Protein AF-P26928-F1 (afdb_monomer)

pLDDT: mean 85.95, std 15.66, range [28.14, 98.38]

Radius of gyration: 31.33 Å; Cα contacts (8 Å, |Δi|>4): 1651; chains: 1; bounding box: 84×88×83 Å

InterPro domains:
  IPR000001 Kringle [PF00051] (110-186)
  IPR000001 Kringle [PF00051] (191-268)
  IPR000001 Kringle [PF00051] (292-370)
  IPR000001 Kringle [PF00051] (379-457)
  IPR000001 Kringle [PS50070] (109-186)
  IPR000001 Kringle [PS50070] (190-268)
  IPR000001 Kringle [PS50070] (291-370)
  IPR000001 Kringle [PS50070] (378-457)
  IPR000001 Kringle [SM00130] (108-188)
  IPR000001 Kringle [SM00130] (189-270)
  IPR000001 Kringle [SM00130] (290-372)
  IPR000001 Kringle [SM00130] (377-459)
  IPR000001 Kringle [cd00108] (108-186)
  IPR000001 Kringle [cd00108] (191-268)
  IPR000001 Kringle [cd00108] (291-370)
  IPR000001 Kringle [cd00108] (377-458)
  IPR001254 Serine proteases, trypsin domain [PF00089] (494-709)
  IPR001254 Serine proteases, trypsin domain [PS50240] (489-714)
  IPR001254 Serine proteases, trypsin domain [SM00020] (488-709)
  IPR001254 Serine proteases, trypsin domain [cd00190] (489-712)

Foldseek 3Di:
DDDDDPDPDPPPDPPPAQDDQLLLQWFKDPQKDKDAPDPVFDWADKDFDAPAVSSLSVVQVVDLQFFKWKAFPPRRIIITGSDDCPDPRMDMDGHPGIMMIGGCLAPPLAAAQQSQSHQYAQQAAPVGFGAQQQCDCPPPHDDDDDDSPRNSPGRGFHDSPSPRLHTKGQGNDNVGRIHHRNGHHLQPPWAADQQAQVPDTDAQAAPVGFGAQQLCDPPPHRALRRCLLQVPRNSTGRHFTQLQLALHTKGQGSGNVGGIHHHDHHHDDPDDDCPPVPDPVVVPPPPDQDLAAAQQRLVRDHAAQAFLQQFGADQLCDPPPHHDRRHCVSRVVSCSGGRGFTDSGSPNHTKGQGNDNQGGIHHRLVRHHDDLFDAQPEAAAFQQLVPDDAFQAARNRFGADQQQDPPPHHDPGHCVNQVSSNRGGRGWTDSPSQRLHTKGQGNDNLGRIHHHSYYHDPPHDHDQLPDADDDDDDDAAQDADDDDDDDDDPFFDQDQPQQKKFKAASRRAGFEIWGAADQFKTKFFLSSHNDQPDARRSIWIWGLFQANDDDPPPPRIDIWGWGGKDDARPPQRMIMTGTPDGHDDDNNHGHAHADAASDDDDFFFKWKWKFQADDDDPPPRRGITIDIWTWDDVVVLCVQVVNPDDSQKTKTFQAQRLHFDDGSHGNTARWTCDPNGTYRQWTDDRHSRHSPHGHIHMTGGRSNRVSVVVVVVVRD

Sequence (716 aa):
MGWLPLLLLLVQCSRALGQRSPLNDFQLFRGTELRNLLHTAVPGPWQEDVADAEECARRCGPLLDCRAFHYNMSSHGCQLLPWTQHSLHTQLYHSSLCHLFQKKDYVRTCIMDNGVSYRGTVARTAGGLPCQAWSRRFPNDHKYTPTPKNGLEENFCRNPDGDPRGPWCYTTNRSVRFQSCGIKTCREAVCVLCNGEDYRGEVDVTESGRECQRWDLQHPHSHPFQPEKFLDKDLKDNYCRNPDGSERPWCYTTDPNVEREFCDLPSCGPNLPPTVKGSKSQRRNKGKALNCFRGKGEDYRGTTNTTSAGVPCQRWDAQSPHQHRFVPEKYACKDLRENFCRNPDGSEAPWCFTSRPGLRMAFCHQIPRCTEELVPEGCYHGSGEQYRGSVSKTRKGVQCQHWSSETPHKPQFTPTSAPQAGLEANFCRNPDGDSHGPWCYTLDPDILFDYCALQRCDDDQPPSILDPPDQVVFEKCGKRVDKSNKLRVVGGHPGNSPWTVSLRNRQGQHFCGGSLVKEQWVLTARQCIWSCHEPLTGYEVWLGTINQNPQPGEANLQRVPVAKAVCGPAGSQLVLLKLERPVILNHHVALICLPPEQYVVPPGTKCEIAGWGESIGTSNNTVLHVASMNVISNQECNTKYRGHIQESEICTQGLVVPVGACEGDYGGPLACYTHDCWVLQGLIIPNRVCARPRWPAIFTRVSVFVDWINKVMQLE

Organism: Mus musculus (NCBI:txid10090)

Secondary structure (DSSP, 8-state):
----------------TTPPPGGGGEEEETTEEEEE-STT-PPPPPB---SSHHHHHHHHTT-TT--EEEEETTTTEEEEES--TTSTTEEEEE-SSEEEEEEHHHH-SSBSTTSTT------B-TTSPBBPPTT--SSS--S----TTT---TT--B-TT--TT--EEEBS-TT-SEEE--PPBHHHHSPBPTTSTT------B-TT-PBBPPTT--SSS--S--GGG-GGGT--TT--B-TT--SS-EEEBS-TT--EEE---PBPPS---TTSS--GGGGGG-S---SSB-TTSTT------B-TT-PBBPPTT--SSS--S--TTTTGGG---TT--B-SS--SS-EEEBS-TT--EEE-TTSPBPP-PPPPSEEESTTSTT------BBTT-PBBPPTT--SSS--SS-TTT-GGG---TT--B-TT--TT--EEEBS-TT-SEEEBSEEE-TT-PPPPS-SPPPP---SSSS-----------TT-EE---TTEEEEE-TTS-EEEEEEEEETTEEEEETTT-S-SSS--TT-EEEES-SBSSPPTT-TT-EEEEEEEEEEPSTT--EEEEEESS----BTTB-PPBPPPTT--PPTT-EEEEEES---SS-----B-EEEEEEEE-HHHHHHHHTT---TTEEEEPPPSS--S--TT-TT-EEEEEETTEEEEEEEE---SSTT-TTSPEEEEEGGGGHHHHHHHHHH-

Nearest PDB structures (foldseek):
  2asu-assembly1_B  TM=9.777E-01  e=3.737E-38  Homo sapiens
  7mo8-assembly1_A  TM=4.712E-01  e=7.979E-62  Homo sapiens
  4o3t-assembly1_A  TM=9.444E-01  e=1.896E-24  Homo sapiens
  1si5-assembly1_H  TM=9.299E-01  e=4.027E-23  Homo sapiens
  6lz9-assembly1_B  TM=9.330E-01  e=3.516E-22  Homo sapiens

Solvent-accessible surface area (backbone atoms only — not comparable to full-atom values): 39334 Å² total; per-residue (Å²): 141,87,86,85,79,97,83,84,88,82,86,72,78,81,67,72,85,84,67,80,66,53,49,76,54,31,44,75,40,75,43,21,42,80,47,58,75,46,87,86,60,69,64,49,70,76,42,67,77,39,94,47,66,50,57,48,28,59,61,35,66,82,36,76,66,37,38,22,33,40,36,28,76,82,66,32,26,32,29,45,22,70,51,51,86,85,40,86,61,37,51,81,41,84,28,98,52,26,29,28,35,33,35,37,47,52,69,45,87,46,26,63,89,35,15,59,75,45,50,33,81,54,41,43,27,60,87,66,48,49,33,33,38,42,82,46,59,64,79,47,68,73,91,66,72,58,44,86,85,74,62,43,51,63,28,33,39,36,19,93,83,61,44,82,82,24,26,22,35,41,24,65,46,83,90,44,55,58,44,51,27,65,65,38,36,25,48,73,66,42,53,30,58,77,30,12,56,83,40,82,48,75,36,40,46,29,60,90,65,47,49,31,29,38,33,83,48,58,64,72,50,69,70,60,71,32,32,87,46,37,74,89,48,70,50,52,49,28,35,39,32,22,82,66,40,47,67,47,25,22,34,41,26,56,49,82,89,43,62,59,44,54,38,68,64,45,68,58,67,96,86,64,73,76,87,75,57,66,63,82,75,68,73,78,65,82,83,62,67,49,78,35,29,59,67,37,14,59,81,39,71,37,79,56,38,45,28,16,53,50,47,48,30,26,38,33,82,48,59,63,72,50,72,73,85,70,30,36,86,57,36,63,78,51,68,48,53,64,28,34,40,33,20,71,41,73,45,68,44,25,21,38,42,26,60,45,78,92,42,63,65,42,54,28,60,59,50,42,68,57,81,72,61,52,78,57,81,49,62,32,56,90,34,13,47,83,41,78,63,79,57,40,35,23,23,70,64,49,47,32,26,42,33,80,40,66,62,71,49,76,63,85,63,26,44,84,74,37,60,91,30,65,53,50,66,30,33,36,28,17,79,82,61,43,80,90,32,30,23,38,44,25,60,48,81,92,40,67,56,47,52,30,26,54,39,73,34,94,89,51,78,78,82,74,60,87,60,89,69,82,94,79,85,78,88,87,36,17,68,77,82,84,78,92,73,95,73,93,63,90,69,41,38,83,47,93,55,38,24,50,28,39,34,22,44,54,74,67,47,76,63,22,20,14,27,28,62,45,61,38,34,32,39,27,26,38,77,70,49,54,56,53,85,56,84,39,56,52,24,31,40,37,34,26,62,52,48,72,75,66,59,94,84,51,76,70,56,42,80,41,48,38,58,44,43,47,70,47,63,91,90,52,56,31,26,41,34,38,38,70,56,68,59,78,76,49,92,45,26,33,38,35,26,76,45,57,65,42,51,72,81,59,61,64,46,56,28,36,37,46,34,67,30,69,66,98,62,92,69,88,65,56,41,25,30,30,39,78,43,31,32,40,47,65,69,65,47,18,71,78,55,74,68,71,66,52,85,60,41,41,34,27,57,32,40,80,59,65,48,58,70,35,66,31,14,35,8,6,38,31,32,28,70,51,95,92,25,32,24,37,49,23,32,33,52,72,44,60,52,39,28,43,58,62,40,64,48,66,21,34,27,37,14,75,46,34,65,61,52,51,49,52,70,69,77,107

Mean predicted aligned error: 20.23 Å

Structure (mmCIF, N/CA/C/O backbone):
data_AF-P26928-F1
#
_entry.id   AF-P26928-F1
#
loop_
_atom_site.group_PDB
_atom_site.id
_atom_site.type_symbol
_atom_site.label_atom_id
_atom_site.label_alt_id
_atom_site.label_comp_id
_atom_site.label_asym_id
_atom_site.label_entity_id
_atom_site.label_seq_id
_atom_site.pdbx_PDB_ins_code
_atom_site.Cartn_x
_atom_site.Cartn_y
_atom_site.Cartn_z
_atom_site.occupancy
_atom_site.B_iso_or_equiv
_atom_site.auth_seq_id
_atom_site.auth_comp_id
_atom_site.auth_asym_id
_atom_site.auth_atom_id
_atom_site.pdbx_PDB_model_num
ATOM 1 N N . MET A 1 1 ? -5.603 58.287 26.295 1.00 38.94 1 MET A N 1
ATOM 2 C CA . MET A 1 1 ? -5.323 57.239 27.298 1.00 38.94 1 MET A CA 1
ATOM 3 C C . MET A 1 1 ? -6.599 56.448 27.505 1.00 38.94 1 MET A C 1
ATOM 5 O O . MET A 1 1 ? -7.545 56.986 28.053 1.00 38.94 1 MET A O 1
ATOM 9 N N . GLY A 1 2 ? -6.650 55.225 26.994 1.00 40.97 2 GLY A N 1
ATOM 10 C CA . GLY A 1 2 ? -7.767 54.307 27.193 1.00 40.97 2 GLY A CA 1
ATOM 11 C C . GLY A 1 2 ? -7.195 52.902 27.206 1.00 40.97 2 GLY A C 1
ATOM 12 O O . GLY A 1 2 ? -7.079 52.271 26.164 1.00 40.97 2 GLY A O 1
ATOM 13 N N . TRP A 1 3 ? -6.701 52.489 28.369 1.00 34.78 3 TRP A N 1
ATOM 14 C CA . TRP A 1 3 ? -6.270 51.126 28.656 1.00 34.78 3 TRP A CA 1
ATOM 15 C C . TRP A 1 3 ? -7.354 50.481 29.506 1.00 34.78 3 TRP A C 1
ATOM 17 O O . TRP A 1 3 ? -7.661 51.055 30.545 1.00 34.78 3 TRP A O 1
ATOM 27 N N . LEU A 1 4 ? -7.891 49.335 29.071 1.00 37.06 4 LEU A N 1
ATOM 28 C CA . LEU A 1 4 ? -8.390 48.192 29.868 1.00 37.06 4 LEU A CA 1
ATOM 29 C C . LEU A 1 4 ? -9.180 47.227 28.946 1.00 37.06 4 LEU A C 1
ATOM 31 O O . LEU A 1 4 ? -9.663 47.655 27.901 1.00 37.06 4 LEU A O 1
ATOM 35 N N . PRO A 1 5 ? -9.205 45.909 29.223 1.00 45.00 5 PRO A N 1
ATOM 36 C CA . PRO A 1 5 ? -8.306 44.990 28.530 1.00 45.00 5 PRO A CA 1
ATOM 37 C C . PRO A 1 5 ? -9.021 43.855 27.775 1.00 45.00 5 PRO A C 1
ATOM 39 O O . PRO A 1 5 ? -10.095 43.392 28.154 1.00 45.00 5 PRO A O 1
ATOM 42 N N . LEU A 1 6 ? -8.342 43.356 26.735 1.00 39.41 6 LEU A N 1
ATOM 43 C CA . LEU A 1 6 ? -8.609 42.081 26.068 1.00 39.41 6 LEU A CA 1
ATOM 44 C C . LEU A 1 6 ? -8.374 40.925 27.057 1.00 39.41 6 LEU A C 1
ATOM 46 O O . LEU A 1 6 ? -7.236 40.548 27.326 1.00 39.41 6 LEU A O 1
ATOM 50 N N . LEU A 1 7 ? -9.451 40.353 27.585 1.00 37.62 7 LEU A N 1
ATOM 51 C CA . LEU A 1 7 ? -9.425 39.114 28.365 1.00 37.62 7 LEU A CA 1
ATOM 52 C C . LEU A 1 7 ? -10.608 38.237 27.949 1.00 37.62 7 LEU A C 1
ATOM 54 O O . LEU A 1 7 ? -11.507 37.962 28.727 1.00 37.62 7 LEU A O 1
ATOM 58 N N . LEU A 1 8 ? -10.621 37.844 26.677 1.00 37.38 8 LEU A N 1
ATOM 59 C CA . LEU A 1 8 ? -11.525 36.850 26.096 1.00 37.38 8 LEU A CA 1
ATOM 60 C C . LEU A 1 8 ? -10.866 36.381 24.799 1.00 37.38 8 LEU A C 1
ATOM 62 O O . LEU A 1 8 ? -11.079 37.026 23.783 1.00 37.38 8 LEU A O 1
ATOM 66 N N . LEU A 1 9 ? -9.994 35.362 24.852 1.00 37.84 9 LEU A N 1
ATOM 67 C CA . LEU A 1 9 ? -9.640 34.468 23.722 1.00 37.84 9 LEU A CA 1
ATOM 68 C C . LEU A 1 9 ? -8.469 33.524 24.064 1.00 37.84 9 LEU A C 1
ATOM 70 O O . LEU A 1 9 ? -7.515 33.424 23.310 1.00 37.84 9 LEU A O 1
ATOM 74 N N . LEU A 1 10 ? -8.526 32.794 25.180 1.00 36.03 10 LEU A N 1
ATOM 75 C CA . LEU A 1 10 ? -7.707 31.583 25.363 1.00 36.03 10 LEU A CA 1
ATOM 76 C C . LEU A 1 10 ? -8.475 30.546 26.200 1.00 36.03 10 LEU A C 1
ATOM 78 O O . LEU A 1 10 ? -8.025 30.088 27.242 1.00 36.03 10 LEU A O 1
ATOM 82 N N . VAL A 1 11 ? -9.663 30.168 25.722 1.00 34.56 11 VAL A N 1
ATOM 83 C CA . VAL A 1 11 ? -10.251 28.850 26.014 1.00 34.56 11 VAL A CA 1
ATOM 84 C C . VAL A 1 11 ? -10.102 28.020 24.739 1.00 34.56 11 VAL A C 1
ATOM 86 O O . VAL A 1 11 ? -11.071 27.666 24.079 1.00 34.56 11 VAL A O 1
ATOM 89 N N . GLN A 1 12 ? -8.856 27.780 24.328 1.00 37.81 12 GLN A N 1
ATOM 90 C CA . GLN A 1 12 ? -8.555 26.668 23.435 1.00 37.81 12 GLN A CA 1
ATOM 91 C C . GLN A 1 12 ? -8.275 25.464 24.324 1.00 37.81 12 GLN A C 1
ATOM 93 O O . GLN A 1 12 ? -7.248 25.389 24.992 1.00 37.81 12 GLN A O 1
ATOM 98 N N . CYS A 1 13 ? -9.279 24.592 24.369 1.00 37.88 13 CYS A N 1
ATOM 99 C CA . CYS A 1 13 ? -9.278 23.212 24.826 1.00 37.88 13 CYS A CA 1
ATOM 100 C C . CYS A 1 13 ? -7.915 22.653 25.255 1.00 37.88 13 CYS A C 1
ATOM 102 O O . CYS A 1 13 ? -7.222 21.981 24.491 1.00 37.88 13 CYS A O 1
ATOM 104 N N . SER A 1 14 ? -7.623 22.776 26.542 1.00 31.16 14 SER A N 1
ATOM 105 C CA . SER A 1 14 ? -6.927 21.740 27.291 1.00 31.16 14 SER A CA 1
ATOM 106 C C . SER A 1 14 ? -7.804 20.476 27.305 1.00 31.16 14 SER A C 1
ATOM 108 O O . SER A 1 14 ? -8.461 20.160 28.294 1.00 31.16 14 SER A O 1
ATOM 110 N N . ARG A 1 15 ? -7.859 19.748 26.174 1.00 44.78 15 ARG A N 1
ATOM 111 C CA . ARG A 1 15 ? -8.260 18.333 26.174 1.00 44.78 15 ARG A CA 1
ATOM 112 C C . ARG A 1 15 ? -7.333 17.650 27.174 1.00 44.78 15 ARG A C 1
ATOM 114 O O . ARG A 1 15 ? -6.117 17.751 27.031 1.00 44.78 15 ARG A O 1
ATOM 121 N N . ALA A 1 16 ? -7.885 17.027 28.208 1.00 41.91 16 ALA A N 1
ATOM 122 C CA . ALA A 1 16 ? -7.101 16.227 29.133 1.00 41.91 16 ALA A CA 1
ATOM 123 C C . ALA A 1 16 ? -6.439 15.090 28.334 1.00 41.91 16 ALA A C 1
ATOM 125 O O . ALA A 1 16 ? -7.087 14.095 28.017 1.00 41.91 16 ALA A O 1
ATOM 126 N N . LEU A 1 17 ? -5.174 15.280 27.939 1.00 43.41 17 LEU A N 1
ATOM 127 C CA . LEU A 1 17 ? -4.334 14.244 27.344 1.00 43.41 17 LEU A CA 1
ATOM 128 C C . LEU A 1 17 ? -4.372 13.025 28.283 1.00 43.41 17 LEU A C 1
ATOM 130 O O . LEU A 1 17 ? -4.022 13.157 29.455 1.00 43.41 17 LEU A O 1
ATOM 134 N N . GLY A 1 18 ? -4.810 11.863 27.788 1.00 53.88 18 GLY A N 1
ATOM 135 C CA . GLY A 1 18 ? -4.832 10.608 28.553 1.00 53.88 18 GLY A CA 1
ATOM 136 C C . GLY A 1 18 ? -6.207 10.013 28.885 1.00 53.88 18 GLY A C 1
ATOM 137 O O . GLY A 1 18 ? -6.264 9.071 29.671 1.00 53.88 18 GLY A O 1
ATOM 138 N N . GLN A 1 19 ? -7.317 10.512 28.326 1.00 73.38 19 GLN A N 1
ATOM 139 C CA . GLN A 1 19 ? -8.634 9.882 28.512 1.00 73.38 19 GLN A CA 1
ATOM 140 C C . GLN A 1 19 ? -8.929 8.805 27.453 1.00 73.38 19 GLN A C 1
ATOM 142 O O . GLN A 1 19 ? -8.699 9.003 26.263 1.00 73.38 19 GLN A O 1
ATOM 147 N N . ARG A 1 20 ? -9.486 7.670 27.905 1.00 87.38 20 ARG A N 1
ATOM 148 C CA . ARG A 1 20 ? -10.075 6.610 27.068 1.00 87.38 20 ARG A CA 1
ATOM 149 C C . ARG A 1 20 ? -11.123 7.206 26.121 1.00 87.38 20 ARG A C 1
ATOM 151 O O . ARG A 1 20 ? -12.059 7.855 26.590 1.00 87.38 20 ARG A O 1
ATOM 158 N N . SER A 1 21 ? -11.020 6.926 24.821 1.00 93.81 21 SER A N 1
ATOM 159 C CA . SER A 1 21 ? -12.018 7.381 23.846 1.00 93.81 21 SER A CA 1
ATOM 160 C C . SER A 1 21 ? -13.371 6.684 24.063 1.00 93.81 21 SER A C 1
ATOM 162 O O . SER A 1 21 ? -13.421 5.450 24.095 1.00 93.81 21 SER A O 1
ATOM 164 N N . PRO A 1 22 ? -14.496 7.423 24.151 1.00 95.44 22 PRO A N 1
ATOM 165 C CA . PRO A 1 22 ? -15.829 6.822 24.218 1.00 95.44 22 PRO A CA 1
ATOM 166 C C . PRO A 1 22 ? -16.209 6.076 22.928 1.00 95.44 22 PRO A C 1
ATOM 168 O O . PRO A 1 22 ? -17.124 5.256 22.944 1.00 95.44 22 PRO A O 1
ATOM 171 N N . LEU A 1 23 ? -15.507 6.307 21.809 1.00 96.44 23 LEU A N 1
ATOM 172 C CA . LEU A 1 23 ? -15.730 5.576 20.557 1.00 96.44 23 LEU A CA 1
ATOM 173 C C . LEU A 1 23 ? -15.362 4.094 20.655 1.00 96.44 23 LEU A C 1
ATOM 175 O O . LEU A 1 23 ? -15.807 3.306 19.818 1.00 96.44 23 LEU A O 1
ATOM 179 N N . ASN A 1 24 ? -14.578 3.684 21.655 1.00 96.00 24 ASN A N 1
ATOM 180 C CA . ASN A 1 24 ? -14.263 2.275 21.884 1.00 96.00 24 ASN A CA 1
ATOM 181 C C . ASN A 1 24 ? -15.515 1.423 22.142 1.00 96.00 24 ASN A C 1
ATOM 183 O O . ASN A 1 24 ? -15.513 0.235 21.822 1.00 96.00 24 ASN A O 1
ATOM 187 N N . ASP A 1 25 ? -16.599 2.022 22.640 1.00 95.94 25 ASP A N 1
ATOM 188 C CA . ASP A 1 25 ? -17.861 1.329 22.924 1.00 95.94 25 ASP A CA 1
ATOM 189 C C . ASP A 1 25 ? -18.731 1.112 21.674 1.00 95.94 25 ASP A C 1
ATOM 191 O O . ASP A 1 25 ? -19.788 0.477 21.742 1.00 95.94 25 ASP A O 1
ATOM 195 N N . PHE A 1 26 ? -18.297 1.618 20.515 1.00 97.19 26 PHE A N 1
ATOM 196 C CA . PHE A 1 26 ? -19.082 1.638 19.286 1.00 97.19 26 PHE A CA 1
ATOM 197 C C . PHE A 1 26 ? -18.379 0.912 18.135 1.00 97.19 26 PHE A C 1
ATOM 199 O O . PHE A 1 26 ? -17.170 1.013 17.946 1.00 97.19 26 PHE A O 1
ATOM 206 N N . GLN A 1 27 ? -19.162 0.194 17.337 1.00 95.75 27 GLN A N 1
ATOM 207 C CA . GLN A 1 27 ? -18.767 -0.359 16.048 1.00 95.75 27 GLN A CA 1
ATOM 208 C C . GLN A 1 27 ? -19.053 0.667 14.947 1.00 95.75 27 GLN A C 1
ATOM 210 O O . GLN A 1 27 ? -20.181 1.162 14.847 1.00 95.75 27 GLN A O 1
ATOM 215 N N . LEU A 1 28 ? -18.048 0.971 14.124 1.00 95.31 28 LEU A N 1
ATOM 216 C CA . LEU A 1 28 ? -18.139 1.940 13.030 1.00 95.31 28 LEU A CA 1
ATOM 217 C C . LEU A 1 28 ? -18.529 1.283 11.696 1.00 95.31 28 LEU A C 1
ATOM 219 O O . LEU A 1 28 ? -17.861 0.376 11.203 1.00 95.31 28 LEU A O 1
ATOM 223 N N . PHE A 1 29 ? -19.550 1.844 11.053 1.00 94.38 29 PHE A N 1
ATOM 224 C CA . PHE A 1 29 ? -19.901 1.641 9.651 1.00 94.38 29 PHE A CA 1
ATOM 225 C C . PHE A 1 29 ? -19.679 2.951 8.889 1.00 94.38 29 PHE A C 1
ATOM 227 O O . PHE A 1 29 ? -20.465 3.897 8.987 1.00 94.38 29 PHE A O 1
ATOM 234 N N . ARG A 1 30 ? -18.571 3.020 8.143 1.00 91.12 30 ARG A N 1
ATOM 235 C CA . ARG A 1 30 ? -18.229 4.194 7.328 1.00 91.12 30 ARG A CA 1
ATOM 236 C C . ARG A 1 30 ? -19.211 4.361 6.177 1.00 91.12 30 ARG A C 1
ATOM 238 O O . ARG A 1 30 ? -19.714 3.378 5.640 1.00 91.12 30 ARG A O 1
ATOM 245 N N . GLY A 1 31 ? -19.456 5.612 5.808 1.00 93.00 31 GLY A N 1
ATOM 246 C CA . GLY A 1 31 ? -20.348 5.991 4.718 1.00 93.00 31 GLY A CA 1
ATOM 247 C C . GLY A 1 31 ? -21.696 5.260 4.725 1.00 93.00 31 GLY A C 1
ATOM 248 O O . GLY A 1 31 ? -22.090 4.680 3.712 1.00 93.00 31 GLY A O 1
ATOM 249 N N . THR A 1 32 ? -22.348 5.190 5.887 1.00 96.12 32 THR A N 1
ATOM 250 C CA . THR A 1 32 ? -23.547 4.375 6.112 1.00 96.12 32 THR A CA 1
ATOM 251 C C . THR A 1 32 ? -24.567 5.130 6.959 1.00 96.12 32 THR A C 1
ATOM 253 O O . THR A 1 32 ? -24.222 5.767 7.952 1.00 96.12 32 THR A O 1
ATOM 256 N N . GLU A 1 33 ? -25.836 5.006 6.585 1.00 95.00 33 GLU A N 1
ATOM 257 C CA . GLU A 1 33 ? -26.995 5.505 7.320 1.00 95.00 33 GLU A CA 1
ATOM 258 C C . GLU A 1 33 ? -27.928 4.336 7.677 1.00 95.00 33 GLU A C 1
ATOM 260 O O . GLU A 1 33 ? -28.178 3.446 6.863 1.00 95.00 33 GLU A O 1
ATOM 265 N N . LEU A 1 34 ? -28.455 4.332 8.898 1.00 95.69 34 LEU A N 1
ATOM 266 C CA . LEU A 1 34 ? -29.407 3.352 9.405 1.00 95.69 34 LEU A CA 1
ATOM 267 C C . LEU A 1 34 ? -30.791 3.984 9.531 1.00 95.69 34 LEU A C 1
ATOM 269 O O . LEU A 1 34 ? -31.022 4.850 10.376 1.00 95.69 34 LEU A O 1
ATOM 273 N N . ARG A 1 35 ? -31.745 3.491 8.742 1.00 93.38 35 ARG A N 1
ATOM 274 C CA . ARG A 1 35 ? -33.132 3.972 8.767 1.00 93.38 35 ARG A CA 1
ATOM 275 C C . ARG A 1 35 ? -34.057 2.917 9.349 1.00 93.38 35 ARG A C 1
ATOM 277 O O . ARG A 1 35 ? -33.888 1.730 9.074 1.00 93.38 35 ARG A O 1
ATOM 284 N N . ASN A 1 36 ? -35.043 3.356 10.129 1.00 93.00 36 ASN A N 1
ATOM 285 C CA . ASN A 1 36 ? -36.181 2.531 10.518 1.00 93.00 36 ASN A CA 1
ATOM 286 C C . ASN A 1 36 ? -37.362 2.861 9.600 1.00 93.00 36 ASN A C 1
ATOM 288 O O . ASN A 1 36 ? -37.701 4.028 9.421 1.00 93.00 36 ASN A O 1
ATOM 292 N N . LEU A 1 37 ? -37.959 1.839 8.995 1.00 90.56 37 LEU A N 1
ATOM 293 C CA . LEU A 1 37 ? -39.066 1.992 8.053 1.00 90.56 37 LEU A CA 1
ATOM 294 C C . LEU A 1 37 ? -40.423 2.180 8.754 1.00 90.56 37 LEU A C 1
ATOM 296 O O . LEU A 1 37 ? -41.414 2.479 8.093 1.00 90.56 37 LEU A O 1
ATOM 300 N N . LEU A 1 38 ? -40.495 2.012 10.080 1.00 87.44 38 LEU A N 1
ATOM 301 C CA . LEU A 1 38 ? -41.688 2.330 10.862 1.00 87.44 38 LEU A CA 1
ATOM 302 C C . LEU A 1 38 ? -41.738 3.824 11.188 1.00 87.44 38 LEU A C 1
ATOM 304 O O . LEU A 1 38 ? -40.871 4.341 11.887 1.00 87.44 38 LEU A O 1
ATOM 308 N N . HIS A 1 39 ? -42.830 4.490 10.809 1.00 75.69 39 HIS A N 1
ATOM 309 C CA . HIS A 1 39 ? -43.072 5.900 11.144 1.00 75.69 39 HIS A CA 1
ATOM 310 C C . HIS A 1 39 ? -43.080 6.198 12.653 1.00 75.69 39 HIS A C 1
ATOM 312 O O . HIS A 1 39 ? -42.829 7.329 13.057 1.00 75.69 39 HIS A O 1
ATOM 318 N N . THR A 1 40 ? -43.366 5.201 13.495 1.00 80.62 40 THR A N 1
ATOM 319 C CA . THR A 1 40 ? -43.354 5.343 14.959 1.00 80.62 40 THR A CA 1
ATOM 320 C C . THR A 1 40 ? -41.944 5.400 15.545 1.00 80.62 40 THR A C 1
ATOM 322 O O . THR A 1 40 ? -41.774 5.841 16.678 1.00 80.62 40 THR A O 1
ATOM 325 N N . ALA A 1 41 ? -40.933 4.929 14.812 1.00 81.19 41 ALA A N 1
ATOM 326 C CA . ALA A 1 41 ? -39.544 4.950 15.240 1.00 81.19 41 ALA A CA 1
ATOM 327 C C . ALA A 1 41 ? -38.899 6.265 14.786 1.00 81.19 41 ALA A C 1
ATOM 329 O O . ALA A 1 41 ? -38.407 6.386 13.666 1.00 81.19 41 ALA A O 1
ATOM 330 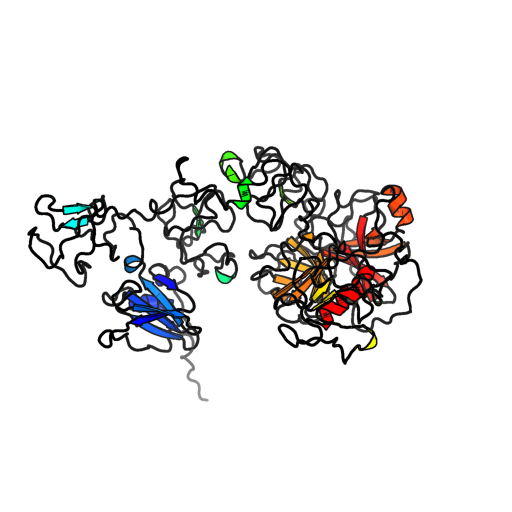N N . VAL A 1 42 ? -38.923 7.267 15.663 1.00 85.88 42 VAL A N 1
ATOM 331 C CA . VAL A 1 42 ? -38.395 8.603 15.364 1.00 85.88 42 VAL A CA 1
ATOM 332 C C . VAL A 1 42 ? -36.955 8.707 15.873 1.00 85.88 42 VAL A C 1
ATOM 334 O O . VAL A 1 42 ? -36.708 8.402 17.044 1.00 85.88 42 VAL A O 1
ATOM 337 N N . PRO A 1 43 ? -35.986 9.096 15.024 1.00 87.94 43 PRO A N 1
ATOM 338 C CA . PRO A 1 43 ? -34.623 9.310 15.483 1.00 87.94 43 PRO A CA 1
ATOM 339 C C . PRO A 1 43 ? -34.576 10.571 16.351 1.00 87.94 43 PRO A C 1
ATOM 341 O O . PRO A 1 43 ? -35.446 11.438 16.254 1.00 87.94 43 PRO A O 1
ATOM 344 N N . GLY A 1 44 ? -33.549 10.708 17.187 1.00 87.94 44 GLY A N 1
ATOM 345 C CA . GLY A 1 44 ? -33.307 11.967 17.885 1.00 87.94 44 GLY A CA 1
ATOM 346 C C . GLY A 1 44 ? -33.151 13.135 16.896 1.00 87.94 44 GLY A C 1
ATOM 347 O O . GLY A 1 44 ? -32.824 12.915 15.723 1.00 87.94 44 GLY A O 1
ATOM 348 N N . PRO A 1 45 ? -33.371 14.384 17.340 1.00 91.31 45 PRO A N 1
ATOM 349 C CA . PRO A 1 45 ? -33.101 15.543 16.501 1.00 91.31 45 PRO A CA 1
ATOM 350 C C . PRO A 1 45 ? -31.616 15.588 16.127 1.00 91.31 45 PRO A C 1
ATOM 352 O O . PRO A 1 45 ? -30.760 15.168 16.913 1.00 91.31 45 PRO A O 1
ATOM 355 N N . TRP A 1 46 ? -31.316 16.121 14.942 1.00 91.56 46 TRP A N 1
ATOM 356 C CA . TRP A 1 46 ? -29.946 16.476 14.592 1.00 91.56 46 TRP A CA 1
ATOM 357 C C . TRP A 1 46 ? -29.452 17.573 15.534 1.00 91.56 46 TRP A C 1
ATOM 359 O O . TRP A 1 46 ? -30.141 18.561 15.781 1.00 91.56 46 TRP A O 1
ATOM 369 N N . GLN A 1 47 ? -28.264 17.365 16.080 1.00 91.06 47 GLN A N 1
ATOM 370 C CA . GLN A 1 47 ? -27.545 18.319 16.910 1.00 91.06 47 GLN A CA 1
ATOM 371 C C . GLN A 1 47 ? -26.332 18.767 16.101 1.00 91.06 47 GLN A C 1
ATOM 373 O O . GLN A 1 47 ? -25.453 17.952 15.823 1.00 91.06 47 GLN A O 1
ATOM 378 N N . GLU A 1 48 ? -26.316 20.021 15.675 1.00 86.62 48 GLU A N 1
ATOM 379 C CA . GLU A 1 48 ? -25.228 20.592 14.875 1.00 86.62 48 GLU A CA 1
ATOM 380 C C . GLU A 1 48 ? -24.070 21.067 15.768 1.00 86.62 48 GLU A C 1
ATOM 382 O O . GLU A 1 48 ? -24.187 21.076 16.999 1.00 86.62 48 GLU A O 1
ATOM 387 N N . ASP A 1 49 ? -22.943 21.409 15.140 1.00 82.00 49 ASP A N 1
ATOM 388 C CA . ASP A 1 49 ? -21.737 21.941 15.788 1.00 82.00 49 ASP A CA 1
ATOM 389 C C . ASP A 1 49 ? -21.143 21.044 16.892 1.00 82.00 49 ASP A C 1
ATOM 391 O O . ASP A 1 49 ? -20.569 21.527 17.875 1.00 82.00 49 ASP A O 1
ATOM 395 N N . VAL A 1 50 ? -21.245 19.713 16.760 1.00 88.19 50 VAL A N 1
ATOM 396 C CA . VAL A 1 50 ? -20.486 18.819 17.647 1.00 88.19 50 VAL A CA 1
ATOM 397 C C . VAL A 1 50 ? -19.013 18.808 17.238 1.00 88.19 50 VAL A C 1
ATOM 399 O O . VAL A 1 50 ? -18.683 18.708 16.061 1.00 88.19 50 VAL A O 1
ATOM 402 N N . ALA A 1 51 ? -18.101 18.890 18.208 1.00 87.00 51 ALA A N 1
ATOM 403 C CA . ALA A 1 51 ? -16.668 18.989 17.917 1.00 87.00 51 ALA A CA 1
ATOM 404 C C . ALA A 1 51 ? -16.169 17.847 17.008 1.00 87.00 51 ALA A C 1
ATOM 406 O O . ALA A 1 51 ? -15.437 18.079 16.048 1.00 87.00 51 ALA A O 1
ATOM 407 N N . ASP A 1 52 ? -16.601 16.620 17.299 1.00 91.44 52 ASP A N 1
ATOM 408 C CA . ASP A 1 52 ? -16.249 15.399 16.585 1.00 91.44 52 ASP A CA 1
ATOM 409 C C . ASP A 1 52 ? -17.206 14.250 16.964 1.00 91.44 52 ASP A C 1
ATOM 411 O O . ASP A 1 52 ? -18.154 14.411 17.743 1.00 91.44 52 ASP A O 1
ATOM 415 N N . ALA A 1 53 ? -16.951 13.063 16.412 1.00 94.25 53 ALA A N 1
ATOM 416 C CA . ALA A 1 53 ? -17.696 11.852 16.735 1.00 94.25 53 ALA A CA 1
ATOM 417 C C . ALA A 1 53 ? -17.535 11.400 18.204 1.00 94.25 53 ALA A C 1
ATOM 419 O O . ALA A 1 53 ? -18.408 10.689 18.709 1.00 94.25 53 ALA A O 1
ATOM 420 N N . GLU A 1 54 ? -16.468 11.793 18.915 1.00 94.50 54 GLU A N 1
ATOM 421 C CA . GLU A 1 54 ? -16.296 11.428 20.330 1.00 94.50 54 GLU A CA 1
ATOM 422 C C . GLU A 1 54 ? -17.326 12.133 21.208 1.00 94.50 54 GLU A C 1
ATOM 424 O O . GLU A 1 54 ? -17.890 11.514 22.112 1.00 94.50 54 GLU A O 1
ATOM 429 N N . GLU A 1 55 ? -17.644 13.396 20.913 1.00 94.50 55 GLU A N 1
ATOM 430 C CA . GLU A 1 55 ? -18.707 14.109 21.624 1.00 94.50 55 GLU A CA 1
ATOM 431 C C . GLU A 1 55 ? -20.080 13.451 21.393 1.00 94.50 55 GLU A C 1
ATOM 433 O O . GLU A 1 55 ? -20.855 13.300 22.342 1.00 94.50 55 GLU A O 1
ATOM 438 N N . CYS A 1 56 ? -20.367 12.955 20.181 1.00 96.25 56 CYS A N 1
ATOM 439 C CA . CYS A 1 56 ? -21.555 12.127 19.933 1.00 96.25 56 CYS A CA 1
ATOM 440 C C . CYS A 1 56 ? -21.573 10.857 20.788 1.00 96.25 56 CYS A C 1
ATOM 442 O O . CYS A 1 56 ? -22.587 10.533 21.416 1.00 96.25 56 CYS A O 1
ATOM 444 N N . ALA A 1 57 ? -20.448 10.144 20.837 1.00 96.69 57 ALA A N 1
ATOM 445 C CA . ALA A 1 57 ? -20.315 8.931 21.630 1.00 96.69 57 ALA A CA 1
ATOM 446 C C . ALA A 1 57 ? -20.496 9.211 23.128 1.00 96.69 57 ALA A C 1
ATOM 448 O O . ALA A 1 57 ? -21.188 8.455 23.808 1.00 96.69 57 ALA A O 1
ATOM 449 N N . ARG A 1 58 ? -19.975 10.334 23.636 1.00 95.25 58 ARG A N 1
ATOM 450 C CA . ARG A 1 58 ? -20.137 10.762 25.034 1.00 95.25 58 ARG A CA 1
ATOM 451 C C . ARG A 1 58 ? -21.589 11.097 25.381 1.00 95.25 58 ARG A C 1
ATOM 453 O O . ARG A 1 58 ? -22.021 10.831 26.500 1.00 95.25 58 ARG A O 1
ATOM 460 N N . ARG A 1 59 ? -22.356 11.636 24.426 1.00 94.62 59 ARG A N 1
ATOM 461 C CA . ARG A 1 59 ? -23.804 11.862 24.574 1.00 94.62 59 ARG A CA 1
ATOM 462 C C . ARG A 1 59 ? -24.580 10.546 24.550 1.00 94.62 59 ARG A C 1
ATOM 464 O O . ARG A 1 59 ? -25.423 10.321 25.411 1.00 94.62 59 ARG A O 1
ATOM 471 N N . CYS A 1 60 ? -24.284 9.660 23.600 1.00 96.44 60 CYS A N 1
ATOM 472 C CA . CYS A 1 60 ? -25.001 8.394 23.436 1.00 96.44 60 CYS A CA 1
ATOM 473 C C . CYS A 1 60 ? -24.677 7.356 24.524 1.00 96.44 60 CYS A C 1
ATOM 475 O O . CYS A 1 60 ? -25.558 6.616 24.960 1.00 96.44 60 CYS A O 1
ATOM 477 N N . GLY A 1 61 ? -23.421 7.277 24.967 1.00 94.00 61 GLY A N 1
ATOM 478 C CA . GLY A 1 61 ? -22.903 6.276 25.907 1.00 94.00 61 GLY A CA 1
ATOM 479 C C . GLY A 1 61 ? -23.784 6.059 27.145 1.00 94.00 61 GLY A C 1
ATOM 480 O O . GLY A 1 61 ? -24.335 4.964 27.292 1.00 94.00 61 GLY A O 1
ATOM 481 N N . PRO A 1 62 ? -23.995 7.082 27.997 1.00 92.00 62 PRO A N 1
ATOM 482 C CA . PRO A 1 62 ? -24.765 6.950 29.237 1.00 92.00 62 PRO A CA 1
ATOM 483 C C . PRO A 1 62 ? -26.285 6.881 29.024 1.00 92.00 62 PRO A C 1
ATOM 485 O O . PRO A 1 62 ? -27.013 6.479 29.933 1.00 92.00 62 PRO A O 1
ATOM 488 N N . LEU A 1 63 ? -26.788 7.269 27.846 1.00 92.94 63 LEU A N 1
ATOM 489 C CA . LEU A 1 63 ? -28.215 7.212 27.537 1.00 92.94 63 LEU A CA 1
ATOM 490 C C . LEU A 1 63 ? -28.643 5.762 27.287 1.00 92.94 63 LEU A C 1
ATOM 492 O O . LEU A 1 63 ? -28.212 5.135 26.318 1.00 92.94 63 LEU A O 1
ATOM 496 N N . LEU A 1 64 ? -29.525 5.249 28.149 1.00 89.19 64 LEU A N 1
ATOM 497 C CA . LEU A 1 64 ? -30.086 3.895 28.038 1.00 89.19 64 LEU A CA 1
ATOM 498 C C . LEU A 1 64 ? -30.854 3.703 26.728 1.00 89.19 64 LEU A C 1
ATOM 500 O O . LEU A 1 64 ? -30.718 2.666 26.084 1.00 89.19 64 LEU A O 1
ATOM 504 N N . ASP A 1 65 ? -31.593 4.733 26.313 1.00 89.69 65 ASP A N 1
ATOM 505 C CA . ASP A 1 65 ? -32.388 4.700 25.088 1.00 89.69 65 ASP A CA 1
ATOM 506 C C . ASP A 1 65 ? -31.539 4.902 23.830 1.00 89.69 65 ASP A C 1
ATOM 508 O O . ASP A 1 65 ? -32.033 4.660 22.740 1.00 89.69 65 ASP A O 1
ATOM 512 N N . CYS A 1 66 ? -30.267 5.308 23.934 1.00 95.44 66 CYS A N 1
ATOM 513 C CA . CYS A 1 66 ? -29.393 5.430 22.767 1.00 95.44 66 CYS A CA 1
ATOM 514 C C . CYS A 1 66 ? -28.672 4.107 22.496 1.00 95.44 66 CYS A C 1
ATOM 516 O O . CYS A 1 66 ? -27.943 3.600 23.353 1.00 95.44 66 CYS A O 1
ATOM 518 N N . ARG A 1 67 ? -28.837 3.557 21.290 1.00 95.81 67 ARG A N 1
ATOM 519 C CA . ARG A 1 67 ? -28.180 2.314 20.844 1.00 95.81 67 ARG A CA 1
ATOM 520 C C . ARG A 1 67 ? -27.186 2.547 19.713 1.00 95.81 67 ARG A C 1
ATOM 522 O O . ARG A 1 67 ? -26.246 1.772 19.562 1.00 95.81 67 ARG A O 1
ATOM 529 N N . ALA A 1 68 ? -27.376 3.610 18.944 1.00 97.88 68 ALA A N 1
ATOM 530 C CA . ALA A 1 68 ? -26.507 4.000 17.847 1.00 97.88 68 ALA A CA 1
ATOM 531 C C . ALA A 1 68 ? -26.565 5.517 17.626 1.00 97.88 68 ALA A C 1
ATOM 533 O O . ALA A 1 68 ? -27.414 6.196 18.200 1.00 97.88 68 ALA A O 1
ATOM 534 N N . PHE A 1 69 ? -25.681 6.054 16.794 1.00 97.81 69 PHE A N 1
ATOM 535 C CA . PHE A 1 69 ? -25.762 7.431 16.323 1.00 97.81 69 PHE A CA 1
ATOM 536 C C . PHE A 1 69 ? -25.200 7.587 14.907 1.00 97.81 69 PHE A C 1
ATOM 538 O O . PHE A 1 69 ? -24.309 6.841 14.494 1.00 97.81 69 PHE A O 1
ATOM 545 N N . HIS A 1 70 ? -25.712 8.573 14.172 1.00 97.38 70 HIS A N 1
ATOM 546 C CA . HIS A 1 70 ? -25.084 9.084 12.958 1.00 97.38 70 HIS A CA 1
ATOM 547 C C . HIS A 1 70 ? -24.176 10.263 13.297 1.00 97.38 70 HIS A C 1
ATOM 549 O O . HIS A 1 70 ? -24.541 11.119 14.106 1.00 97.38 70 HIS A O 1
ATOM 555 N N . TYR A 1 71 ? -23.026 10.323 12.635 1.00 97.00 71 TYR A N 1
ATOM 556 C CA . TYR A 1 71 ? -22.157 11.491 12.614 1.00 97.00 71 TYR A CA 1
ATOM 557 C C . TYR A 1 71 ? -21.987 11.970 11.172 1.00 97.00 71 TYR A C 1
ATOM 559 O O . TYR A 1 71 ? -21.556 11.201 10.310 1.00 97.00 71 TYR A O 1
ATOM 567 N N . ASN A 1 72 ? -22.358 13.221 10.906 1.00 95.12 72 ASN A N 1
ATOM 568 C CA . ASN A 1 72 ? -22.212 13.855 9.602 1.00 95.12 72 ASN A CA 1
ATOM 569 C C . ASN A 1 72 ? -20.846 14.545 9.519 1.00 95.12 72 ASN A C 1
ATOM 571 O O . ASN A 1 72 ? -20.579 15.488 10.264 1.00 95.12 72 ASN A O 1
ATOM 575 N N . MET A 1 73 ? -20.005 14.085 8.592 1.00 87.81 73 MET A N 1
ATOM 576 C CA . MET A 1 73 ? -18.628 14.563 8.438 1.00 87.81 73 MET A CA 1
ATOM 577 C C . MET A 1 73 ? -18.542 15.991 7.881 1.00 87.81 73 MET A C 1
ATOM 579 O O . MET A 1 73 ? -17.532 16.656 8.085 1.00 87.81 73 MET A O 1
ATOM 583 N N . SER A 1 74 ? -19.563 16.457 7.154 1.00 89.19 74 SER A N 1
ATOM 584 C CA . SER A 1 74 ? -19.570 17.775 6.506 1.00 89.19 74 SER A CA 1
ATOM 585 C C . SER A 1 74 ? -20.153 18.863 7.400 1.00 89.19 74 SER A C 1
ATOM 587 O O . SER A 1 74 ? -19.624 19.968 7.436 1.00 89.19 74 SER A O 1
ATOM 589 N N . SER A 1 75 ? -21.242 18.564 8.112 1.00 91.31 75 SER A N 1
ATOM 590 C CA . SER A 1 75 ? -21.917 19.535 8.984 1.00 91.31 75 SER A CA 1
ATOM 591 C C . SER A 1 75 ? -21.521 19.423 10.452 1.00 91.31 75 SER A C 1
ATOM 593 O O . SER A 1 75 ? -22.065 20.156 11.271 1.00 91.31 75 SER A O 1
ATOM 595 N N . HIS A 1 76 ? -20.635 18.481 10.807 1.00 92.00 76 HIS A N 1
ATOM 596 C CA . HIS A 1 76 ? -20.333 18.163 12.204 1.00 92.00 76 HIS A CA 1
ATOM 597 C C . HIS A 1 76 ? -21.619 17.893 13.010 1.00 92.00 76 HIS A C 1
ATOM 599 O O . HIS A 1 76 ? -21.794 18.358 14.134 1.00 92.00 76 HIS A O 1
ATOM 605 N N . GLY A 1 77 ? -22.560 17.179 12.388 1.00 95.00 77 GLY A N 1
ATOM 606 C CA . GLY A 1 77 ? -23.886 16.906 12.936 1.00 95.00 77 GLY A CA 1
ATOM 607 C C . GLY A 1 77 ? -23.961 15.557 13.646 1.00 95.00 77 GLY A C 1
ATOM 608 O O . GLY A 1 77 ? -23.373 14.577 13.195 1.00 95.00 77 GLY A O 1
ATOM 609 N N . CYS A 1 78 ? -24.741 15.490 14.721 1.00 96.88 78 CYS A N 1
ATOM 610 C CA . CYS A 1 78 ? -24.959 14.299 15.534 1.00 96.88 78 CYS A CA 1
ATOM 611 C C . CYS A 1 78 ? -26.437 13.908 15.581 1.00 96.88 78 CYS A C 1
ATOM 613 O O . CYS A 1 78 ? -27.272 14.737 15.938 1.00 96.88 78 CYS A O 1
ATOM 615 N N . GLN A 1 79 ? -26.774 12.648 15.311 1.00 96.25 79 GLN A N 1
ATOM 616 C CA . GLN A 1 79 ? -28.143 12.142 15.445 1.00 96.25 79 GLN A CA 1
ATOM 617 C C . GLN A 1 79 ? -28.170 10.849 16.253 1.00 96.25 79 GLN A C 1
ATOM 619 O O . GLN A 1 79 ? -27.618 9.841 15.825 1.00 96.25 79 GLN A O 1
ATOM 624 N N . LEU A 1 80 ? -28.830 10.856 17.410 1.00 96.44 80 LEU A N 1
ATOM 625 C CA . LEU A 1 80 ? -28.931 9.680 18.279 1.00 96.44 80 LEU A CA 1
ATOM 626 C C . LEU A 1 80 ? -30.077 8.758 17.841 1.00 96.44 80 LEU A C 1
ATOM 628 O O . LEU A 1 80 ? -31.160 9.230 17.499 1.00 96.44 80 LEU A O 1
ATOM 632 N N . LEU A 1 81 ? -29.861 7.445 17.892 1.00 96.62 81 LEU A N 1
ATOM 633 C CA . LEU A 1 81 ? -30.800 6.426 17.424 1.00 96.62 81 LEU A CA 1
ATOM 634 C C . LEU A 1 81 ? -31.131 5.429 18.547 1.00 96.62 81 LEU A C 1
ATOM 636 O O . LEU A 1 81 ? -30.212 4.846 19.137 1.00 96.62 81 LEU A O 1
ATOM 640 N N . PRO A 1 82 ? -32.423 5.157 18.809 1.00 94.31 82 PRO A N 1
ATOM 641 C CA . PRO A 1 82 ? -32.838 4.158 19.789 1.00 94.31 82 PRO A CA 1
ATOM 642 C C . PRO A 1 82 ? -32.894 2.716 19.266 1.00 94.31 82 PRO A C 1
ATOM 644 O O . PRO A 1 82 ? -33.356 1.817 19.964 1.00 94.31 82 PRO A O 1
ATOM 647 N N . TRP A 1 83 ? -32.402 2.463 18.054 1.00 94.94 83 TRP A N 1
ATOM 648 C CA . TRP A 1 83 ? -32.383 1.147 17.412 1.00 94.94 83 TRP A CA 1
ATOM 649 C C . TRP A 1 83 ? -31.007 0.818 16.833 1.00 94.94 83 TRP A C 1
ATOM 651 O O . TRP A 1 83 ? -30.125 1.670 16.740 1.00 94.94 83 TRP A O 1
ATOM 661 N N . THR A 1 84 ? -30.840 -0.438 16.425 1.00 95.56 84 THR A N 1
ATOM 662 C CA . THR A 1 84 ? -29.657 -0.940 15.715 1.00 95.56 84 THR A CA 1
ATOM 663 C C . THR A 1 84 ? -30.062 -1.619 14.407 1.00 95.56 84 THR A C 1
ATOM 665 O O . THR A 1 84 ? -31.248 -1.763 14.092 1.00 95.56 84 THR A O 1
ATOM 668 N N . GLN A 1 85 ? -29.078 -2.083 13.639 1.00 95.38 85 GLN A N 1
ATOM 669 C CA . GLN A 1 85 ? -29.283 -2.893 12.431 1.00 95.38 85 GLN A CA 1
ATOM 670 C C . GLN A 1 85 ? -30.046 -4.211 12.667 1.00 95.38 85 GLN A C 1
ATOM 672 O O . GLN A 1 85 ? -30.498 -4.835 11.716 1.00 95.38 85 GLN A O 1
ATOM 677 N N . HIS A 1 86 ? -30.180 -4.657 13.921 1.00 94.44 86 HIS A N 1
ATOM 678 C CA . HIS A 1 86 ? -30.918 -5.874 14.277 1.00 94.44 86 HIS A CA 1
ATOM 679 C C . HIS A 1 86 ? -32.328 -5.592 14.802 1.00 94.44 86 HIS A C 1
ATOM 681 O O . HIS A 1 86 ? -33.067 -6.525 15.117 1.00 94.44 86 HIS A O 1
ATOM 687 N N . SER A 1 87 ? -32.705 -4.319 14.937 1.00 92.75 87 SER A N 1
ATOM 688 C CA . SER A 1 87 ? -34.067 -3.939 15.296 1.00 92.75 87 SER A CA 1
ATOM 689 C C . SER A 1 87 ? -35.041 -4.215 14.146 1.00 92.75 87 SER A C 1
ATOM 691 O O . SER A 1 87 ? -34.664 -4.308 12.982 1.00 92.75 87 SER A O 1
ATOM 693 N N . LEU A 1 88 ? -36.325 -4.350 14.471 1.00 91.00 88 LEU A N 1
ATOM 694 C CA . LEU A 1 88 ? -37.358 -4.591 13.467 1.00 91.00 88 LEU A CA 1
ATOM 695 C C . LEU A 1 88 ? -37.454 -3.427 12.472 1.00 91.00 88 LEU A C 1
ATOM 697 O O . LEU A 1 88 ? -37.406 -2.261 12.867 1.00 91.00 88 LEU A O 1
ATOM 701 N N . HIS A 1 89 ? -37.668 -3.768 11.199 1.00 92.94 89 HIS A N 1
ATOM 702 C CA . HIS A 1 89 ? -37.862 -2.825 10.093 1.00 92.94 89 HIS A CA 1
ATOM 703 C C . HIS A 1 89 ? -36.698 -1.848 9.873 1.00 92.94 89 HIS A C 1
ATOM 705 O O . HIS A 1 89 ? -36.912 -0.764 9.333 1.00 92.94 89 HIS A O 1
ATOM 711 N N . THR A 1 90 ? -35.474 -2.198 10.274 1.00 94.38 90 THR A N 1
ATOM 712 C CA . THR A 1 90 ? -34.297 -1.373 9.987 1.00 94.38 90 THR A CA 1
ATOM 713 C C . THR A 1 90 ? -33.561 -1.839 8.736 1.00 94.38 90 THR A C 1
ATOM 715 O O . THR A 1 90 ? -33.562 -3.020 8.389 1.00 94.38 90 THR A O 1
ATOM 718 N N . GLN A 1 91 ? -32.956 -0.888 8.023 1.00 94.50 91 GLN A N 1
ATOM 719 C CA . GLN A 1 91 ? -32.152 -1.135 6.826 1.00 94.50 91 GLN A CA 1
ATOM 720 C C . GLN A 1 91 ? -30.952 -0.185 6.777 1.00 94.50 91 GLN A C 1
ATOM 722 O O . GLN A 1 91 ? -31.047 0.976 7.186 1.00 94.50 91 GLN A O 1
ATOM 727 N N . LEU A 1 92 ? -29.831 -0.696 6.266 1.00 95.62 92 LEU A N 1
ATOM 728 C CA . LEU A 1 92 ? -28.600 0.060 6.046 1.00 95.62 92 LEU A CA 1
ATOM 729 C C . LEU A 1 92 ? -28.581 0.626 4.624 1.00 95.62 92 LEU A C 1
ATOM 731 O O . LEU A 1 92 ? -28.865 -0.087 3.663 1.00 95.62 92 LEU A O 1
ATOM 735 N N . TYR A 1 93 ? -28.198 1.891 4.503 1.00 94.62 93 TYR A N 1
ATOM 736 C CA . TYR A 1 93 ? -28.070 2.618 3.246 1.00 94.62 93 TYR A CA 1
ATOM 737 C C . TYR A 1 93 ? -26.659 3.186 3.121 1.00 94.62 93 TYR A C 1
ATOM 739 O O . TYR A 1 93 ? -26.092 3.659 4.104 1.00 94.62 93 TYR A O 1
ATOM 747 N N . HIS A 1 94 ? -26.096 3.173 1.912 1.00 94.94 94 HIS A N 1
ATOM 748 C CA . HIS A 1 94 ? -24.857 3.899 1.645 1.00 94.94 94 HIS A CA 1
ATOM 749 C C . HIS A 1 94 ? -25.102 5.410 1.760 1.00 94.94 94 HIS A C 1
ATOM 751 O O . HIS A 1 94 ? -26.110 5.919 1.271 1.00 94.94 94 HIS A O 1
ATOM 757 N N . SER A 1 95 ? -24.177 6.123 2.393 1.00 93.06 95 SER A N 1
ATOM 758 C CA . SER A 1 95 ? -24.231 7.571 2.576 1.00 93.06 95 SER A CA 1
ATOM 759 C C . SER A 1 95 ? -22.840 8.153 2.392 1.00 93.06 95 SER A C 1
ATOM 761 O O . SER A 1 95 ? -21.912 7.765 3.088 1.00 93.06 95 SER A O 1
ATOM 763 N N . SER A 1 96 ? -22.675 9.118 1.494 1.00 89.38 96 SER A N 1
ATOM 764 C CA . SER A 1 96 ? -21.407 9.847 1.354 1.00 89.38 96 SER A CA 1
ATOM 765 C C . SER A 1 96 ? -21.182 10.885 2.463 1.00 89.38 96 SER A C 1
ATOM 767 O O . SER A 1 96 ? -20.088 11.430 2.569 1.00 89.38 96 SER A O 1
ATOM 769 N N . LEU A 1 97 ? -22.202 11.164 3.284 1.00 90.12 97 LEU A N 1
ATOM 770 C CA . LEU A 1 97 ? -22.188 12.236 4.285 1.00 90.12 97 LEU A CA 1
ATOM 771 C C . LEU A 1 97 ? -22.027 11.718 5.718 1.00 90.12 97 LEU A C 1
ATOM 773 O O . LEU A 1 97 ? -21.432 12.393 6.558 1.00 90.12 97 LEU A O 1
ATOM 777 N N . CYS A 1 98 ? -22.598 10.547 6.013 1.00 92.81 98 CYS A N 1
ATOM 778 C CA . CYS A 1 98 ? -22.767 10.067 7.381 1.00 92.81 98 CYS A CA 1
ATOM 779 C C . CYS A 1 98 ? -21.984 8.786 7.659 1.00 92.81 98 CYS A C 1
ATOM 781 O O . CYS A 1 98 ? -21.931 7.867 6.842 1.00 92.81 98 CYS A O 1
ATOM 783 N N . HIS A 1 99 ? -21.430 8.708 8.863 1.00 95.44 99 HIS A N 1
ATOM 784 C CA . HIS A 1 99 ? -20.921 7.484 9.464 1.00 95.44 99 HIS A CA 1
ATOM 785 C C . HIS A 1 99 ? -21.894 7.007 10.543 1.00 95.44 99 HIS A C 1
ATOM 787 O O . HIS A 1 99 ? -22.402 7.812 11.326 1.00 95.44 99 HIS A O 1
ATOM 793 N N . LEU A 1 100 ? -22.132 5.699 10.605 1.00 97.44 100 LEU A N 1
ATOM 794 C CA . LEU A 1 100 ? -22.983 5.070 11.608 1.00 97.44 100 LEU A CA 1
ATOM 795 C C . LEU A 1 100 ? -22.116 4.427 12.693 1.00 97.44 100 LEU A C 1
ATOM 797 O O . LEU A 1 100 ? -21.253 3.602 12.402 1.00 97.44 100 LEU A O 1
ATOM 801 N N . PHE A 1 101 ? -22.406 4.748 13.948 1.00 97.75 101 PHE A N 1
ATOM 802 C CA . PHE A 1 101 ? -21.768 4.164 15.122 1.00 97.75 101 PHE A CA 1
ATOM 803 C C . PHE A 1 101 ? -22.816 3.425 15.949 1.00 97.75 101 PHE A C 1
ATOM 805 O O . PHE A 1 101 ? -23.802 4.022 16.369 1.00 97.75 101 PHE A O 1
ATOM 812 N N . GLN A 1 102 ? -22.627 2.131 16.203 1.00 97.88 102 GLN A N 1
ATOM 813 C CA . GLN A 1 102 ? -23.581 1.309 16.963 1.00 97.88 102 GLN A CA 1
ATOM 814 C C . GLN A 1 102 ? -22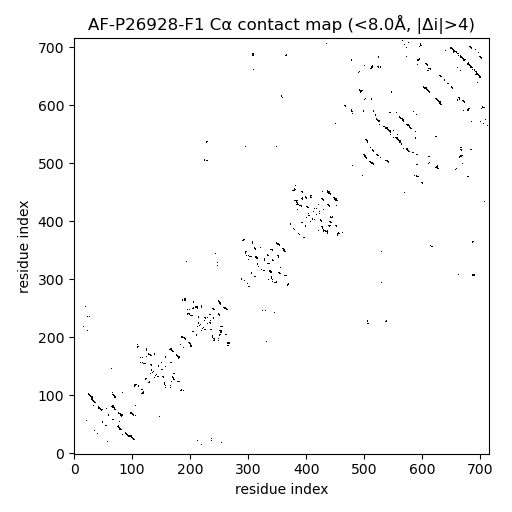.921 0.753 18.223 1.00 97.88 102 GLN A C 1
ATOM 816 O O . GLN A 1 102 ? -21.811 0.237 18.139 1.00 97.88 102 GLN A O 1
ATOM 821 N N . LYS A 1 103 ? -23.580 0.821 19.385 1.00 97.38 103 LYS A N 1
ATOM 822 C CA . LYS A 1 103 ? -23.040 0.279 20.643 1.00 97.38 103 LYS A CA 1
ATOM 823 C C . LYS A 1 103 ? -22.742 -1.211 20.489 1.00 97.38 103 LYS A C 1
ATOM 825 O O . LYS A 1 103 ? -23.647 -1.994 20.190 1.00 97.38 103 LYS A O 1
ATOM 830 N N . LYS A 1 104 ? -21.497 -1.609 20.751 1.00 96.38 104 LYS A N 1
ATOM 831 C CA . LYS A 1 104 ? -21.014 -2.989 20.592 1.00 96.38 104 LYS A CA 1
ATOM 832 C C . LYS A 1 104 ? -21.855 -4.004 21.360 1.00 96.38 104 LYS A C 1
ATOM 834 O O . LYS A 1 104 ? -22.178 -5.050 20.808 1.00 96.38 104 LYS A O 1
ATOM 839 N N . ASP A 1 105 ? -22.291 -3.669 22.573 1.00 94.56 105 ASP A N 1
ATOM 840 C CA . ASP A 1 105 ? -23.134 -4.541 23.404 1.00 94.56 105 ASP A CA 1
ATOM 841 C C . ASP A 1 105 ? -24.409 -5.022 22.691 1.00 94.56 105 ASP A C 1
ATOM 843 O O . ASP A 1 105 ? -24.889 -6.121 22.968 1.00 94.56 105 ASP A O 1
ATOM 847 N N . TYR A 1 106 ? -24.951 -4.229 21.760 1.00 95.38 106 TYR A N 1
ATOM 848 C CA . TYR A 1 106 ? -26.175 -4.551 21.021 1.00 95.38 106 TYR A CA 1
ATOM 849 C C . TYR A 1 106 ? -25.939 -5.280 19.693 1.00 95.38 106 TYR A C 1
ATOM 851 O O . TYR A 1 106 ? -26.863 -5.923 19.194 1.00 95.38 106 TYR A O 1
ATOM 859 N N . VAL A 1 107 ? -24.753 -5.148 19.093 1.00 95.56 107 VAL A N 1
ATOM 860 C CA . VAL A 1 107 ? -24.472 -5.642 17.728 1.00 95.56 107 VAL A CA 1
ATOM 861 C C . VAL A 1 107 ? -23.470 -6.792 17.675 1.00 95.56 107 VAL A C 1
ATOM 863 O O . VAL A 1 107 ? -23.428 -7.504 16.676 1.00 95.56 107 VAL A O 1
ATOM 866 N N . ARG A 1 108 ? -22.695 -7.018 18.741 1.00 93.38 108 ARG A N 1
ATOM 867 C CA . ARG A 1 108 ? -21.766 -8.149 18.825 1.00 93.38 108 ARG A CA 1
ATOM 868 C C . ARG A 1 108 ? -22.487 -9.485 18.744 1.00 93.38 108 ARG A C 1
ATOM 870 O O . ARG A 1 108 ? -23.544 -9.701 19.346 1.00 93.38 108 ARG A O 1
ATOM 877 N N . THR A 1 109 ? -21.845 -10.422 18.059 1.00 92.88 109 THR A N 1
ATOM 878 C CA . THR A 1 109 ? -22.316 -11.813 17.963 1.00 92.88 109 THR A CA 1
ATOM 879 C C . THR A 1 109 ? -21.764 -12.705 19.080 1.00 92.88 109 THR A C 1
ATOM 881 O O . THR A 1 109 ? -22.232 -13.829 19.266 1.00 92.88 109 THR A O 1
ATOM 884 N N . CYS A 1 110 ? -20.810 -12.188 19.854 1.00 95.38 110 CYS A N 1
ATOM 885 C CA . CYS A 1 110 ? -20.135 -12.847 20.966 1.00 95.38 110 CYS A CA 1
ATOM 886 C C . CYS A 1 110 ? -20.267 -12.049 22.275 1.00 95.38 110 CYS A C 1
ATOM 888 O O . CYS A 1 110 ? -20.719 -10.902 22.277 1.00 95.38 110 CYS A O 1
ATOM 890 N N . ILE A 1 111 ? -19.874 -12.660 23.397 1.00 96.00 111 ILE A N 1
ATOM 891 C CA . ILE A 1 111 ? -19.860 -12.007 24.717 1.00 96.00 111 ILE A CA 1
ATOM 892 C C . ILE A 1 111 ? -18.444 -11.669 25.189 1.00 96.00 111 ILE A C 1
ATOM 894 O O . ILE A 1 111 ? -17.494 -12.410 24.929 1.00 96.00 111 ILE A O 1
ATOM 898 N N . MET A 1 112 ? -18.332 -10.569 25.930 1.00 93.25 112 MET A N 1
ATOM 899 C CA . MET A 1 112 ? -17.173 -10.256 26.769 1.00 93.25 112 MET A CA 1
ATOM 900 C C . MET A 1 112 ? -17.426 -10.787 28.183 1.00 93.25 112 MET A C 1
ATOM 902 O O . MET A 1 112 ? -18.575 -10.782 28.635 1.00 93.25 112 MET A O 1
ATOM 906 N N . ASP A 1 113 ? -16.379 -11.252 28.864 1.00 91.19 113 ASP A N 1
ATOM 907 C CA . ASP A 1 113 ? -16.451 -11.847 30.205 1.00 91.19 113 ASP A CA 1
ATOM 908 C C . ASP A 1 113 ? -17.567 -12.906 30.322 1.00 91.19 113 ASP A C 1
ATOM 910 O O . ASP A 1 113 ? -17.634 -13.850 29.535 1.00 91.19 113 ASP A O 1
ATOM 914 N N . ASN A 1 114 ? -18.481 -12.740 31.282 1.00 94.88 114 ASN A N 1
ATOM 915 C CA . ASN A 1 114 ? -19.672 -13.571 31.455 1.00 94.88 114 ASN A CA 1
ATOM 916 C C . ASN A 1 114 ? -20.914 -13.010 30.726 1.00 94.88 114 ASN A C 1
ATOM 918 O O . ASN A 1 114 ? -22.020 -13.509 30.909 1.00 94.88 114 ASN A O 1
ATOM 922 N N . GLY A 1 115 ? -20.795 -11.959 29.915 1.00 95.81 115 GLY A N 1
ATOM 923 C CA . GLY A 1 115 ? -21.905 -11.432 29.118 1.00 95.81 115 GLY A CA 1
ATOM 924 C C . GLY A 1 115 ? -23.012 -10.720 29.905 1.00 95.81 115 GLY A C 1
ATOM 925 O O . GLY A 1 115 ? -24.136 -10.633 29.413 1.00 95.81 115 GLY A O 1
ATOM 926 N N . VAL A 1 116 ? -22.736 -10.180 31.098 1.00 96.06 116 VAL A N 1
ATOM 927 C CA . VAL A 1 116 ? -23.700 -9.332 31.841 1.00 96.06 116 VAL A CA 1
ATOM 928 C C . VAL A 1 116 ? -24.091 -8.074 31.044 1.00 96.06 116 VAL A C 1
ATOM 930 O O . VAL A 1 116 ? -25.257 -7.660 31.043 1.00 96.06 116 VAL A O 1
ATOM 933 N N . SER A 1 117 ? -23.145 -7.480 30.308 1.00 94.00 117 SER A N 1
ATOM 934 C CA . SER A 1 117 ? -23.398 -6.324 29.436 1.00 94.00 117 SER A CA 1
ATOM 935 C C . SER A 1 117 ? -24.042 -6.690 28.096 1.00 94.00 117 SER A C 1
ATOM 937 O O . SER A 1 117 ? -24.481 -5.800 27.382 1.00 94.00 117 SER A O 1
ATOM 939 N N . TYR A 1 118 ? -24.173 -7.975 27.753 1.00 95.94 118 TYR A N 1
ATOM 940 C CA . TYR A 1 118 ? -24.686 -8.396 26.449 1.00 95.94 118 TYR A CA 1
ATOM 941 C C . TYR A 1 118 ? -26.119 -7.894 26.200 1.00 95.94 118 TYR A C 1
ATOM 943 O O . TYR A 1 118 ? -27.011 -8.062 27.040 1.00 95.94 118 TYR A O 1
ATOM 951 N N . ARG A 1 119 ? -26.351 -7.284 25.032 1.00 95.00 119 ARG A N 1
ATOM 952 C CA . ARG A 1 119 ? -27.647 -6.742 24.581 1.00 95.00 119 ARG A CA 1
ATOM 953 C C . ARG A 1 119 ? -28.055 -7.213 23.179 1.00 95.00 119 ARG A C 1
ATOM 955 O O . ARG A 1 119 ? -28.989 -6.656 22.606 1.00 95.00 119 ARG A O 1
ATOM 962 N N . GLY A 1 120 ? -27.422 -8.251 22.632 1.00 95.31 120 GLY A N 1
ATOM 963 C CA . GLY A 1 120 ? -27.796 -8.808 21.327 1.00 95.31 120 GLY A CA 1
ATOM 964 C C . GLY A 1 120 ? -29.164 -9.512 21.314 1.00 95.31 120 GLY A C 1
ATOM 965 O O . GLY A 1 120 ? -29.877 -9.572 22.321 1.00 95.31 120 GLY A O 1
ATOM 966 N N . THR A 1 121 ? -29.545 -10.060 20.160 1.00 95.94 121 THR A N 1
ATOM 967 C CA . THR A 1 121 ? -30.918 -10.527 19.867 1.00 95.94 121 THR A CA 1
ATOM 968 C C . THR A 1 121 ? -31.088 -12.052 19.852 1.00 95.94 121 THR A C 1
ATOM 970 O O . THR A 1 121 ? -32.119 -12.563 19.412 1.00 95.94 121 THR A O 1
ATOM 973 N N . VAL A 1 122 ? -30.104 -12.817 20.338 1.00 96.75 122 VAL A N 1
ATOM 974 C CA . VAL A 1 122 ? -30.214 -14.284 20.434 1.00 96.75 122 VAL A CA 1
ATOM 975 C C . VAL A 1 122 ? -31.383 -14.653 21.352 1.00 96.75 122 VAL A C 1
ATOM 977 O O . VAL A 1 122 ? -31.424 -14.215 22.494 1.00 96.75 122 VAL A O 1
ATOM 980 N N . ALA A 1 123 ? -32.323 -15.466 20.861 1.00 97.56 123 ALA A N 1
ATOM 981 C CA . ALA A 1 123 ? -33.571 -15.836 21.549 1.00 97.56 123 ALA A CA 1
ATOM 982 C C . ALA A 1 123 ? -33.793 -17.362 21.630 1.00 97.56 123 ALA A C 1
ATOM 984 O O . ALA A 1 123 ? -34.926 -17.848 21.736 1.00 97.56 123 ALA A O 1
ATOM 985 N N . ARG A 1 124 ? -32.710 -18.136 21.509 1.00 98.06 124 ARG A N 1
ATOM 986 C CA . ARG A 1 124 ? -32.717 -19.601 21.570 1.00 98.06 124 ARG A CA 1
ATOM 987 C C . ARG A 1 124 ? -31.592 -20.102 22.459 1.00 98.06 124 ARG A C 1
ATOM 989 O O . ARG A 1 124 ? -30.530 -19.491 22.524 1.00 98.06 124 ARG A O 1
ATOM 996 N N . THR A 1 125 ? -31.832 -21.232 23.109 1.00 97.88 125 THR A N 1
ATOM 997 C CA . THR A 1 125 ? -30.832 -21.905 23.934 1.00 97.88 125 THR A CA 1
ATOM 998 C C . THR A 1 125 ? -29.782 -22.608 23.069 1.00 97.88 125 THR A C 1
ATOM 1000 O O . THR A 1 125 ? -30.010 -22.842 21.880 1.00 97.88 125 THR A O 1
ATOM 1003 N N . ALA A 1 126 ? -28.672 -23.049 23.669 1.00 96.56 126 ALA A N 1
ATOM 1004 C CA . ALA A 1 126 ? -27.668 -23.868 22.982 1.00 96.56 126 ALA A CA 1
ATOM 1005 C C . ALA A 1 126 ? -28.258 -25.164 22.382 1.00 96.56 126 ALA A C 1
ATOM 1007 O O . ALA A 1 126 ? -27.782 -25.656 21.364 1.00 96.56 126 ALA A O 1
ATOM 1008 N N . GLY A 1 127 ? -29.318 -25.703 22.997 1.00 95.88 127 GLY A N 1
ATOM 1009 C CA . GLY A 1 127 ? -30.065 -26.864 22.501 1.00 95.88 127 GLY A CA 1
ATOM 1010 C C . GLY A 1 127 ? -31.162 -26.535 21.479 1.00 95.88 127 GLY A C 1
ATOM 1011 O O . GLY A 1 127 ? -31.916 -27.426 21.102 1.00 95.88 127 GLY A O 1
ATOM 1012 N N . GLY A 1 128 ? -31.303 -25.273 21.058 1.00 96.81 128 GLY A N 1
ATOM 1013 C CA . GLY A 1 128 ? -32.284 -24.828 20.061 1.00 96.81 128 GLY A CA 1
ATOM 1014 C C . GLY A 1 128 ? -33.689 -24.520 20.597 1.00 96.81 128 GLY A C 1
ATOM 1015 O O . GLY A 1 128 ? -34.560 -24.118 19.813 1.00 96.81 128 GLY A O 1
ATOM 1016 N N . LEU A 1 129 ? -33.926 -24.654 21.910 1.00 97.88 129 LEU A N 1
ATOM 1017 C CA . LEU A 1 129 ? -35.221 -24.342 22.523 1.00 97.88 129 LEU A CA 1
ATOM 1018 C C . LEU A 1 129 ? -35.491 -22.831 22.454 1.00 97.88 129 LEU A C 1
ATOM 1020 O O . LEU A 1 129 ? -34.577 -22.044 22.709 1.00 97.88 129 LEU A O 1
ATOM 1024 N N . PRO A 1 130 ? -36.721 -22.394 22.133 1.00 98.12 130 PRO A N 1
ATOM 1025 C CA . PRO A 1 130 ? -37.052 -20.981 22.162 1.00 98.12 130 PRO A CA 1
ATOM 1026 C C . PRO A 1 130 ? -37.118 -20.469 23.602 1.00 98.12 130 PRO A C 1
ATOM 1028 O O . PRO A 1 130 ? -37.622 -21.139 24.511 1.00 98.12 130 PRO A O 1
ATOM 1031 N N . CYS A 1 131 ? -36.612 -19.257 23.796 1.00 98.31 131 CYS A N 1
ATOM 1032 C CA . CYS A 1 131 ? -36.658 -18.579 25.078 1.00 98.31 131 CYS A CA 1
ATOM 1033 C C . CYS A 1 131 ? -38.077 -18.077 25.392 1.00 98.31 131 CYS A C 1
ATOM 1035 O O . CYS A 1 131 ? -38.796 -17.585 24.517 1.00 98.31 131 CYS A O 1
ATOM 1037 N N . GLN A 1 132 ? -38.468 -18.172 26.659 1.00 97.56 132 GLN A N 1
ATOM 1038 C CA . GLN A 1 132 ? -39.636 -17.514 27.230 1.00 97.56 132 GLN A CA 1
ATOM 1039 C C . GLN A 1 132 ? -39.352 -16.014 27.367 1.00 97.56 132 GLN A C 1
ATOM 1041 O O . GLN A 1 132 ? -38.273 -15.617 27.800 1.00 97.56 132 GLN A O 1
ATOM 1046 N N . ALA A 1 133 ? -40.338 -15.182 27.029 1.00 97.94 133 ALA A N 1
ATOM 1047 C CA . ALA A 1 133 ? -40.239 -13.741 27.238 1.00 97.94 133 ALA A CA 1
ATOM 1048 C C . ALA A 1 133 ? -40.100 -13.397 28.727 1.00 97.94 133 ALA A C 1
ATOM 1050 O O . ALA A 1 133 ? -40.873 -13.894 29.547 1.00 97.94 133 ALA A O 1
ATOM 1051 N N . TRP A 1 134 ? -39.174 -12.499 29.069 1.00 97.25 134 TRP A N 1
ATOM 1052 C CA . TRP A 1 134 ? -38.882 -12.100 30.454 1.00 97.25 134 TRP A CA 1
ATOM 1053 C C . TRP A 1 134 ? -40.058 -11.397 31.149 1.00 97.25 134 TRP A C 1
ATOM 1055 O O . TRP A 1 134 ? -40.127 -11.327 32.377 1.00 97.25 134 TRP A O 1
ATOM 1065 N N . SER A 1 135 ? -41.009 -10.864 30.383 1.00 96.44 135 SER A N 1
ATOM 1066 C CA . SER A 1 135 ? -42.255 -10.290 30.902 1.00 96.44 135 SER A CA 1
ATOM 1067 C C . SER A 1 135 ? -43.297 -11.348 31.281 1.00 96.44 135 SER A C 1
ATOM 1069 O O . SER A 1 135 ? -44.214 -11.059 32.047 1.00 96.44 135 SER A O 1
ATOM 1071 N N . ARG A 1 136 ? -43.173 -12.582 30.777 1.00 96.50 136 ARG A N 1
ATOM 1072 C CA . ARG A 1 136 ? -44.132 -13.664 31.022 1.00 96.50 136 ARG A CA 1
ATOM 1073 C C . ARG A 1 136 ? -43.711 -14.492 32.231 1.00 96.50 136 ARG A C 1
ATOM 1075 O O . ARG A 1 136 ? -42.530 -14.730 32.450 1.00 96.50 136 ARG A O 1
ATOM 1082 N N . ARG A 1 137 ? -44.691 -14.964 33.003 1.00 94.62 137 ARG A N 1
ATOM 1083 C CA . ARG A 1 137 ? -44.504 -15.860 34.166 1.00 94.62 137 ARG A CA 1
ATOM 1084 C C . ARG A 1 137 ? -44.906 -17.313 33.870 1.00 94.62 137 ARG A C 1
ATOM 1086 O O . ARG A 1 137 ? -45.088 -18.114 34.776 1.00 94.62 137 ARG A O 1
ATOM 1093 N N . PHE A 1 138 ? -45.068 -17.652 32.590 1.00 94.06 138 PHE A N 1
ATOM 1094 C CA . PHE A 1 138 ? -45.475 -18.973 32.109 1.00 94.06 138 PHE A CA 1
ATOM 1095 C C . PHE A 1 138 ? -44.697 -19.329 30.826 1.00 94.06 138 PHE A C 1
ATOM 1097 O O . PHE A 1 138 ? -44.543 -18.445 29.974 1.00 94.06 138 PHE A O 1
ATOM 1104 N N . PRO A 1 139 ? -44.248 -20.591 30.636 1.00 94.50 139 PRO A N 1
ATOM 1105 C CA . PRO A 1 139 ? -44.458 -21.765 31.502 1.00 94.50 139 PRO A CA 1
ATOM 1106 C C . PRO A 1 139 ? -43.646 -21.787 32.801 1.00 94.50 139 PRO A C 1
ATOM 1108 O O . PRO A 1 139 ? -43.990 -22.543 33.706 1.00 94.50 139 PRO A O 1
ATOM 1111 N N . ASN A 1 140 ? -42.596 -20.975 32.906 1.00 93.19 140 ASN A N 1
ATOM 1112 C CA . ASN A 1 140 ? -41.715 -20.934 34.066 1.00 93.19 140 ASN A CA 1
ATOM 1113 C C . ASN A 1 140 ? -41.876 -19.607 34.817 1.00 93.19 140 ASN A C 1
ATOM 1115 O O . ASN A 1 140 ? -41.506 -18.553 34.302 1.00 93.19 140 ASN A O 1
ATOM 1119 N N . ASP A 1 141 ? -42.390 -19.655 36.046 1.00 93.12 141 ASP A N 1
ATOM 1120 C CA . ASP A 1 141 ? -42.459 -18.475 36.917 1.00 93.12 141 ASP A CA 1
ATOM 1121 C C . ASP A 1 141 ? -41.065 -18.082 37.438 1.00 93.12 141 ASP A C 1
ATOM 1123 O O . ASP A 1 141 ? -40.227 -18.961 37.675 1.00 93.12 141 ASP A O 1
ATOM 1127 N N . HIS A 1 142 ? -40.786 -16.784 37.596 1.00 94.31 142 HIS A N 1
ATOM 1128 C CA . HIS A 1 142 ? -39.460 -16.272 37.953 1.00 94.31 142 HIS A CA 1
ATOM 1129 C C . HIS A 1 142 ? -39.440 -14.848 38.534 1.00 94.31 142 HIS A C 1
ATOM 1131 O O . HIS A 1 142 ? -40.327 -14.034 38.296 1.00 94.31 142 HIS A O 1
ATOM 1137 N N . LYS A 1 143 ? -38.330 -14.504 39.211 1.00 94.44 143 LYS A N 1
ATOM 1138 C CA . LYS A 1 143 ? -38.136 -13.223 39.924 1.00 94.44 143 LYS A CA 1
ATOM 1139 C C . LYS A 1 143 ? -37.781 -12.006 39.057 1.00 94.44 143 LYS A C 1
ATOM 1141 O O . LYS A 1 143 ? -37.852 -10.880 39.535 1.00 94.44 143 LYS A O 1
ATOM 1146 N N . TYR A 1 144 ? -37.336 -12.206 37.817 1.00 94.88 144 TYR A N 1
ATOM 1147 C CA . TYR A 1 144 ? -36.836 -11.109 36.982 1.00 94.88 144 TYR A CA 1
ATOM 1148 C C . TYR A 1 144 ? -37.973 -10.309 36.331 1.00 94.88 144 TYR A C 1
ATOM 1150 O O . TYR A 1 144 ? -38.859 -10.882 35.699 1.00 94.88 144 TYR A O 1
ATOM 1158 N N . THR A 1 145 ? -37.931 -8.983 36.450 1.00 93.75 145 THR A N 1
ATOM 1159 C CA . THR A 1 145 ? -38.879 -8.065 35.800 1.00 93.75 145 THR A CA 1
ATOM 1160 C C . THR A 1 145 ? -38.125 -7.183 34.808 1.00 93.75 145 THR A C 1
ATOM 1162 O O . THR A 1 145 ? -37.125 -6.574 35.203 1.00 93.75 145 THR A O 1
ATOM 1165 N N . PRO A 1 146 ? -38.554 -7.103 33.536 1.00 94.31 146 PRO A N 1
ATOM 1166 C CA . PRO A 1 146 ? -37.938 -6.211 32.562 1.00 94.31 146 PRO A CA 1
ATOM 1167 C C . PRO A 1 146 ? -37.953 -4.754 33.010 1.00 94.31 146 PRO A C 1
ATOM 1169 O O . PRO A 1 146 ? -38.978 -4.238 33.447 1.00 94.31 146 PRO A O 1
ATOM 1172 N N . THR A 1 147 ? -36.804 -4.094 32.902 1.00 91.19 147 THR A N 1
ATOM 1173 C CA . THR A 1 147 ? -36.657 -2.652 33.123 1.00 91.19 147 THR A CA 1
ATOM 1174 C C . THR A 1 147 ? -35.739 -2.074 32.044 1.00 91.19 147 THR A C 1
ATOM 1176 O O . THR A 1 147 ? -34.891 -2.808 31.529 1.00 91.19 147 THR A O 1
ATOM 1179 N N . PRO A 1 148 ? -35.806 -0.764 31.745 1.00 84.00 148 PRO A N 1
ATOM 1180 C CA . PRO A 1 148 ? -34.899 -0.141 30.774 1.00 84.00 148 PRO A CA 1
ATOM 1181 C C . PRO A 1 148 ? -33.403 -0.327 31.095 1.00 84.00 148 PRO A C 1
ATOM 1183 O O . PRO A 1 148 ? -32.561 -0.270 30.208 1.00 84.00 148 PRO A O 1
ATOM 1186 N N . LYS A 1 149 ? -33.050 -0.575 32.365 1.00 87.62 149 LYS A N 1
ATOM 1187 C CA . LYS A 1 149 ? -31.657 -0.730 32.821 1.00 87.62 149 LYS A CA 1
ATOM 1188 C C . LYS A 1 149 ? -31.102 -2.146 32.658 1.00 87.62 149 LYS A C 1
ATOM 1190 O O . LYS A 1 149 ? -29.918 -2.309 32.377 1.00 87.62 149 LYS A O 1
ATOM 1195 N N . ASN A 1 150 ? -31.928 -3.172 32.868 1.00 91.00 150 ASN A N 1
ATOM 1196 C CA . ASN A 1 150 ? -31.454 -4.562 32.890 1.00 91.00 150 ASN A CA 1
ATOM 1197 C C . ASN A 1 150 ? -31.438 -5.232 31.509 1.00 91.00 150 ASN A C 1
ATOM 1199 O O . ASN A 1 150 ? -30.910 -6.335 31.381 1.00 91.00 150 ASN A O 1
ATOM 1203 N N . GLY A 1 151 ? -32.000 -4.576 30.489 1.00 90.44 151 GLY A N 1
ATOM 1204 C CA . GLY A 1 151 ? -31.972 -5.048 29.106 1.00 90.44 151 GLY A CA 1
ATOM 1205 C C . GLY A 1 151 ? -32.717 -6.363 28.875 1.00 90.44 151 GLY A C 1
ATOM 1206 O O . GLY A 1 151 ? -32.466 -7.004 27.858 1.00 90.44 151 GLY A O 1
ATOM 1207 N N . LEU A 1 152 ? -33.600 -6.790 29.789 1.00 95.38 152 LEU A N 1
ATOM 1208 C CA . LEU A 1 152 ? -34.420 -8.007 29.669 1.00 95.38 152 LEU A CA 1
ATOM 1209 C C . LEU A 1 152 ? -35.567 -7.818 28.655 1.00 95.38 152 LEU A C 1
ATOM 1211 O O . LEU A 1 152 ? -36.744 -7.999 28.967 1.00 95.38 152 LEU A O 1
ATOM 1215 N N . GLU A 1 153 ? -35.208 -7.390 27.451 1.00 91.75 153 GLU A N 1
ATOM 1216 C CA . GLU A 1 153 ? -36.104 -7.151 26.327 1.00 91.75 153 GLU A CA 1
ATOM 1217 C C . GLU A 1 153 ? -36.572 -8.476 25.723 1.00 91.75 153 GLU A C 1
ATOM 1219 O O . GLU A 1 153 ? -35.790 -9.420 25.566 1.00 91.75 153 GLU A O 1
ATOM 1224 N N . GLU A 1 154 ? -37.854 -8.522 25.362 1.00 94.38 154 GLU A N 1
ATOM 1225 C CA . GLU A 1 154 ? -38.481 -9.663 24.697 1.00 94.38 154 GLU A CA 1
ATOM 1226 C C . GLU A 1 154 ? -38.174 -10.993 25.409 1.00 94.38 154 GLU A C 1
ATOM 1228 O O . GLU A 1 154 ? -38.437 -11.163 26.603 1.00 94.38 154 GLU A O 1
ATOM 1233 N N . ASN A 1 155 ? -37.615 -11.946 24.670 1.00 97.06 155 ASN A N 1
ATOM 1234 C CA . ASN A 1 155 ? -37.110 -13.225 25.137 1.00 97.06 155 ASN A CA 1
ATOM 1235 C C . ASN A 1 155 ? -35.611 -13.387 24.843 1.00 97.06 155 ASN A C 1
ATOM 1237 O O . ASN A 1 155 ? -35.124 -14.513 24.749 1.00 97.06 155 ASN A O 1
ATOM 1241 N N . PHE A 1 156 ? -34.879 -12.288 24.657 1.00 97.25 156 PHE A N 1
ATOM 1242 C CA . PHE A 1 156 ? -33.463 -12.367 24.320 1.00 97.25 156 PHE A CA 1
ATOM 1243 C C . PHE A 1 156 ? -32.646 -12.922 25.491 1.00 97.25 156 PHE A C 1
ATOM 1245 O O . PHE A 1 156 ? -32.914 -12.627 26.651 1.00 97.25 156 PHE A O 1
ATOM 1252 N N . CYS A 1 157 ? -31.625 -13.717 25.200 1.00 98.00 157 CYS A N 1
ATOM 1253 C CA . CYS A 1 157 ? -30.728 -14.306 26.185 1.00 98.00 157 CYS A CA 1
ATOM 1254 C C . CYS A 1 157 ? -29.987 -13.230 26.975 1.00 98.00 157 CYS A C 1
ATOM 1256 O O . CYS A 1 157 ? -29.390 -12.326 26.388 1.00 98.00 157 CYS A O 1
ATOM 1258 N N . ARG A 1 158 ? -29.990 -13.328 28.305 1.00 97.75 158 ARG A N 1
ATOM 1259 C CA . ARG A 1 158 ? -29.359 -12.348 29.202 1.00 97.75 158 ARG A CA 1
ATOM 1260 C C . ARG A 1 158 ? -28.694 -13.055 30.375 1.00 97.75 158 ARG A C 1
ATOM 1262 O O . ARG A 1 158 ? -28.993 -14.214 30.644 1.00 97.75 158 ARG A O 1
ATOM 1269 N N . ASN A 1 159 ? -27.801 -12.354 31.069 1.00 97.38 159 ASN A N 1
ATOM 1270 C CA . ASN A 1 159 ? -27.134 -12.873 32.261 1.00 97.38 159 ASN A CA 1
ATOM 1271 C C . ASN A 1 159 ? -27.410 -11.994 33.500 1.00 97.38 159 ASN A C 1
ATOM 1273 O O . ASN A 1 159 ? -26.524 -11.266 33.949 1.00 97.38 159 ASN A O 1
ATOM 1277 N N . PRO A 1 160 ? -28.649 -11.977 34.027 1.00 96.56 160 PRO A N 1
ATOM 1278 C CA . PRO A 1 160 ? -29.031 -11.063 35.105 1.00 96.56 160 PRO A CA 1
ATOM 1279 C C . PRO A 1 160 ? -28.521 -11.472 36.498 1.00 96.56 160 PRO A C 1
ATOM 1281 O O . PRO A 1 160 ? -28.650 -10.693 37.439 1.00 96.56 160 PRO A O 1
ATOM 1284 N N . ASP A 1 161 ? -28.008 -12.689 36.660 1.00 95.38 161 ASP A N 1
ATOM 1285 C CA . ASP A 1 161 ? -27.402 -13.220 37.889 1.00 95.38 161 ASP A CA 1
ATOM 1286 C C . ASP A 1 161 ? -25.875 -13.346 37.822 1.00 95.38 161 ASP A C 1
ATOM 1288 O O . ASP A 1 161 ? -25.262 -13.702 38.825 1.00 95.38 161 ASP A O 1
ATOM 1292 N N . GLY A 1 162 ? -25.260 -13.027 36.681 1.00 96.06 162 GLY A N 1
ATOM 1293 C CA . GLY A 1 162 ? -23.812 -13.105 36.510 1.00 96.06 162 GLY A CA 1
ATOM 1294 C C . GLY A 1 162 ? -23.276 -14.538 36.444 1.00 96.06 162 GLY A C 1
ATOM 1295 O O . GLY A 1 162 ? -22.124 -14.758 36.814 1.00 96.06 162 GLY A O 1
ATOM 1296 N N . ASP A 1 163 ? -24.081 -15.502 35.974 1.00 96.38 163 ASP A N 1
ATOM 1297 C CA . ASP A 1 163 ? -23.679 -16.901 35.791 1.00 96.38 163 ASP A CA 1
ATOM 1298 C C . ASP A 1 163 ? -22.379 -16.973 34.961 1.00 96.38 163 ASP A C 1
ATOM 1300 O O . ASP A 1 163 ? -22.315 -16.401 33.866 1.00 96.38 163 ASP A O 1
ATOM 1304 N N . PRO A 1 164 ? -21.331 -17.666 35.442 1.00 95.50 164 PRO A N 1
ATOM 1305 C CA . PRO A 1 164 ? -20.054 -17.767 34.735 1.00 95.50 164 PRO A CA 1
ATOM 1306 C C . PRO A 1 164 ? -20.156 -18.463 33.368 1.00 95.50 164 PRO A C 1
ATOM 1308 O O . PRO A 1 164 ? -19.266 -18.306 32.539 1.00 95.50 164 PRO A O 1
ATOM 1311 N N . ARG A 1 165 ? -21.230 -19.217 33.097 1.00 94.12 165 ARG A N 1
ATOM 1312 C CA . ARG A 1 165 ? -21.491 -19.875 31.802 1.00 94.12 165 ARG A CA 1
ATOM 1313 C C . ARG A 1 165 ? -22.088 -18.935 30.753 1.00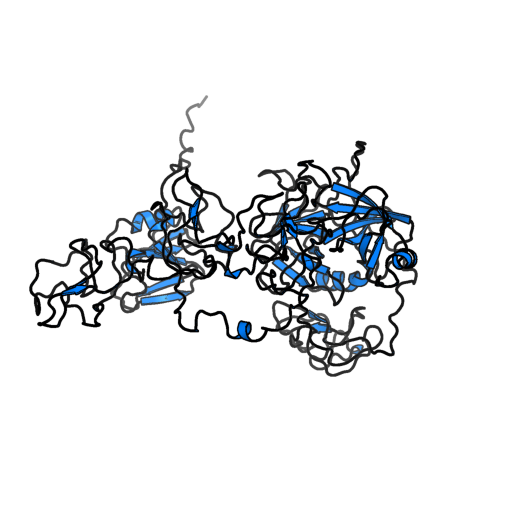 94.12 165 ARG A C 1
ATOM 1315 O O . ARG A 1 165 ? -22.360 -19.374 29.635 1.00 94.12 165 ARG A O 1
ATOM 1322 N N . GLY A 1 166 ? -22.331 -17.676 31.105 1.00 96.56 166 GLY A N 1
ATOM 1323 C CA . GLY A 1 166 ? -22.819 -16.664 30.183 1.00 96.56 166 GLY A CA 1
ATOM 1324 C C . GLY A 1 166 ? -24.345 -16.544 30.108 1.00 96.56 166 GLY A C 1
ATOM 1325 O O . GLY A 1 166 ? -25.070 -17.094 30.941 1.00 96.56 166 GLY A O 1
ATOM 1326 N N . PRO A 1 167 ? -24.858 -15.812 29.100 1.00 98.06 167 PRO A N 1
ATOM 1327 C CA . PRO A 1 167 ? -26.283 -15.573 28.931 1.00 98.06 167 PRO A CA 1
ATOM 1328 C C . PRO A 1 167 ? -27.110 -16.849 28.816 1.00 98.06 167 PRO A C 1
ATOM 1330 O O . PRO A 1 167 ? -26.762 -17.810 28.121 1.00 98.06 167 PRO A O 1
ATOM 1333 N N . TRP A 1 168 ? -28.267 -16.812 29.454 1.00 98.06 168 TRP A N 1
ATOM 1334 C CA . TRP A 1 168 ? -29.238 -17.888 29.491 1.00 98.06 168 TRP A CA 1
ATOM 1335 C C . TRP A 1 168 ? -30.647 -17.314 29.329 1.00 98.06 168 TRP A C 1
ATOM 1337 O O . TRP A 1 168 ? -30.855 -16.099 29.245 1.00 98.06 168 TRP A O 1
ATOM 1347 N N . CYS A 1 169 ? -31.632 -18.197 29.240 1.00 98.19 169 CYS A N 1
ATOM 1348 C CA . CYS A 1 169 ? -33.033 -17.806 29.283 1.00 98.19 169 CYS A CA 1
ATOM 1349 C C . CYS A 1 169 ? -33.885 -18.913 29.911 1.00 98.19 169 CYS A C 1
ATOM 1351 O O . CYS A 1 169 ? -33.511 -20.093 29.907 1.00 98.19 169 CYS A O 1
ATOM 1353 N N . TYR A 1 170 ? -35.048 -18.539 30.447 1.00 98.00 170 TYR A N 1
ATOM 1354 C CA . TYR A 1 170 ? -36.110 -19.511 30.705 1.00 98.00 170 TYR A CA 1
ATOM 1355 C C . TYR A 1 170 ? -36.591 -20.071 29.369 1.00 98.00 170 TYR A C 1
ATOM 1357 O O . TYR A 1 170 ? -36.677 -19.324 28.398 1.00 98.00 170 TYR A O 1
ATOM 1365 N N . THR A 1 171 ? -36.900 -21.363 29.288 1.00 97.81 171 THR A N 1
ATOM 1366 C CA . THR A 1 171 ? -37.349 -21.959 28.017 1.00 97.81 171 THR A CA 1
ATOM 1367 C C . THR A 1 171 ? -38.870 -22.058 27.965 1.00 97.81 171 THR A C 1
ATOM 1369 O O . THR A 1 171 ? -39.550 -22.024 28.991 1.00 97.81 171 THR A O 1
ATOM 1372 N N . THR A 1 172 ? -39.434 -22.207 26.769 1.00 96.88 172 THR A N 1
ATOM 1373 C CA . THR A 1 172 ? -40.863 -22.518 26.610 1.00 96.88 172 THR A CA 1
ATOM 1374 C C . THR A 1 172 ? -41.194 -23.995 26.866 1.00 96.88 172 THR A C 1
ATOM 1376 O O . THR A 1 172 ? -42.360 -24.381 26.796 1.00 96.88 172 THR A O 1
ATOM 1379 N N . ASN A 1 173 ? -40.198 -24.846 27.130 1.00 95.12 173 ASN A N 1
ATOM 1380 C CA . ASN A 1 173 ? -40.390 -26.259 27.436 1.00 95.12 173 ASN A CA 1
ATOM 1381 C C . ASN A 1 173 ? -40.548 -26.452 28.955 1.00 95.12 173 ASN A C 1
ATOM 1383 O O . ASN A 1 173 ? -39.670 -26.086 29.734 1.00 95.12 173 ASN A O 1
ATOM 1387 N N . ARG A 1 174 ? -41.652 -27.077 29.384 1.00 91.25 174 ARG A N 1
ATOM 1388 C CA . ARG A 1 174 ? -41.956 -27.329 30.807 1.00 91.25 174 ARG A CA 1
ATOM 1389 C C . ARG A 1 174 ? -40.954 -28.268 31.490 1.00 91.25 174 ARG A C 1
ATOM 1391 O O . ARG A 1 174 ? -40.821 -28.209 32.706 1.00 91.25 174 ARG A O 1
ATOM 1398 N N . SER A 1 175 ? -40.259 -29.115 30.731 1.00 95.25 175 SER A N 1
ATOM 1399 C CA . SER A 1 175 ? -39.251 -30.044 31.259 1.00 95.25 175 SER A CA 1
ATOM 1400 C C . SER A 1 175 ? -37.872 -29.403 31.429 1.00 95.25 175 SER A C 1
ATOM 1402 O O . SER A 1 175 ? -37.054 -29.916 32.186 1.00 95.25 175 SER A O 1
ATOM 1404 N N . VAL A 1 176 ? -37.599 -28.287 30.743 1.00 96.12 176 VAL A N 1
ATOM 1405 C CA . VAL A 1 176 ? -36.310 -27.583 30.797 1.00 96.12 176 VAL A CA 1
ATOM 1406 C C . VAL A 1 176 ? -36.565 -26.154 31.254 1.00 96.12 176 VAL A C 1
ATOM 1408 O O . VAL A 1 176 ? -36.789 -25.259 30.447 1.00 96.12 176 VAL A O 1
ATOM 1411 N N . ARG A 1 177 ? -36.555 -25.922 32.568 1.00 96.19 177 ARG A N 1
ATOM 1412 C CA . ARG A 1 177 ? -36.920 -24.618 33.147 1.00 96.19 177 ARG A CA 1
ATOM 1413 C C . ARG A 1 177 ? -36.088 -23.464 32.578 1.00 96.19 177 ARG A C 1
ATOM 1415 O O . ARG A 1 177 ? -36.642 -22.445 32.177 1.00 96.19 177 ARG A O 1
ATOM 1422 N N . PHE A 1 178 ? -34.772 -23.634 32.520 1.00 96.69 178 PHE A N 1
ATOM 1423 C CA . PHE A 1 178 ? -33.830 -22.676 31.947 1.00 96.69 178 PHE A CA 1
ATOM 1424 C C . PHE A 1 178 ? -32.644 -23.419 31.329 1.00 96.69 178 PHE A C 1
ATOM 1426 O O . PHE A 1 178 ? -32.370 -24.567 31.685 1.00 96.69 178 PHE A O 1
ATOM 1433 N N . GLN A 1 179 ? -31.944 -22.775 30.400 1.00 97.62 179 GLN A N 1
ATOM 1434 C CA . GLN A 1 179 ? -30.750 -23.331 29.768 1.00 97.62 179 GLN A CA 1
ATOM 1435 C C . GLN A 1 179 ? -29.837 -22.197 29.286 1.00 97.62 179 GLN A C 1
ATOM 1437 O O . GLN A 1 179 ? -30.321 -21.127 28.914 1.00 97.62 179 GLN A O 1
ATOM 1442 N N . SER A 1 180 ? -28.522 -22.439 29.267 1.00 97.50 180 SER A N 1
ATOM 1443 C CA . SER A 1 180 ? -27.562 -21.524 28.638 1.00 97.50 180 SER A CA 1
ATOM 1444 C C . SER A 1 180 ? -27.864 -21.359 27.147 1.00 97.50 180 SER A C 1
ATOM 1446 O O . SER A 1 180 ? -28.282 -22.305 26.466 1.00 97.50 180 SER A O 1
ATOM 1448 N N . CYS A 1 181 ? -27.627 -20.155 26.636 1.00 98.12 181 CYS A N 1
ATOM 1449 C CA . CYS A 1 181 ? -27.771 -19.850 25.221 1.00 98.12 181 CYS A CA 1
ATOM 1450 C C . CYS A 1 181 ? -26.550 -20.217 24.379 1.00 98.12 181 CYS A C 1
ATOM 1452 O O . CYS A 1 181 ? -26.631 -20.162 23.157 1.00 98.12 181 CYS A O 1
ATOM 1454 N N . GLY A 1 182 ? -25.442 -20.633 25.002 1.00 95.94 182 GLY A N 1
ATOM 1455 C CA . GLY A 1 182 ? -24.250 -21.088 24.279 1.00 95.94 182 GLY A CA 1
ATOM 1456 C C . GLY A 1 182 ? -23.609 -20.007 23.405 1.00 95.94 182 GLY A C 1
ATOM 1457 O O . GLY A 1 182 ? -22.945 -20.332 22.422 1.00 95.94 182 GLY A O 1
ATOM 1458 N N . ILE A 1 183 ? -23.829 -18.731 23.736 1.00 96.75 183 ILE A N 1
ATOM 1459 C CA . ILE A 1 183 ? -23.183 -17.608 23.056 1.00 96.75 183 ILE A CA 1
ATOM 1460 C C . ILE A 1 183 ? -21.711 -17.640 23.448 1.00 96.75 183 ILE A C 1
ATOM 1462 O O . ILE A 1 183 ? -21.377 -17.526 24.626 1.00 96.75 183 ILE A O 1
ATOM 1466 N N . LYS A 1 184 ? -20.841 -17.838 22.460 1.00 94.88 184 LYS A N 1
ATOM 1467 C CA . LYS A 1 184 ? -19.402 -17.951 22.693 1.00 94.88 184 LYS A CA 1
ATOM 1468 C C . LYS A 1 184 ? -18.823 -16.628 23.169 1.00 94.88 184 LYS A C 1
ATOM 1470 O O . LYS A 1 184 ? -19.269 -15.553 22.752 1.00 94.88 184 LYS A O 1
ATOM 1475 N N . THR A 1 185 ? -17.775 -16.718 23.979 1.00 94.94 185 THR A N 1
ATOM 1476 C CA . THR A 1 185 ? -16.932 -15.554 24.254 1.00 94.94 185 THR A CA 1
ATOM 1477 C C . THR A 1 185 ? -16.303 -15.057 22.954 1.00 94.94 185 THR A C 1
ATOM 1479 O O . THR A 1 185 ? -16.072 -15.842 22.030 1.00 94.94 185 THR A O 1
ATOM 1482 N N . CYS A 1 186 ? -16.005 -13.761 22.853 1.00 95.00 186 CYS A N 1
ATOM 1483 C CA . CYS A 1 186 ? -15.359 -13.222 21.652 1.00 95.00 186 CYS A CA 1
ATOM 1484 C C . CYS A 1 186 ? -14.007 -13.896 21.372 1.00 95.00 186 CYS A C 1
ATOM 1486 O O . CYS A 1 186 ? -13.646 -14.085 20.211 1.00 95.00 186 CYS A O 1
ATOM 1488 N N . ARG A 1 187 ? -13.325 -14.358 22.428 1.00 93.12 187 ARG A N 1
ATOM 1489 C CA . ARG A 1 187 ? -12.100 -15.159 22.355 1.00 93.12 187 ARG A CA 1
ATOM 1490 C C . ARG A 1 187 ? -12.313 -16.535 21.718 1.00 93.12 187 ARG A C 1
ATOM 1492 O O . ARG A 1 187 ? -11.457 -16.989 20.975 1.00 93.12 187 ARG A O 1
ATOM 1499 N N . GLU A 1 188 ? -13.435 -17.202 21.970 1.00 90.38 188 GLU A N 1
ATOM 1500 C CA . GLU A 1 188 ? -13.729 -18.546 21.438 1.00 90.38 188 GLU A CA 1
ATOM 1501 C C . GLU A 1 188 ? -14.532 -18.534 20.130 1.00 90.38 188 GLU A C 1
ATOM 1503 O O . GLU A 1 188 ? -14.677 -19.567 19.466 1.00 90.38 188 GLU A O 1
ATOM 1508 N N . ALA A 1 189 ? -15.104 -17.384 19.767 1.00 89.44 189 ALA A N 1
ATOM 1509 C CA . ALA A 1 189 ? -15.929 -17.235 18.576 1.00 89.44 189 ALA A CA 1
ATOM 1510 C C . ALA A 1 189 ? -15.126 -17.476 17.289 1.00 89.44 189 ALA A C 1
ATOM 1512 O O . ALA A 1 189 ? -15.623 -18.129 16.368 1.00 89.44 189 ALA A O 1
ATOM 1513 N N . VAL A 1 190 ? -13.881 -16.993 17.251 1.00 92.25 190 VAL A N 1
ATOM 1514 C CA . VAL A 1 190 ? -12.974 -17.097 16.104 1.00 92.25 190 VAL A CA 1
ATOM 1515 C C . VAL A 1 190 ? -11.595 -17.520 16.599 1.00 92.25 190 VAL A C 1
ATOM 1517 O O . VAL A 1 190 ? -11.053 -16.921 17.520 1.00 92.25 190 VAL A O 1
ATOM 1520 N N . CYS A 1 191 ? -11.018 -18.545 15.977 1.00 91.00 191 CYS A N 1
ATOM 1521 C CA . CYS A 1 191 ? -9.672 -19.015 16.289 1.00 91.00 191 CYS A CA 1
ATOM 1522 C C . CYS A 1 191 ? -8.635 -18.457 15.303 1.00 91.00 191 CYS A C 1
ATOM 1524 O O . CYS A 1 191 ? -8.966 -18.021 14.197 1.00 91.00 191 CYS A O 1
ATOM 1526 N N . VAL A 1 192 ? -7.367 -18.484 15.704 1.00 90.94 192 VAL A N 1
ATOM 1527 C CA . VAL A 1 192 ? -6.225 -18.036 14.906 1.00 90.94 192 VAL A CA 1
ATOM 1528 C C . VAL A 1 192 ? -5.654 -19.195 14.089 1.00 90.94 192 VAL A C 1
ATOM 1530 O O . VAL A 1 192 ? -5.327 -20.256 14.620 1.00 90.94 192 VAL A O 1
ATOM 1533 N N . LEU A 1 193 ? -5.507 -18.979 12.781 1.00 85.94 193 LEU A N 1
ATOM 1534 C CA . LEU A 1 193 ? -4.684 -19.807 11.902 1.00 85.94 193 LEU A CA 1
ATOM 1535 C C . LEU A 1 193 ? -3.322 -19.152 11.709 1.00 85.94 193 LEU A C 1
ATOM 1537 O O . LEU A 1 193 ? -3.239 -17.929 11.598 1.00 85.94 193 LEU A O 1
ATOM 1541 N N . CYS A 1 194 ? -2.271 -19.964 11.591 1.00 85.25 194 CYS A N 1
ATOM 1542 C CA . CYS A 1 194 ? -0.913 -19.465 11.385 1.00 85.25 194 CYS A CA 1
ATOM 1543 C C . CYS A 1 194 ? -0.542 -18.428 12.463 1.00 85.25 194 CYS A C 1
ATOM 1545 O O . CYS A 1 194 ? -0.665 -18.730 13.645 1.00 85.25 194 CYS A O 1
ATOM 1547 N N . ASN A 1 195 ? -0.127 -17.222 12.072 1.00 87.94 195 ASN A N 1
ATOM 1548 C CA . ASN A 1 195 ? 0.136 -16.090 12.966 1.00 87.94 195 ASN A CA 1
ATOM 1549 C C . ASN A 1 195 ? -1.050 -15.103 13.068 1.00 87.94 195 ASN A C 1
ATOM 1551 O O . ASN A 1 195 ? -0.913 -14.020 13.630 1.00 87.94 195 ASN A O 1
ATOM 1555 N N . GLY A 1 196 ? -2.223 -15.431 12.522 1.00 91.12 196 GLY A N 1
ATOM 1556 C CA . GLY A 1 196 ? -3.445 -14.637 12.695 1.00 91.12 196 GLY A CA 1
ATOM 1557 C C . GLY A 1 196 ? -3.562 -13.373 11.847 1.00 91.12 196 GLY A C 1
ATOM 1558 O O . GLY A 1 196 ? -4.364 -12.507 12.178 1.00 91.12 196 GLY A O 1
ATOM 1559 N N . GLU A 1 197 ? -2.828 -13.255 10.742 1.00 89.75 197 GLU A N 1
ATOM 1560 C CA . GLU A 1 197 ? -3.029 -12.174 9.753 1.00 89.75 197 GLU A CA 1
ATOM 1561 C C . GLU A 1 197 ? -4.449 -12.177 9.160 1.00 89.75 197 GLU A C 1
ATOM 1563 O O . GLU A 1 197 ? -5.051 -11.122 8.950 1.00 89.75 197 GLU A O 1
ATOM 1568 N N . ASP A 1 198 ? -5.029 -13.367 8.990 1.00 89.88 198 ASP A N 1
ATOM 1569 C CA . ASP A 1 198 ? -6.406 -13.570 8.525 1.00 89.88 198 ASP A CA 1
ATOM 1570 C C . ASP A 1 198 ? -7.437 -13.579 9.665 1.00 89.88 198 ASP A C 1
ATOM 1572 O O . ASP A 1 198 ? -8.611 -13.877 9.447 1.00 89.88 198 ASP A O 1
ATOM 1576 N N . TYR A 1 199 ? -7.036 -13.272 10.902 1.00 93.94 199 TYR A N 1
ATOM 1577 C CA . TYR A 1 199 ? -7.970 -13.217 12.023 1.00 93.94 199 TYR A CA 1
ATOM 1578 C C . TYR A 1 199 ? -8.965 -12.062 11.838 1.00 93.94 199 TYR A C 1
ATOM 1580 O O . TYR A 1 199 ? -8.578 -10.919 11.587 1.00 93.94 199 TYR A O 1
ATOM 1588 N N . ARG A 1 200 ? -10.261 -12.365 11.959 1.00 93.94 200 ARG A N 1
ATOM 1589 C CA . ARG A 1 200 ? -11.376 -11.413 11.783 1.00 93.94 200 ARG A CA 1
ATOM 1590 C C . ARG A 1 200 ? -12.360 -11.440 12.962 1.00 93.94 200 ARG A C 1
ATOM 1592 O O . ARG A 1 200 ? -13.542 -11.171 12.784 1.00 93.94 200 ARG A O 1
ATOM 1599 N N . GLY A 1 201 ? -11.896 -11.816 14.157 1.00 94.38 201 GLY A N 1
ATOM 1600 C CA . GLY A 1 201 ? -12.730 -11.845 15.365 1.00 94.38 201 GLY A CA 1
ATOM 1601 C C . GLY A 1 201 ? -12.898 -10.477 16.041 1.00 94.38 201 GLY A C 1
ATOM 1602 O O . GLY A 1 201 ? -12.260 -9.494 15.658 1.00 94.38 201 GLY A O 1
ATOM 1603 N N . GLU A 1 202 ? -13.752 -10.433 17.068 1.00 95.50 202 GLU A N 1
ATOM 1604 C CA . GLU A 1 202 ? -14.233 -9.207 17.743 1.00 95.50 202 GLU A CA 1
ATOM 1605 C C . GLU A 1 202 ? -13.596 -8.971 19.132 1.00 95.50 202 GLU A C 1
ATOM 1607 O O . GLU A 1 202 ? -14.132 -8.225 19.955 1.00 95.50 202 GLU A O 1
ATOM 1612 N N . VAL A 1 203 ? -12.460 -9.619 19.414 1.00 96.38 203 VAL A N 1
ATOM 1613 C CA . VAL A 1 203 ? -11.681 -9.399 20.649 1.00 96.38 203 VAL A CA 1
ATOM 1614 C C . VAL A 1 203 ? -10.996 -8.040 20.588 1.00 96.38 203 VAL A C 1
ATOM 1616 O O . VAL A 1 203 ? -10.282 -7.777 19.625 1.00 96.38 203 VAL A O 1
ATOM 1619 N N . ASP A 1 204 ? -11.190 -7.208 21.607 1.00 96.31 204 ASP A N 1
ATOM 1620 C CA . ASP A 1 204 ? -10.639 -5.852 21.742 1.00 96.31 204 ASP A CA 1
ATOM 1621 C C . ASP A 1 204 ? -9.916 -5.613 23.079 1.00 96.31 204 ASP A C 1
ATOM 1623 O O . ASP A 1 204 ? -9.829 -4.483 23.568 1.00 96.31 204 ASP A O 1
ATOM 1627 N N . VAL A 1 205 ? -9.380 -6.688 23.659 1.00 96.62 205 VAL A N 1
ATOM 1628 C CA . VAL A 1 205 ? -8.548 -6.660 24.864 1.00 96.62 205 VAL A CA 1
ATOM 1629 C C . VAL A 1 205 ? -7.273 -7.474 24.664 1.00 96.62 205 VAL A C 1
ATOM 1631 O O . VAL A 1 205 ? -7.260 -8.474 23.940 1.00 96.62 205 VAL A O 1
ATOM 1634 N N . THR A 1 206 ? -6.199 -7.037 25.311 1.00 97.38 206 THR A N 1
ATOM 1635 C CA . THR A 1 206 ? -4.893 -7.700 25.297 1.00 97.38 206 THR A CA 1
ATOM 1636 C C . THR A 1 206 ? -4.873 -8.919 26.222 1.00 97.38 206 THR A C 1
ATOM 1638 O O . THR A 1 206 ? -5.808 -9.162 26.986 1.00 97.38 206 THR A O 1
ATOM 1641 N N . GLU A 1 207 ? -3.790 -9.695 26.178 1.00 95.88 207 GLU A N 1
ATOM 1642 C CA . GLU A 1 207 ? -3.554 -10.837 27.073 1.00 95.88 207 GLU A CA 1
ATOM 1643 C C . GLU A 1 207 ? -3.572 -10.448 28.561 1.00 95.88 207 GLU A C 1
ATOM 1645 O O . GLU A 1 207 ? -4.136 -11.180 29.373 1.00 95.88 207 GLU A O 1
ATOM 1650 N N . SER A 1 208 ? -3.041 -9.274 28.925 1.00 96.62 208 SER A N 1
ATOM 1651 C CA . SER A 1 208 ? -3.130 -8.747 30.295 1.00 96.62 208 SER A CA 1
ATOM 1652 C C . SER A 1 208 ? -4.472 -8.084 30.644 1.00 96.62 208 SER A C 1
ATOM 1654 O O . SER A 1 208 ? -4.641 -7.599 31.764 1.00 96.62 208 SER A O 1
ATOM 1656 N N . GLY A 1 209 ? -5.438 -8.068 29.719 1.00 95.62 209 GLY A N 1
ATOM 1657 C CA . GLY A 1 209 ? -6.762 -7.473 29.916 1.00 95.62 209 GLY A CA 1
ATOM 1658 C C . GLY A 1 209 ? -6.817 -5.960 29.691 1.00 95.62 209 GLY A C 1
ATOM 1659 O O . GLY A 1 209 ? -7.791 -5.322 30.090 1.00 95.62 209 GLY A O 1
ATOM 1660 N N . ARG A 1 210 ? -5.797 -5.361 29.062 1.00 96.75 210 ARG A N 1
ATOM 1661 C CA . ARG A 1 210 ? -5.830 -3.939 28.686 1.00 96.75 210 ARG A CA 1
ATOM 1662 C C . ARG A 1 210 ? -6.730 -3.748 27.484 1.00 96.75 210 ARG A C 1
ATOM 1664 O O . ARG A 1 210 ? -6.740 -4.561 26.566 1.00 96.75 210 ARG A O 1
ATOM 1671 N N . GLU A 1 211 ? -7.462 -2.648 27.470 1.00 96.50 211 GLU A N 1
ATOM 1672 C CA . GLU A 1 211 ? -8.295 -2.307 26.330 1.00 96.50 211 GLU A CA 1
ATOM 1673 C C . GLU A 1 211 ? -7.438 -1.865 25.141 1.00 96.50 211 GLU A C 1
ATOM 1675 O O . GLU A 1 211 ? -6.465 -1.115 25.277 1.00 96.50 211 GLU A O 1
ATOM 1680 N N . CYS A 1 212 ? -7.820 -2.323 23.956 1.00 97.94 212 CYS A N 1
ATOM 1681 C CA . CYS A 1 212 ? -7.195 -1.902 22.719 1.00 97.94 212 CYS A CA 1
ATOM 1682 C C . CYS A 1 212 ? -7.606 -0.466 22.339 1.00 97.94 212 CYS A C 1
ATOM 1684 O O . CYS A 1 212 ? -8.781 -0.092 22.389 1.00 97.94 212 CYS A O 1
ATOM 1686 N N . GLN A 1 213 ? -6.644 0.334 21.888 1.00 96.81 213 GLN A N 1
ATOM 1687 C CA . GLN A 1 213 ? -6.868 1.589 21.174 1.00 96.81 213 GLN A CA 1
ATOM 1688 C C . GLN A 1 213 ? -7.457 1.286 19.787 1.00 96.81 213 GLN A C 1
ATOM 1690 O O . GLN A 1 213 ? -7.074 0.308 19.140 1.00 96.81 213 GLN A O 1
ATOM 1695 N N . ARG A 1 214 ? -8.391 2.120 19.311 1.00 97.19 214 ARG A N 1
ATOM 1696 C CA . ARG A 1 214 ? -8.920 1.972 17.949 1.00 97.19 214 ARG A CA 1
ATOM 1697 C C . ARG A 1 214 ? -7.855 2.275 16.904 1.00 97.19 214 ARG A C 1
ATOM 1699 O O . ARG A 1 214 ? -7.113 3.243 17.038 1.00 97.19 214 ARG A O 1
ATOM 1706 N N . TRP A 1 215 ? -7.846 1.494 15.828 1.00 96.62 215 TRP A N 1
ATOM 1707 C CA . TRP A 1 215 ? -6.915 1.659 14.712 1.00 96.62 215 TRP A CA 1
ATOM 1708 C C . TRP A 1 215 ? -7.102 2.994 13.973 1.00 96.62 215 TRP A C 1
ATOM 1710 O O . TRP A 1 215 ? -6.165 3.508 13.371 1.00 96.62 215 TRP A O 1
ATOM 1720 N N . ASP A 1 216 ? -8.305 3.573 14.008 1.00 94.31 216 ASP A N 1
ATOM 1721 C CA . ASP A 1 216 ? -8.598 4.892 13.434 1.00 94.31 216 ASP A CA 1
ATOM 1722 C C . ASP A 1 216 ? -8.226 6.069 14.358 1.00 94.31 216 ASP A C 1
ATOM 1724 O O . ASP A 1 216 ? -8.368 7.224 13.957 1.00 94.31 216 ASP A O 1
ATOM 1728 N N . LEU A 1 217 ? -7.700 5.807 15.561 1.00 94.88 217 LEU A N 1
ATOM 1729 C CA . LEU A 1 217 ? -7.244 6.828 16.506 1.00 94.88 217 LEU A CA 1
ATOM 1730 C C . LEU A 1 217 ? -5.715 6.865 16.599 1.00 94.88 217 LEU A C 1
ATOM 1732 O O . LEU A 1 217 ? -5.038 5.856 16.447 1.00 94.88 217 LEU A O 1
ATOM 1736 N N . GLN A 1 218 ? -5.160 8.049 16.865 1.00 93.81 218 GLN A N 1
ATOM 1737 C CA . GLN A 1 218 ? -3.708 8.290 16.966 1.00 93.81 218 GLN A CA 1
ATOM 1738 C C . GLN A 1 218 ? -3.259 8.691 18.385 1.00 93.81 218 GLN A C 1
ATOM 1740 O O . GLN A 1 218 ? -2.168 9.237 18.562 1.00 93.81 218 GLN A O 1
ATOM 1745 N N . HIS A 1 219 ? -4.113 8.453 19.387 1.00 92.56 219 HIS A N 1
ATOM 1746 C CA . HIS A 1 219 ? -3.882 8.747 20.803 1.00 92.56 219 HIS A CA 1
ATOM 1747 C C . HIS A 1 219 ? -4.432 7.596 21.681 1.00 92.56 219 HIS A C 1
ATOM 1749 O O . HIS A 1 219 ? -5.524 7.110 21.373 1.00 92.56 219 HIS A O 1
ATOM 1755 N N . PRO A 1 220 ? -3.743 7.183 22.770 1.00 94.06 220 PRO A N 1
ATOM 1756 C CA . PRO A 1 220 ? -2.470 7.720 23.271 1.00 94.06 220 PRO A CA 1
ATOM 1757 C C . PRO A 1 220 ? -1.271 7.478 22.353 1.00 94.06 220 PRO A C 1
ATOM 1759 O O . PRO A 1 220 ? -0.358 8.302 22.344 1.00 94.06 220 PRO A O 1
ATOM 1762 N N . HIS A 1 221 ? -1.310 6.427 21.533 1.00 94.94 221 HIS A N 1
ATOM 1763 C CA . HIS A 1 221 ? -0.191 6.044 20.677 1.00 94.94 221 HIS A CA 1
ATOM 1764 C C . HIS A 1 221 ? -0.446 6.440 19.227 1.00 94.94 221 HIS A C 1
ATOM 1766 O O . HIS A 1 221 ? -1.416 6.004 18.606 1.00 94.94 221 HIS A O 1
ATOM 1772 N N . SER A 1 222 ? 0.440 7.255 18.659 1.00 93.81 222 SER A N 1
ATOM 1773 C CA . SER A 1 222 ? 0.454 7.504 17.216 1.00 93.81 222 SER A CA 1
ATOM 1774 C C . SER A 1 222 ? 1.101 6.325 16.496 1.00 93.81 222 SER A C 1
ATOM 1776 O O . SER A 1 222 ? 2.121 5.805 16.944 1.00 93.81 222 SER A O 1
ATOM 1778 N N . HIS A 1 223 ? 0.528 5.901 15.372 1.00 94.06 223 HIS A N 1
ATOM 1779 C CA . HIS A 1 223 ? 0.951 4.676 14.702 1.00 94.06 223 HIS A CA 1
ATOM 1780 C C . HIS A 1 223 ? 0.708 4.673 13.186 1.00 94.06 223 HIS A C 1
ATOM 1782 O O . HIS A 1 223 ? -0.208 5.336 12.693 1.00 94.06 223 HIS A O 1
ATOM 1788 N N . PRO A 1 224 ? 1.462 3.864 12.413 1.00 91.81 224 PRO A N 1
ATOM 1789 C CA . PRO A 1 224 ? 1.315 3.821 10.958 1.00 91.81 224 PRO A CA 1
ATOM 1790 C C . PRO A 1 224 ? 0.034 3.124 10.475 1.00 91.81 224 PRO A C 1
ATOM 1792 O O . PRO A 1 224 ? -0.444 3.440 9.389 1.00 91.81 224 PRO A O 1
ATOM 1795 N N . PHE A 1 225 ? -0.530 2.194 11.257 1.00 93.81 225 PHE A N 1
ATOM 1796 C CA . PHE A 1 225 ? -1.624 1.289 10.859 1.00 93.81 225 PHE A CA 1
ATOM 1797 C C . PHE A 1 225 ? -3.017 1.940 10.824 1.00 93.81 225 PHE A C 1
ATOM 1799 O O . PHE A 1 225 ? -3.930 1.518 11.523 1.00 93.81 225 PHE A O 1
ATOM 1806 N N . GLN A 1 226 ? -3.173 2.987 10.019 1.00 91.44 226 GLN A N 1
ATOM 1807 C CA . GLN A 1 226 ? -4.457 3.652 9.795 1.00 91.44 226 GLN A CA 1
ATOM 1808 C C . GLN A 1 226 ? -5.321 2.823 8.823 1.00 91.44 226 GLN A C 1
ATOM 1810 O O . GLN A 1 226 ? -4.803 2.414 7.777 1.00 91.44 226 GLN A O 1
ATOM 1815 N N . PRO A 1 227 ? -6.609 2.561 9.109 1.00 92.69 227 PRO A N 1
ATOM 1816 C CA . PRO A 1 227 ? -7.447 1.668 8.304 1.00 92.69 227 PRO A CA 1
ATOM 1817 C C . PRO A 1 227 ? -7.540 2.052 6.824 1.00 92.69 227 PRO A C 1
ATOM 1819 O O . PRO A 1 227 ? -7.563 1.182 5.960 1.00 92.69 227 PRO A O 1
ATOM 1822 N N . GLU A 1 228 ? -7.515 3.347 6.515 1.00 87.69 228 GLU A N 1
ATOM 1823 C CA . GLU A 1 228 ? -7.550 3.893 5.153 1.00 87.69 228 GLU A CA 1
ATOM 1824 C C . GLU A 1 228 ? -6.287 3.548 4.361 1.00 87.69 228 GLU A C 1
ATOM 1826 O O . GLU A 1 228 ? -6.323 3.420 3.139 1.00 87.69 228 GLU A O 1
ATOM 1831 N N . LYS A 1 229 ? -5.160 3.377 5.059 1.00 86.94 229 LYS A N 1
ATOM 1832 C CA . LYS A 1 229 ? -3.888 2.970 4.464 1.00 86.94 229 LYS A CA 1
ATOM 1833 C C . LYS A 1 229 ? -3.748 1.462 4.370 1.00 86.94 229 LYS A C 1
ATOM 1835 O O . LYS A 1 229 ? -2.877 1.030 3.638 1.00 86.94 229 LYS A O 1
ATOM 1840 N N . PHE A 1 230 ? -4.542 0.655 5.068 1.00 88.62 230 PHE A N 1
ATOM 1841 C CA . PHE A 1 230 ? -4.379 -0.805 5.138 1.00 88.62 230 PHE A CA 1
ATOM 1842 C C . PHE A 1 230 ? -5.709 -1.522 4.881 1.00 88.62 230 PHE A C 1
ATOM 1844 O O . PHE A 1 230 ? -6.238 -2.228 5.741 1.00 88.62 230 PHE A O 1
ATOM 1851 N N . LEU A 1 231 ? -6.249 -1.325 3.676 1.00 85.62 231 LEU A N 1
ATOM 1852 C CA . LEU A 1 231 ? -7.589 -1.776 3.283 1.00 85.62 231 LEU A CA 1
ATOM 1853 C C . LEU A 1 231 ? -7.775 -3.304 3.375 1.00 85.62 231 LEU A C 1
ATOM 1855 O O . LEU A 1 231 ? -8.868 -3.775 3.679 1.00 85.62 231 LEU A O 1
ATOM 1859 N N . ASP A 1 232 ? -6.711 -4.082 3.162 1.00 83.44 232 ASP A N 1
ATOM 1860 C CA . ASP A 1 232 ? -6.711 -5.551 3.195 1.00 83.44 232 ASP A CA 1
ATOM 1861 C C . ASP A 1 232 ? -6.599 -6.142 4.614 1.00 83.44 232 ASP A C 1
ATOM 1863 O O . ASP A 1 232 ? -6.853 -7.332 4.822 1.00 83.44 232 ASP A O 1
ATOM 1867 N N . LYS A 1 233 ? -6.237 -5.323 5.611 1.00 89.19 233 LYS A N 1
ATOM 1868 C CA . LYS A 1 233 ? -5.908 -5.789 6.970 1.00 89.19 233 LYS A CA 1
ATOM 1869 C C . LYS A 1 233 ? -7.091 -5.818 7.940 1.00 89.19 233 LYS A C 1
ATOM 1871 O O . LYS A 1 233 ? -6.914 -6.238 9.081 1.00 89.19 233 LYS A O 1
ATOM 1876 N N . ASP A 1 234 ? -8.285 -5.405 7.501 1.00 90.88 234 ASP A N 1
ATOM 1877 C CA . ASP A 1 234 ? -9.508 -5.356 8.324 1.00 90.88 234 ASP A CA 1
ATOM 1878 C C . ASP A 1 234 ? -9.281 -4.654 9.676 1.00 90.88 234 ASP A C 1
ATOM 1880 O O . ASP A 1 234 ? -9.671 -5.156 10.730 1.00 90.88 234 ASP A O 1
ATOM 1884 N N . LEU A 1 235 ? -8.619 -3.494 9.653 1.00 94.25 235 LEU A N 1
ATOM 1885 C CA . LEU A 1 235 ? -8.347 -2.676 10.840 1.00 94.25 235 LEU A CA 1
ATOM 1886 C C . LEU A 1 235 ? -9.619 -1.967 11.323 1.00 94.25 235 LEU A C 1
ATOM 1888 O O . LEU A 1 235 ? -9.756 -0.749 11.247 1.00 94.25 235 LEU A O 1
ATOM 1892 N N . LYS A 1 236 ? -10.602 -2.754 11.757 1.00 90.31 236 LYS A N 1
ATOM 1893 C CA . LYS A 1 236 ? -11.892 -2.267 12.239 1.00 90.31 236 LYS A CA 1
ATOM 1894 C C . LYS A 1 236 ? -11.851 -2.022 13.736 1.00 90.31 236 LYS A C 1
ATOM 1896 O O . LYS A 1 236 ? -11.376 -2.865 14.500 1.00 90.31 236 LYS A O 1
ATOM 1901 N N . ASP A 1 237 ? -12.429 -0.891 14.129 1.00 93.50 237 ASP A N 1
ATOM 1902 C CA . ASP A 1 237 ? -12.572 -0.468 15.519 1.00 93.50 237 ASP A CA 1
ATOM 1903 C C . ASP A 1 237 ? -11.237 -0.597 16.273 1.00 93.50 237 ASP A C 1
ATOM 1905 O O . ASP A 1 237 ? -10.220 -0.086 15.813 1.00 93.50 237 ASP A O 1
ATOM 1909 N N . ASN A 1 238 ? -11.223 -1.286 17.407 1.00 96.62 238 ASN A N 1
ATOM 1910 C CA . ASN A 1 238 ? -10.042 -1.611 18.208 1.00 96.62 238 ASN A CA 1
ATOM 1911 C C . ASN A 1 238 ? -9.830 -3.128 18.324 1.00 96.62 238 ASN A C 1
ATOM 1913 O O . ASN A 1 238 ? -9.227 -3.599 19.283 1.00 96.62 238 ASN A O 1
ATOM 1917 N N . TYR A 1 239 ? -10.354 -3.921 17.387 1.00 97.00 239 TYR A N 1
ATOM 1918 C CA . TYR A 1 239 ? -10.194 -5.368 17.476 1.00 97.00 239 TYR A CA 1
ATOM 1919 C C . TYR A 1 239 ? -8.738 -5.777 17.247 1.00 97.00 239 TYR A C 1
ATOM 1921 O O . TYR A 1 239 ? -8.049 -5.204 16.406 1.00 97.00 239 TYR A O 1
ATOM 1929 N N . CYS A 1 240 ? -8.282 -6.817 17.937 1.00 97.94 240 CYS A N 1
ATOM 1930 C CA . CYS A 1 240 ? -6.959 -7.396 17.752 1.00 97.94 240 CYS A CA 1
ATOM 1931 C C . CYS A 1 240 ? -6.747 -7.807 16.294 1.00 97.94 240 CYS A C 1
ATOM 1933 O O . CYS A 1 240 ? -7.559 -8.539 15.720 1.00 97.94 240 CYS A O 1
ATOM 1935 N N . ARG A 1 241 ? -5.649 -7.362 15.689 1.00 97.44 241 ARG A N 1
ATOM 1936 C CA . ARG A 1 241 ? -5.284 -7.662 14.298 1.00 97.44 241 ARG A CA 1
ATOM 1937 C C . ARG A 1 241 ? -3.787 -7.915 14.207 1.00 97.44 241 ARG A C 1
ATOM 1939 O O . ARG A 1 241 ? -3.048 -7.680 15.155 1.00 97.44 241 ARG A O 1
ATOM 1946 N N . ASN A 1 242 ? -3.336 -8.430 13.071 1.00 94.94 242 ASN A N 1
ATOM 1947 C CA . ASN A 1 242 ? -1.913 -8.629 12.822 1.00 94.94 242 ASN A CA 1
ATOM 1948 C C . ASN A 1 242 ? -1.483 -7.970 11.500 1.00 94.94 242 ASN A C 1
ATOM 1950 O O . ASN A 1 242 ? -1.200 -8.670 10.529 1.00 94.94 242 ASN A O 1
ATOM 1954 N N . PRO A 1 243 ? -1.491 -6.625 11.412 1.00 93.12 243 PRO A N 1
ATOM 1955 C CA . PRO A 1 243 ? -1.197 -5.930 10.158 1.00 93.12 243 PRO A CA 1
ATOM 1956 C C . PRO A 1 243 ? 0.288 -5.911 9.776 1.00 93.12 243 PRO A C 1
ATOM 1958 O O . PRO A 1 243 ? 0.601 -5.602 8.629 1.00 93.12 243 PRO A O 1
ATOM 1961 N N . ASP A 1 244 ? 1.188 -6.210 10.717 1.00 89.00 244 ASP A N 1
ATOM 1962 C CA . ASP A 1 244 ? 2.649 -6.164 10.549 1.00 89.00 244 ASP A CA 1
ATOM 1963 C C . ASP A 1 244 ? 3.300 -7.555 10.473 1.00 89.00 244 ASP A C 1
ATOM 1965 O O . ASP A 1 244 ? 4.520 -7.674 10.618 1.00 89.00 244 ASP A O 1
ATOM 1969 N N . GLY A 1 245 ? 2.482 -8.604 10.336 1.00 88.25 245 GLY A N 1
ATOM 1970 C CA . GLY A 1 245 ? 2.929 -9.993 10.308 1.00 88.25 245 GLY A CA 1
ATOM 1971 C C . GLY A 1 245 ? 3.768 -10.384 11.524 1.00 88.25 245 GLY A C 1
ATOM 1972 O O . GLY A 1 245 ? 4.755 -11.102 11.401 1.00 88.25 245 GLY A O 1
ATOM 1973 N N . SER A 1 246 ? 3.403 -9.899 12.712 1.00 91.69 246 SER A N 1
ATOM 1974 C CA . SER A 1 246 ? 3.942 -10.361 13.992 1.00 91.69 246 SER A CA 1
ATOM 1975 C C . SER A 1 246 ? 3.616 -11.839 14.258 1.00 91.69 246 SER A C 1
ATOM 1977 O O . SER A 1 246 ? 2.918 -12.497 13.489 1.00 91.69 246 SER A O 1
ATOM 1979 N N . GLU A 1 247 ? 4.119 -12.384 15.368 1.00 90.44 247 GLU A N 1
ATOM 1980 C CA . GLU A 1 247 ? 3.949 -13.799 15.738 1.00 90.44 247 GLU A CA 1
ATOM 1981 C C . GLU A 1 247 ? 2.493 -14.196 16.033 1.00 90.44 247 GLU A C 1
ATOM 1983 O O . GLU A 1 247 ? 2.112 -15.343 15.814 1.00 90.44 247 GLU A O 1
ATOM 1988 N N . ARG A 1 248 ? 1.675 -13.253 16.508 1.00 92.69 248 ARG A N 1
ATOM 1989 C CA . ARG A 1 248 ? 0.237 -13.413 16.752 1.00 92.69 248 ARG A CA 1
ATOM 1990 C C . ARG A 1 248 ? -0.458 -12.043 16.731 1.00 92.69 248 ARG A C 1
ATOM 1992 O O . ARG A 1 248 ? 0.241 -11.025 16.778 1.00 92.69 248 ARG A O 1
ATOM 1999 N N . PRO A 1 249 ? -1.802 -11.985 16.661 1.00 96.69 249 PRO A N 1
ATOM 2000 C CA . PRO A 1 249 ? -2.531 -10.721 16.692 1.00 96.69 249 PRO A CA 1
ATOM 2001 C C . PRO A 1 249 ? -2.286 -9.905 17.961 1.00 96.69 249 PRO A C 1
ATOM 2003 O O . PRO A 1 249 ? -2.068 -10.445 19.047 1.00 96.69 249 PRO A O 1
ATOM 2006 N N . TRP A 1 250 ? -2.341 -8.591 17.798 1.00 97.56 250 TRP A N 1
ATOM 2007 C CA . TRP A 1 250 ? -2.033 -7.589 18.808 1.00 97.56 250 TRP A CA 1
ATOM 2008 C C . TRP A 1 250 ? -2.903 -6.345 18.598 1.00 97.56 250 TRP A C 1
ATOM 2010 O O . TRP A 1 250 ? -3.675 -6.255 17.637 1.00 97.56 250 TRP A O 1
ATOM 2020 N N . CYS A 1 251 ? -2.782 -5.379 19.500 1.00 98.38 251 CYS A N 1
ATOM 2021 C CA . CYS A 1 251 ? -3.342 -4.043 19.330 1.00 98.38 251 CYS A CA 1
ATOM 2022 C C . CYS A 1 251 ? -2.481 -3.001 20.059 1.00 98.38 251 CYS A C 1
ATOM 2024 O O . CYS A 1 251 ? -1.729 -3.341 20.979 1.00 98.38 251 CYS A O 1
ATOM 2026 N N . TYR A 1 252 ? -2.574 -1.736 19.642 1.00 97.94 252 TYR A N 1
ATOM 2027 C CA . TYR A 1 252 ? -2.134 -0.624 20.491 1.00 97.94 252 TYR A CA 1
ATOM 2028 C C . TYR A 1 252 ? -3.020 -0.579 21.732 1.00 97.94 252 TYR A C 1
ATOM 2030 O O . TYR A 1 252 ? -4.203 -0.898 21.626 1.00 97.94 252 TYR A O 1
ATOM 2038 N N . THR A 1 253 ? -2.488 -0.217 22.897 1.00 97.31 253 THR A N 1
ATOM 2039 C CA . THR A 1 253 ? -3.296 -0.190 24.129 1.00 97.31 253 THR A CA 1
ATOM 2040 C C . THR A 1 253 ? -3.778 1.220 24.451 1.00 97.31 253 THR A C 1
ATOM 2042 O O . THR A 1 253 ? -3.181 2.206 24.032 1.00 97.31 253 THR A O 1
ATOM 2045 N N . THR A 1 254 ? -4.857 1.347 25.220 1.00 96.06 254 THR A N 1
ATOM 2046 C CA . THR A 1 254 ? -5.285 2.650 25.751 1.00 96.06 254 THR A CA 1
ATOM 2047 C C . THR A 1 254 ? -4.436 3.126 26.937 1.00 96.06 254 THR A C 1
ATOM 2049 O O . THR A 1 254 ? -4.677 4.223 27.435 1.00 96.06 254 THR A O 1
ATOM 2052 N N . ASP A 1 255 ? -3.478 2.327 27.427 1.00 94.88 255 ASP A N 1
ATOM 2053 C CA . ASP A 1 255 ? -2.535 2.731 28.476 1.00 94.88 255 ASP A CA 1
ATOM 2054 C C . ASP A 1 255 ? -1.374 3.523 27.847 1.00 94.88 255 ASP A C 1
ATOM 2056 O O . ASP A 1 255 ? -0.609 2.953 27.062 1.00 94.88 255 ASP A O 1
ATOM 2060 N N . PRO A 1 256 ? -1.176 4.807 28.204 1.00 94.81 256 PRO A N 1
ATOM 2061 C CA . PRO A 1 256 ? -0.063 5.609 27.695 1.00 94.81 256 PRO A CA 1
ATOM 2062 C C . PRO A 1 256 ? 1.332 5.029 27.988 1.00 94.81 256 PRO A C 1
ATOM 2064 O O . PRO A 1 256 ? 2.291 5.407 27.322 1.00 94.81 256 PRO A O 1
ATOM 2067 N N . ASN A 1 257 ? 1.467 4.123 28.963 1.00 95.50 257 ASN A N 1
ATOM 2068 C CA . ASN A 1 257 ? 2.742 3.501 29.339 1.00 95.50 257 ASN A CA 1
ATOM 2069 C C . ASN A 1 257 ? 3.026 2.186 28.599 1.00 95.50 257 ASN A C 1
ATOM 2071 O O . ASN A 1 257 ? 4.147 1.682 28.659 1.00 95.50 257 ASN A O 1
ATOM 2075 N N . VAL A 1 258 ? 2.025 1.606 27.930 1.00 96.19 258 VAL A N 1
ATOM 2076 C CA . VAL A 1 258 ? 2.154 0.343 27.194 1.00 96.19 258 VAL A CA 1
ATOM 2077 C C . VAL A 1 258 ? 1.705 0.581 25.759 1.00 96.19 258 VAL A C 1
ATOM 2079 O O . VAL A 1 258 ? 0.516 0.593 25.469 1.00 96.19 258 VAL A O 1
ATOM 2082 N N . GLU A 1 259 ? 2.657 0.774 24.846 1.00 96.44 259 GLU A N 1
ATOM 2083 C CA . GLU A 1 259 ? 2.354 1.114 23.448 1.00 96.44 259 GLU A CA 1
ATOM 2084 C C . GLU A 1 259 ? 1.445 0.075 22.781 1.00 96.44 259 GLU A C 1
ATOM 2086 O O . GLU A 1 259 ? 0.369 0.392 22.276 1.00 96.44 259 GLU A O 1
ATOM 2091 N N . ARG A 1 260 ? 1.863 -1.191 22.810 1.00 97.31 260 ARG A N 1
ATOM 2092 C CA . ARG A 1 260 ? 1.139 -2.308 22.205 1.00 97.31 260 ARG A CA 1
ATOM 2093 C C . ARG A 1 260 ? 1.390 -3.602 22.958 1.00 97.31 260 ARG A C 1
ATOM 2095 O O . ARG A 1 260 ? 2.441 -3.774 23.574 1.00 97.31 260 ARG A O 1
ATOM 2102 N N . GLU A 1 261 ? 0.457 -4.534 22.842 1.00 97.88 261 GLU A N 1
ATOM 2103 C CA . GLU A 1 261 ? 0.546 -5.851 23.469 1.00 97.88 261 GLU A CA 1
ATOM 2104 C C . GLU A 1 261 ? -0.156 -6.907 22.605 1.00 97.88 261 GLU A C 1
ATOM 2106 O O . GLU A 1 261 ? -1.067 -6.598 21.831 1.00 97.88 261 GLU A O 1
ATOM 2111 N N . PHE A 1 262 ? 0.276 -8.164 22.723 1.00 97.81 262 PHE A N 1
ATOM 2112 C CA . PHE A 1 262 ? -0.393 -9.288 22.077 1.00 97.81 262 PHE A CA 1
ATOM 2113 C C . PHE A 1 262 ? -1.749 -9.585 22.714 1.00 97.81 262 PHE A C 1
ATOM 2115 O O . PHE A 1 262 ? -1.971 -9.359 23.904 1.00 97.81 262 PHE A O 1
ATOM 2122 N N . CYS A 1 263 ? -2.644 -10.141 21.907 1.00 97.19 263 CYS A N 1
ATOM 2123 C CA . CYS A 1 263 ? -3.934 -10.619 22.372 1.00 97.19 263 CYS A CA 1
ATOM 2124 C C . CYS A 1 263 ? -3.901 -12.127 22.623 1.00 97.19 263 CYS A C 1
ATOM 2126 O O . CYS A 1 263 ? -3.236 -12.885 21.908 1.00 97.19 263 CYS A O 1
ATOM 2128 N N . ASP A 1 264 ? -4.663 -12.566 23.620 1.00 94.56 264 ASP A N 1
ATOM 2129 C CA . ASP A 1 264 ? -4.814 -13.978 23.954 1.00 94.56 264 ASP A CA 1
ATOM 2130 C C . ASP A 1 264 ? -5.950 -14.605 23.129 1.00 94.56 264 ASP A C 1
ATOM 2132 O O . ASP A 1 264 ? -7.136 -14.446 23.429 1.00 94.56 264 ASP A O 1
ATOM 2136 N N . LEU A 1 265 ? -5.580 -15.294 22.046 1.00 93.94 265 LEU A N 1
ATOM 2137 C CA . LEU A 1 265 ? -6.499 -15.873 21.066 1.00 93.94 265 LEU A CA 1
ATOM 2138 C C . LEU A 1 265 ? -6.207 -17.369 20.867 1.00 93.94 265 LEU A C 1
ATOM 2140 O O . LEU A 1 265 ? -5.043 -17.748 20.722 1.00 93.94 265 LEU A O 1
ATOM 2144 N N . PRO A 1 266 ? -7.231 -18.240 20.813 1.00 91.00 266 PRO A N 1
ATOM 2145 C CA . PRO A 1 266 ? -7.029 -19.675 20.674 1.00 91.00 266 PRO A CA 1
ATOM 2146 C C . PRO A 1 266 ? -6.599 -20.041 19.252 1.00 91.00 266 PRO A C 1
ATOM 2148 O O . PRO A 1 266 ? -7.211 -19.613 18.272 1.00 91.00 266 PRO A O 1
ATOM 2151 N N . SER A 1 267 ? -5.591 -20.902 19.125 1.00 88.25 267 SER A N 1
ATOM 2152 C CA . SER A 1 267 ? -5.211 -21.487 17.837 1.00 88.25 267 SER A CA 1
ATOM 2153 C C . SER A 1 267 ? -6.280 -22.455 17.339 1.00 88.25 267 SER A C 1
ATOM 2155 O O . SER A 1 267 ? -6.831 -23.254 18.099 1.00 88.25 267 SER A O 1
ATOM 2157 N N . CYS A 1 268 ? -6.551 -22.432 16.039 1.00 87.44 268 CYS A N 1
ATOM 2158 C CA . CYS A 1 268 ? -7.431 -23.418 15.438 1.00 87.44 268 CYS A CA 1
ATOM 2159 C C . CYS A 1 268 ? -6.781 -24.809 15.482 1.00 87.44 268 CYS A C 1
ATOM 2161 O O . CYS A 1 268 ? -5.677 -25.004 14.972 1.00 87.44 268 CYS A O 1
ATOM 2163 N N . GLY A 1 269 ? -7.471 -25.794 16.063 1.00 78.38 269 GLY A N 1
ATOM 2164 C CA . GLY A 1 269 ? -7.005 -27.182 16.066 1.00 78.38 269 GLY A CA 1
ATOM 2165 C C . GLY A 1 269 ? -6.893 -27.783 14.650 1.00 78.38 269 GLY A C 1
ATOM 2166 O O . GLY A 1 269 ? -7.468 -27.253 13.696 1.00 78.38 269 GLY A O 1
ATOM 2167 N N . PRO A 1 270 ? -6.213 -28.934 14.486 1.00 67.69 270 PRO A N 1
ATOM 2168 C CA . PRO A 1 270 ? -5.984 -29.569 13.178 1.00 67.69 270 PRO A CA 1
ATOM 2169 C C . PRO A 1 270 ? -7.268 -30.006 12.439 1.00 67.69 270 PRO A C 1
ATOM 2171 O O . PRO A 1 270 ? -7.240 -30.222 11.225 1.00 67.69 270 PRO A O 1
ATOM 2174 N N . ASN A 1 271 ? -8.401 -30.099 13.145 1.00 53.06 271 ASN A N 1
ATOM 2175 C CA . ASN A 1 271 ? -9.678 -30.620 12.649 1.00 53.06 271 ASN A CA 1
ATOM 2176 C C . ASN A 1 271 ? -10.642 -29.520 12.155 1.00 53.06 271 ASN A C 1
ATOM 2178 O O . ASN A 1 271 ? -11.785 -29.454 12.602 1.00 53.06 271 ASN A O 1
ATOM 2182 N N . LEU A 1 272 ? -10.208 -28.654 11.232 1.00 53.91 272 LEU A N 1
ATOM 2183 C CA . LEU A 1 272 ? -11.101 -27.679 10.582 1.00 53.91 272 LEU A CA 1
ATOM 2184 C C . LEU A 1 272 ? -11.676 -28.187 9.239 1.00 53.91 272 LEU A C 1
ATOM 2186 O O . LEU A 1 272 ? -10.947 -28.813 8.458 1.00 53.91 272 LEU A O 1
ATOM 2190 N N . PRO A 1 273 ? -12.948 -27.860 8.917 1.00 40.88 273 PRO A N 1
ATOM 2191 C CA . PRO A 1 273 ? -13.543 -28.091 7.601 1.00 40.88 273 PRO A CA 1
ATOM 2192 C C . PRO A 1 273 ? -12.784 -27.383 6.458 1.00 40.88 273 PRO A C 1
ATOM 2194 O O . PRO A 1 273 ? -12.117 -26.370 6.684 1.00 40.88 273 PRO A O 1
ATOM 2197 N N . PRO A 1 274 ? -12.898 -27.860 5.201 1.00 45.72 274 PRO A N 1
ATOM 2198 C CA . PRO A 1 274 ? -12.028 -27.446 4.094 1.00 45.72 274 PRO A CA 1
ATOM 2199 C C . PRO A 1 274 ? -12.194 -26.001 3.606 1.00 45.72 274 PRO A C 1
ATOM 2201 O O . PRO A 1 274 ? -11.459 -25.610 2.707 1.00 45.72 274 PRO A O 1
ATOM 2204 N N . THR A 1 275 ? -13.136 -25.216 4.130 1.00 43.56 275 THR A N 1
ATOM 2205 C CA . THR A 1 275 ? -13.429 -23.864 3.626 1.00 43.56 275 THR A CA 1
ATOM 2206 C C . THR A 1 275 ? -12.449 -22.789 4.099 1.00 43.56 275 THR A C 1
ATOM 2208 O O . THR A 1 275 ? -12.416 -21.726 3.493 1.00 43.56 275 THR A O 1
ATOM 2211 N N . VAL A 1 276 ? -11.604 -23.066 5.101 1.00 46.78 276 VAL A N 1
ATOM 2212 C CA . VAL A 1 276 ? -10.552 -22.130 5.567 1.00 46.78 276 VAL A CA 1
ATOM 2213 C C . VAL A 1 276 ? -9.137 -22.593 5.190 1.00 46.78 276 VAL A C 1
ATOM 2215 O O . VAL A 1 276 ? -8.168 -21.850 5.314 1.00 46.78 276 VAL A O 1
ATOM 2218 N N . LYS A 1 277 ? -8.985 -23.806 4.638 1.00 40.41 277 LYS A N 1
ATOM 2219 C CA . LYS A 1 277 ? -7.770 -24.116 3.875 1.00 40.41 277 LYS A CA 1
ATOM 2220 C C . LYS A 1 277 ? -7.879 -23.289 2.604 1.00 40.41 277 LYS A C 1
ATOM 2222 O O . LYS A 1 277 ? -8.766 -23.573 1.804 1.00 40.41 277 LYS A O 1
ATOM 2227 N N . GLY A 1 278 ? -7.043 -22.252 2.511 1.00 37.47 278 GLY A N 1
ATOM 2228 C CA . GLY A 1 278 ? -7.065 -21.206 1.492 1.00 37.47 278 GLY A CA 1
ATOM 2229 C C . GLY A 1 278 ? -7.480 -21.698 0.111 1.00 37.47 278 GLY A C 1
ATOM 2230 O O . GLY A 1 278 ? -7.205 -22.845 -0.244 1.00 37.47 278 GLY A O 1
ATOM 2231 N N . SER A 1 279 ? -8.176 -20.812 -0.612 1.00 38.44 279 SER A N 1
ATOM 2232 C CA . SER A 1 279 ? -8.657 -20.948 -1.990 1.00 38.44 279 SER A CA 1
ATOM 2233 C C . SER A 1 279 ? -8.101 -22.171 -2.721 1.00 38.44 279 SER A C 1
ATOM 2235 O O . SER A 1 279 ? -6.888 -22.371 -2.807 1.00 38.44 279 SER A O 1
ATOM 2237 N N . LYS A 1 280 ? -8.990 -22.971 -3.321 1.00 35.25 280 LYS A N 1
ATOM 2238 C CA . LYS A 1 280 ? -8.650 -24.147 -4.143 1.00 35.25 280 LYS A CA 1
ATOM 2239 C C . LYS A 1 280 ? -7.550 -23.885 -5.200 1.00 35.25 280 LYS A C 1
ATOM 2241 O O . LYS A 1 280 ? -7.012 -24.854 -5.731 1.00 35.25 280 LYS A O 1
ATOM 2246 N N . SER A 1 281 ? -7.160 -22.633 -5.462 1.00 41.41 281 SER A N 1
ATOM 2247 C CA . SER A 1 281 ? -5.958 -22.264 -6.216 1.00 41.41 281 SER A CA 1
ATOM 2248 C C . SER A 1 281 ? -4.619 -22.704 -5.585 1.00 41.41 281 SER A C 1
ATOM 2250 O O . SER A 1 281 ? -3.682 -22.969 -6.334 1.00 41.41 281 SER A O 1
ATOM 2252 N N . GLN A 1 282 ? -4.494 -22.896 -4.263 1.00 41.03 282 GLN A N 1
ATOM 2253 C CA . GLN A 1 282 ? -3.208 -23.281 -3.645 1.00 41.03 282 GLN A CA 1
ATOM 2254 C C . GLN A 1 282 ? -2.864 -24.777 -3.739 1.00 41.03 282 GLN A C 1
ATOM 2256 O O . GLN A 1 282 ? -1.698 -25.155 -3.625 1.00 41.03 282 GLN A O 1
ATOM 2261 N N . ARG A 1 283 ? -3.833 -25.668 -3.998 1.00 37.50 283 ARG A N 1
ATOM 2262 C CA . ARG A 1 283 ? -3.537 -27.111 -4.138 1.00 37.50 283 ARG A CA 1
ATOM 2263 C C . ARG A 1 283 ? -2.928 -27.493 -5.486 1.00 37.50 283 ARG A C 1
ATOM 2265 O O . ARG A 1 283 ? -2.428 -28.608 -5.607 1.00 37.50 283 ARG A O 1
ATOM 2272 N N . ARG A 1 284 ? -2.952 -26.606 -6.486 1.00 39.28 284 ARG A N 1
ATOM 2273 C CA . ARG A 1 284 ? -2.580 -26.971 -7.860 1.00 39.28 284 ARG A CA 1
ATOM 2274 C C . ARG A 1 284 ? -1.103 -26.767 -8.220 1.00 39.28 284 ARG A C 1
ATOM 2276 O O . ARG A 1 284 ? -0.720 -27.178 -9.302 1.00 39.28 284 ARG A O 1
ATOM 2283 N N . ASN A 1 285 ? -0.263 -26.257 -7.314 1.00 40.72 285 ASN A N 1
ATOM 2284 C CA . ASN A 1 285 ? 1.191 -26.153 -7.528 1.00 40.72 285 ASN A CA 1
ATOM 2285 C C . ASN A 1 285 ? 2.016 -26.785 -6.389 1.00 40.72 285 ASN A C 1
ATOM 2287 O O . ASN A 1 285 ? 2.983 -26.215 -5.893 1.00 40.72 285 ASN A O 1
ATOM 2291 N N . LYS A 1 286 ? 1.675 -28.014 -5.985 1.00 38.41 286 LYS A N 1
ATOM 2292 C CA . LYS A 1 286 ? 2.657 -28.909 -5.352 1.00 38.41 286 LYS A CA 1
ATOM 2293 C C . LYS A 1 286 ? 3.526 -29.517 -6.460 1.00 38.41 286 LYS A C 1
ATOM 2295 O O . LYS A 1 286 ? 3.134 -30.535 -7.017 1.00 38.41 286 LYS A O 1
ATOM 2300 N N . GLY A 1 287 ? 4.667 -28.916 -6.815 1.00 45.72 287 GLY A N 1
ATOM 2301 C CA . GLY A 1 287 ? 5.615 -29.633 -7.689 1.00 45.72 287 GLY A CA 1
ATOM 2302 C C . GLY A 1 287 ? 6.728 -28.869 -8.404 1.00 45.72 287 GLY A C 1
ATOM 2303 O O . GLY A 1 287 ? 7.667 -29.509 -8.860 1.00 45.72 287 GLY A O 1
ATOM 2304 N N . LYS A 1 288 ? 6.708 -27.539 -8.489 1.00 45.41 288 LYS A N 1
ATOM 2305 C CA . LYS A 1 288 ? 7.871 -26.772 -8.964 1.00 45.41 288 LYS A CA 1
ATOM 2306 C C . LYS A 1 288 ? 8.079 -25.596 -8.030 1.00 45.41 288 LYS A C 1
ATOM 2308 O O . LYS A 1 288 ? 7.160 -24.804 -7.846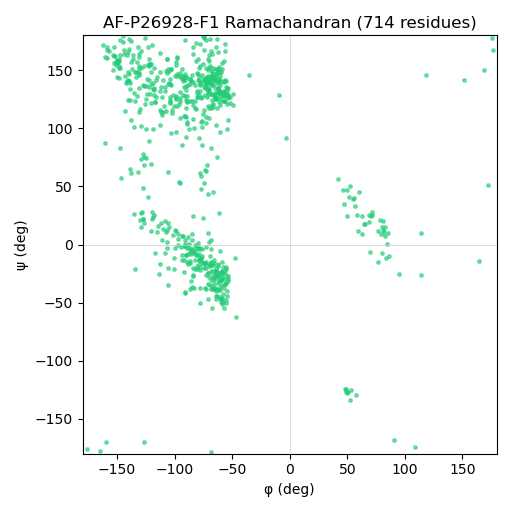 1.00 45.41 288 LYS A O 1
ATOM 2313 N N . ALA A 1 289 ? 9.273 -25.489 -7.449 1.00 53.59 289 ALA A N 1
ATOM 2314 C CA . ALA A 1 289 ? 9.747 -24.206 -6.960 1.00 53.59 289 ALA A CA 1
ATOM 2315 C C . ALA A 1 289 ? 9.641 -23.241 -8.147 1.00 53.59 289 ALA A C 1
ATOM 2317 O O . ALA A 1 289 ? 10.355 -23.401 -9.137 1.00 53.59 289 ALA A O 1
ATOM 2318 N N . LEU A 1 290 ? 8.674 -22.321 -8.117 1.00 64.38 290 LEU A N 1
ATOM 2319 C CA . LEU A 1 290 ? 8.709 -21.226 -9.070 1.00 64.38 290 LEU A CA 1
ATOM 2320 C C . LEU A 1 290 ? 9.973 -20.436 -8.736 1.00 64.38 290 LEU A C 1
ATOM 2322 O O . LEU A 1 290 ? 10.155 -20.002 -7.601 1.00 64.38 290 LEU A O 1
ATOM 2326 N N . ASN A 1 291 ? 10.837 -20.242 -9.729 1.00 80.81 291 ASN A N 1
ATOM 2327 C CA . ASN A 1 291 ? 12.006 -19.367 -9.616 1.00 80.81 291 ASN A CA 1
ATOM 2328 C C . ASN A 1 291 ? 11.607 -17.879 -9.569 1.00 80.81 291 ASN A C 1
ATOM 2330 O O . ASN A 1 291 ? 12.467 -17.019 -9.698 1.00 80.81 291 ASN A O 1
ATOM 2334 N N . CYS A 1 292 ? 10.316 -17.580 -9.426 1.00 85.75 292 CYS A N 1
ATOM 2335 C CA . CYS A 1 292 ? 9.736 -16.251 -9.399 1.00 85.75 292 CYS A CA 1
ATOM 2336 C C . CYS A 1 292 ? 8.700 -16.136 -8.272 1.00 85.75 292 CYS A C 1
ATOM 2338 O O . CYS A 1 292 ? 8.215 -17.155 -7.772 1.00 85.75 292 CYS A O 1
ATOM 2340 N N . PHE A 1 293 ? 8.334 -14.911 -7.891 1.00 87.38 293 PHE A N 1
ATOM 2341 C CA . PHE A 1 293 ? 7.283 -14.649 -6.899 1.00 87.38 293 PHE A CA 1
ATOM 2342 C C . PHE A 1 293 ? 6.158 -13.757 -7.449 1.00 87.38 293 PHE A C 1
ATOM 2344 O O . PHE A 1 293 ? 6.368 -12.983 -8.385 1.00 87.38 293 PHE A O 1
ATOM 2351 N N . ARG A 1 294 ? 4.952 -13.865 -6.874 1.00 83.31 294 ARG A N 1
ATOM 2352 C CA . ARG A 1 294 ? 3.795 -13.003 -7.183 1.00 83.31 294 ARG A CA 1
ATOM 2353 C C . ARG A 1 294 ? 3.538 -12.016 -6.051 1.00 83.31 294 ARG A C 1
ATOM 2355 O O . ARG A 1 294 ? 3.964 -12.250 -4.924 1.00 83.31 294 ARG A O 1
ATOM 2362 N N . GLY A 1 295 ? 2.830 -10.922 -6.340 1.00 82.31 295 GLY A N 1
ATOM 2363 C CA . GLY A 1 295 ? 2.483 -9.915 -5.334 1.00 82.31 295 GLY A CA 1
ATOM 2364 C C . GLY A 1 295 ? 3.710 -9.455 -4.538 1.00 82.31 295 GLY A C 1
ATOM 2365 O O . GLY A 1 295 ? 4.737 -9.114 -5.119 1.00 82.31 295 GLY A O 1
ATOM 2366 N N . LYS A 1 296 ? 3.645 -9.506 -3.209 1.00 86.12 296 LYS A N 1
ATOM 2367 C CA . LYS A 1 296 ? 4.788 -9.220 -2.322 1.00 86.12 296 LYS A CA 1
ATOM 2368 C C . LYS A 1 296 ? 5.707 -10.427 -2.060 1.00 86.12 296 LYS A C 1
ATOM 2370 O O . LYS A 1 296 ? 6.741 -10.295 -1.416 1.00 86.12 296 LYS A O 1
ATOM 2375 N N . GLY A 1 297 ? 5.375 -11.612 -2.569 1.00 89.38 297 GLY A N 1
ATOM 2376 C CA . GLY A 1 297 ? 6.183 -12.827 -2.423 1.00 89.38 297 GLY A CA 1
ATOM 2377 C C . GLY A 1 297 ? 6.021 -13.560 -1.090 1.00 89.38 297 GLY A C 1
ATOM 2378 O O . GLY A 1 297 ? 6.873 -14.365 -0.725 1.00 89.38 297 GLY A O 1
ATOM 2379 N N . GLU A 1 298 ? 4.922 -13.327 -0.373 1.00 89.12 298 GLU A N 1
ATOM 2380 C CA . GLU A 1 298 ? 4.545 -14.071 0.844 1.00 89.12 298 GLU A CA 1
ATOM 2381 C C . GLU A 1 298 ? 4.292 -15.566 0.559 1.00 89.12 298 GLU A C 1
ATOM 2383 O O . GLU A 1 298 ? 4.512 -16.437 1.408 1.00 89.12 298 GLU A O 1
ATOM 2388 N N . ASP A 1 299 ? 3.896 -15.887 -0.675 1.00 86.56 299 ASP A N 1
ATOM 2389 C CA . ASP A 1 299 ? 3.699 -17.242 -1.194 1.00 86.56 299 ASP A CA 1
ATOM 2390 C C . ASP A 1 299 ? 4.958 -17.836 -1.847 1.00 86.56 299 ASP A C 1
ATOM 2392 O O . ASP A 1 299 ? 4.932 -18.982 -2.299 1.00 86.56 299 ASP A O 1
ATOM 2396 N N . TYR A 1 300 ? 6.077 -17.104 -1.882 1.00 90.94 300 TYR A N 1
ATOM 2397 C CA . TYR A 1 300 ? 7.310 -17.598 -2.480 1.00 90.94 300 TYR A CA 1
ATOM 2398 C C . TYR A 1 300 ? 7.844 -18.807 -1.703 1.00 90.94 300 TYR A C 1
ATOM 2400 O O . TYR A 1 300 ? 8.040 -18.756 -0.486 1.00 90.94 300 TYR A O 1
ATOM 2408 N N . ARG A 1 301 ? 8.080 -19.915 -2.411 1.00 90.75 301 ARG A N 1
ATOM 2409 C CA . ARG A 1 301 ? 8.591 -21.182 -1.849 1.00 90.75 301 ARG A CA 1
ATOM 2410 C C . ARG A 1 301 ? 9.828 -21.698 -2.591 1.00 90.75 301 ARG A C 1
ATOM 2412 O O . ARG A 1 301 ? 10.118 -22.891 -2.563 1.00 90.75 301 ARG A O 1
ATOM 2419 N N . GLY A 1 302 ? 10.551 -20.814 -3.281 1.00 91.50 302 GLY A N 1
ATOM 2420 C CA . GLY A 1 302 ? 11.817 -21.164 -3.927 1.00 91.50 302 GLY A CA 1
ATOM 2421 C C . GLY A 1 302 ? 12.978 -21.312 -2.937 1.00 91.50 302 GLY A C 1
ATOM 2422 O O . GLY A 1 302 ? 12.821 -21.134 -1.724 1.00 91.50 302 GLY A O 1
ATOM 2423 N N . THR A 1 303 ? 14.154 -21.650 -3.466 1.00 93.75 303 THR A N 1
ATOM 2424 C CA . THR A 1 303 ? 15.354 -22.024 -2.691 1.00 93.75 303 THR A CA 1
ATOM 2425 C C . THR A 1 303 ? 16.477 -20.984 -2.748 1.00 93.75 303 THR A C 1
ATOM 2427 O O . THR A 1 303 ? 17.613 -21.279 -2.386 1.00 93.75 303 THR A O 1
ATOM 2430 N N . THR A 1 304 ? 16.196 -19.771 -3.227 1.00 92.25 304 THR A N 1
ATOM 2431 C CA . THR A 1 304 ? 17.169 -18.665 -3.225 1.00 92.25 304 THR A CA 1
ATOM 2432 C C . THR A 1 304 ? 17.594 -18.340 -1.795 1.00 92.25 304 THR A C 1
ATOM 2434 O O . THR A 1 304 ? 16.728 -18.112 -0.958 1.00 92.25 304 THR A O 1
ATOM 2437 N N . ASN A 1 305 ? 18.898 -18.306 -1.520 1.00 94.56 305 ASN A N 1
ATOM 2438 C CA . ASN A 1 305 ? 19.483 -18.118 -0.184 1.00 94.56 305 ASN A CA 1
ATOM 2439 C C . ASN A 1 305 ? 20.568 -17.029 -0.129 1.00 94.56 305 ASN A C 1
ATOM 2441 O O . ASN A 1 305 ? 21.420 -17.025 0.762 1.00 94.56 305 ASN A O 1
ATOM 2445 N N . THR A 1 306 ? 20.561 -16.127 -1.103 1.00 90.94 306 THR A N 1
ATOM 2446 C CA . THR A 1 306 ? 21.432 -14.954 -1.142 1.00 90.94 306 THR A CA 1
ATOM 2447 C C . THR A 1 306 ? 20.586 -13.711 -1.339 1.00 90.94 306 THR A C 1
ATOM 2449 O O . THR A 1 306 ? 19.515 -13.781 -1.941 1.00 90.94 306 THR A O 1
ATOM 2452 N N . THR A 1 307 ? 21.075 -12.573 -0.872 1.00 86.00 307 THR A N 1
ATOM 2453 C CA . THR A 1 307 ? 20.453 -11.268 -1.107 1.00 86.00 307 THR A CA 1
ATOM 2454 C C . THR A 1 307 ? 20.688 -10.801 -2.543 1.00 86.00 307 THR A C 1
ATOM 2456 O O . THR A 1 307 ? 21.410 -11.461 -3.305 1.00 86.00 307 THR A O 1
ATOM 2459 N N . SER A 1 308 ? 20.127 -9.645 -2.908 1.00 79.69 308 SER A N 1
ATOM 2460 C CA . SER A 1 308 ? 20.433 -9.015 -4.197 1.00 79.69 308 SER A CA 1
ATOM 2461 C C . SER A 1 308 ? 21.930 -8.756 -4.299 1.00 79.69 308 SER A C 1
ATOM 2463 O O . SER A 1 308 ? 22.543 -9.145 -5.277 1.00 79.69 308 SER A O 1
ATOM 2465 N N . ALA A 1 309 ? 22.558 -8.271 -3.225 1.00 70.12 309 ALA A N 1
ATOM 2466 C CA . ALA A 1 309 ? 24.000 -8.046 -3.153 1.00 70.12 309 ALA A CA 1
ATOM 2467 C C . ALA A 1 309 ? 24.876 -9.319 -3.109 1.00 70.12 309 ALA A C 1
ATOM 2469 O O . ALA A 1 309 ? 26.099 -9.209 -2.988 1.00 70.12 309 ALA A O 1
ATOM 2470 N N . GLY A 1 310 ? 24.291 -10.519 -3.187 1.00 80.25 310 GLY A N 1
ATOM 2471 C CA . GLY A 1 310 ? 25.026 -11.787 -3.167 1.00 80.25 310 GLY A CA 1
ATOM 2472 C C . GLY A 1 310 ? 25.515 -12.189 -1.778 1.00 80.25 310 GLY A C 1
ATOM 2473 O O . GLY A 1 310 ? 26.315 -13.116 -1.645 1.00 80.25 310 GLY A O 1
ATOM 2474 N N . VAL A 1 311 ? 25.042 -11.504 -0.734 1.00 84.25 311 VAL A N 1
ATOM 2475 C CA . VAL A 1 311 ? 25.352 -11.848 0.651 1.00 84.25 311 VAL A CA 1
ATOM 2476 C C . VAL A 1 311 ? 24.564 -13.106 1.020 1.00 84.25 311 VAL A C 1
ATOM 2478 O O . VAL A 1 311 ? 23.354 -13.137 0.792 1.00 84.25 311 VAL A O 1
ATOM 2481 N N . PRO A 1 312 ? 25.198 -14.154 1.575 1.00 93.44 312 PRO A N 1
ATOM 2482 C CA . PRO A 1 312 ? 24.470 -15.324 2.046 1.00 93.44 312 PRO A CA 1
ATOM 2483 C C . PRO A 1 312 ? 23.473 -14.955 3.144 1.00 93.44 312 PRO A C 1
ATOM 2485 O O . PRO A 1 312 ? 23.769 -14.163 4.040 1.00 93.44 312 PRO A O 1
ATOM 2488 N N . CYS A 1 313 ? 22.293 -15.554 3.095 1.00 96.31 313 CYS A N 1
ATOM 2489 C CA . CYS A 1 313 ? 21.296 -15.397 4.139 1.00 96.31 313 CYS A CA 1
ATOM 2490 C C . CYS A 1 313 ? 21.702 -16.172 5.406 1.00 96.31 313 CYS A C 1
ATOM 2492 O O . CYS A 1 313 ? 22.244 -17.281 5.334 1.00 96.31 313 CYS A O 1
ATOM 2494 N N . GLN A 1 314 ? 21.403 -15.609 6.572 1.00 96.88 314 GLN A N 1
ATOM 2495 C CA . GLN A 1 314 ? 21.371 -16.300 7.857 1.00 96.88 314 GLN A CA 1
ATOM 2496 C C . GLN A 1 314 ? 20.186 -17.277 7.868 1.00 96.88 314 GLN A C 1
ATOM 2498 O O . GLN A 1 314 ? 19.128 -16.992 7.304 1.00 96.88 314 GLN A O 1
ATOM 2503 N N . ARG A 1 315 ? 20.362 -18.448 8.491 1.00 97.75 315 ARG A N 1
ATOM 2504 C CA . ARG A 1 315 ? 19.256 -19.396 8.674 1.00 97.75 315 ARG A CA 1
ATOM 2505 C C . ARG A 1 315 ? 18.198 -18.821 9.612 1.00 97.75 315 ARG A C 1
ATOM 2507 O O . ARG A 1 315 ? 18.549 -18.201 10.609 1.00 97.75 315 ARG A O 1
ATOM 2514 N N . TRP A 1 316 ? 16.926 -19.083 9.334 1.00 96.62 316 TRP A N 1
ATOM 2515 C CA . TRP A 1 316 ? 15.813 -18.569 10.144 1.00 96.62 316 TRP A CA 1
ATOM 2516 C C . TRP A 1 316 ? 15.759 -19.158 11.563 1.00 96.62 316 TRP A C 1
ATOM 2518 O O . TRP A 1 316 ? 15.194 -18.553 12.467 1.00 96.62 316 TRP A O 1
ATOM 2528 N N . ASP A 1 317 ? 16.346 -20.333 11.781 1.00 95.94 317 ASP A N 1
ATOM 2529 C CA . ASP A 1 317 ? 16.498 -20.949 13.105 1.00 95.94 317 ASP A CA 1
ATOM 2530 C C . ASP A 1 317 ? 17.763 -20.476 13.851 1.00 95.94 317 ASP A C 1
ATOM 2532 O O . ASP A 1 317 ? 17.925 -20.750 15.041 1.00 95.94 317 ASP A O 1
ATOM 2536 N N . ALA A 1 318 ? 18.654 -19.729 13.192 1.00 97.19 318 ALA A N 1
ATOM 2537 C CA . ALA A 1 318 ? 19.856 -19.179 13.803 1.00 97.19 318 ALA A CA 1
ATOM 2538 C C . ALA A 1 318 ? 19.588 -17.787 14.396 1.00 97.19 318 ALA A C 1
ATOM 2540 O O . ALA A 1 318 ? 18.871 -16.980 13.819 1.00 97.19 318 ALA A O 1
ATOM 2541 N N . GLN A 1 319 ? 20.223 -17.476 15.528 1.00 96.25 319 GLN A N 1
ATOM 2542 C CA . GLN A 1 319 ? 20.128 -16.175 16.217 1.00 96.25 319 GLN A CA 1
ATOM 2543 C C . GLN A 1 319 ? 21.451 -15.384 16.177 1.00 96.25 319 GLN A C 1
ATOM 2545 O O . GLN A 1 319 ? 21.679 -14.483 16.983 1.00 96.25 319 GLN A O 1
ATOM 2550 N N . SER A 1 320 ? 22.347 -15.747 15.256 1.00 95.75 320 SER A N 1
ATOM 2551 C CA . SER A 1 320 ? 23.653 -15.119 15.041 1.00 95.75 320 SER A CA 1
ATOM 2552 C C . SER A 1 320 ? 23.969 -15.069 13.535 1.00 95.75 320 SER A C 1
ATOM 2554 O O . SER A 1 320 ? 23.702 -16.060 12.848 1.00 95.75 320 SER A O 1
ATOM 2556 N N . PRO A 1 321 ? 24.537 -13.963 13.007 1.00 94.69 321 PRO A N 1
ATOM 2557 C CA . PRO A 1 321 ? 24.949 -12.761 13.745 1.00 94.69 321 PRO A CA 1
ATOM 2558 C C . PRO A 1 321 ? 23.787 -11.882 14.230 1.00 94.69 321 PRO A C 1
ATOM 2560 O O . PRO A 1 321 ? 23.989 -11.048 15.109 1.00 94.69 321 PRO A O 1
ATOM 2563 N N . HIS A 1 322 ? 22.575 -12.078 13.703 1.00 93.81 322 HIS A N 1
ATOM 2564 C CA . HIS A 1 322 ? 21.412 -11.250 14.015 1.00 93.81 322 HIS A CA 1
ATOM 2565 C C . HIS A 1 322 ? 20.392 -12.004 14.858 1.00 93.81 322 HIS A C 1
ATOM 2567 O O . HIS A 1 322 ? 19.797 -12.973 14.397 1.00 93.81 322 HIS A O 1
ATOM 2573 N N . GLN A 1 323 ? 20.105 -11.514 16.061 1.00 94.50 323 GLN A N 1
ATOM 2574 C CA . GLN A 1 323 ? 18.950 -11.989 16.829 1.00 94.50 323 GLN A CA 1
ATOM 2575 C C . GLN A 1 323 ? 17.656 -11.465 16.207 1.00 94.50 323 GLN A C 1
ATOM 2577 O O . GLN A 1 323 ? 17.608 -10.298 15.811 1.00 94.50 323 GLN A O 1
ATOM 2582 N N . HIS A 1 324 ? 16.604 -12.277 16.117 1.00 92.81 324 HIS A N 1
ATOM 2583 C CA . HIS A 1 324 ? 15.338 -11.884 15.496 1.00 92.81 324 HIS A CA 1
ATOM 2584 C C . HIS A 1 324 ? 14.134 -12.727 15.937 1.00 92.81 324 HIS A C 1
ATOM 2586 O O . HIS A 1 324 ? 14.264 -13.869 16.367 1.00 92.81 324 HIS A O 1
ATOM 2592 N N . ARG A 1 325 ? 12.925 -12.180 15.732 1.00 90.75 325 ARG A N 1
ATOM 2593 C CA . ARG A 1 325 ? 11.650 -12.816 16.113 1.00 90.75 325 ARG A CA 1
ATOM 2594 C C . ARG A 1 325 ? 11.157 -13.920 15.172 1.00 90.75 325 ARG A C 1
ATOM 2596 O O . ARG A 1 325 ? 10.351 -14.738 15.592 1.00 90.75 325 ARG A O 1
ATOM 2603 N N . PHE A 1 326 ? 11.610 -13.935 13.917 1.00 92.50 326 PHE A N 1
ATOM 2604 C CA . PHE A 1 326 ? 11.116 -14.830 12.858 1.00 92.50 326 PHE A CA 1
ATOM 2605 C C . PHE A 1 326 ? 11.670 -16.258 12.958 1.00 92.50 326 PHE A C 1
ATOM 2607 O O . PHE A 1 326 ? 12.388 -16.711 12.073 1.00 92.50 326 PHE A O 1
ATOM 2614 N N . VAL A 1 327 ? 11.373 -16.944 14.058 1.00 90.75 327 VAL A N 1
ATOM 2615 C CA . VAL A 1 327 ? 11.756 -18.349 14.258 1.00 90.75 327 VAL A CA 1
ATOM 2616 C C . VAL A 1 327 ? 10.714 -19.289 13.634 1.00 90.75 327 VAL A C 1
ATOM 2618 O O . VAL A 1 327 ? 9.514 -19.001 13.734 1.00 90.75 327 VAL A O 1
ATOM 2621 N N . PRO A 1 328 ? 11.113 -20.400 12.988 1.00 91.38 328 PRO A N 1
ATOM 2622 C CA . PRO A 1 328 ? 10.190 -21.265 12.249 1.00 91.38 328 PRO A CA 1
ATOM 2623 C C . PRO A 1 328 ? 9.005 -21.777 13.074 1.00 91.38 328 PRO A C 1
ATOM 2625 O O . PRO A 1 328 ? 7.899 -21.892 12.550 1.00 91.38 328 PRO A O 1
ATOM 2628 N N . GLU A 1 329 ? 9.198 -22.017 14.370 1.00 86.31 329 GLU A N 1
ATOM 2629 C CA . GLU A 1 329 ? 8.174 -22.536 15.281 1.00 86.31 329 GLU A CA 1
ATOM 2630 C C . GLU A 1 329 ? 7.019 -21.545 15.472 1.00 86.31 329 GLU A C 1
ATOM 2632 O O . GLU A 1 329 ? 5.856 -21.944 15.509 1.00 86.31 329 GLU A O 1
ATOM 2637 N N . LYS A 1 330 ? 7.324 -20.242 15.542 1.00 84.44 330 LYS A N 1
ATOM 2638 C CA . LYS A 1 330 ? 6.325 -19.168 15.693 1.00 84.44 330 LYS A CA 1
ATOM 2639 C C . LYS A 1 330 ? 5.654 -18.788 14.371 1.00 84.44 330 LYS A C 1
ATOM 2641 O O . LYS A 1 330 ? 4.562 -18.232 14.370 1.00 84.44 330 LYS A O 1
ATOM 2646 N N . TYR A 1 331 ? 6.292 -19.102 13.245 1.00 87.31 331 TYR A N 1
ATOM 2647 C CA . TYR A 1 331 ? 5.847 -18.736 11.898 1.00 87.31 331 TYR A CA 1
ATOM 2648 C C . TYR A 1 331 ? 5.683 -19.979 11.012 1.00 87.31 331 TYR A C 1
ATOM 2650 O O . TYR A 1 331 ? 6.026 -19.959 9.830 1.00 87.31 331 TYR A O 1
ATOM 2658 N N . ALA A 1 332 ? 5.138 -21.070 11.562 1.00 81.69 332 ALA A N 1
ATOM 2659 C CA . ALA A 1 332 ? 5.118 -22.391 10.922 1.00 81.69 332 ALA A CA 1
ATOM 2660 C C . ALA A 1 332 ? 4.518 -22.405 9.497 1.00 81.69 332 ALA A C 1
ATOM 2662 O O . ALA A 1 332 ? 4.951 -23.172 8.638 1.00 81.69 332 ALA A O 1
ATOM 2663 N N . CYS A 1 333 ? 3.554 -21.527 9.202 1.00 82.12 333 CYS A N 1
ATOM 2664 C CA . CYS A 1 333 ? 2.943 -21.419 7.870 1.00 82.12 333 CYS A CA 1
ATOM 2665 C C . CYS A 1 333 ? 3.777 -20.651 6.831 1.00 82.12 333 CYS A C 1
ATOM 2667 O O . CYS A 1 333 ? 3.463 -20.686 5.637 1.00 82.12 333 CYS A O 1
ATOM 2669 N N . LYS A 1 334 ? 4.817 -19.933 7.261 1.00 87.25 334 LYS A N 1
ATOM 2670 C CA . LYS A 1 334 ? 5.631 -19.069 6.396 1.00 87.25 334 LYS A CA 1
ATOM 2671 C C . LYS A 1 334 ? 6.796 -19.817 5.728 1.00 87.25 334 LYS A C 1
ATOM 2673 O O . LYS A 1 334 ? 7.522 -19.210 4.950 1.00 87.25 334 LYS A O 1
ATOM 2678 N N . ASP A 1 335 ? 6.947 -21.127 5.976 1.00 88.62 335 ASP A N 1
ATOM 2679 C CA . ASP A 1 335 ? 8.002 -21.980 5.393 1.00 88.62 335 ASP A CA 1
ATOM 2680 C C . ASP A 1 335 ? 9.410 -21.389 5.593 1.00 88.62 335 ASP A C 1
ATOM 2682 O O . ASP A 1 335 ? 10.190 -21.251 4.651 1.00 88.62 335 ASP A O 1
ATOM 2686 N N . LEU A 1 336 ? 9.735 -21.013 6.833 1.00 93.38 336 LEU A N 1
ATOM 2687 C CA . LEU A 1 336 ? 11.036 -20.446 7.213 1.00 93.38 336 LEU A CA 1
ATOM 2688 C C . LEU A 1 336 ? 12.131 -21.522 7.318 1.00 93.38 336 LEU A C 1
ATOM 2690 O O . LEU A 1 336 ? 12.848 -21.621 8.305 1.00 93.38 336 LEU A O 1
ATOM 2694 N N . ARG A 1 337 ? 12.236 -22.388 6.312 1.00 92.12 337 ARG A N 1
ATOM 2695 C CA . ARG A 1 337 ? 13.235 -23.460 6.264 1.00 92.12 337 ARG A CA 1
ATOM 2696 C C . ARG A 1 337 ? 14.591 -22.939 5.794 1.00 92.12 337 ARG A C 1
ATOM 2698 O O . ARG A 1 337 ? 14.670 -22.079 4.913 1.00 92.12 337 ARG A O 1
ATOM 2705 N N . GLU A 1 338 ? 15.653 -23.545 6.318 1.00 94.88 338 GLU A N 1
ATOM 2706 C CA . GLU A 1 338 ? 17.039 -23.212 5.976 1.00 94.88 338 GLU A CA 1
ATOM 2707 C C . GLU A 1 338 ? 17.305 -21.699 6.119 1.00 94.88 338 GLU A C 1
ATOM 2709 O O . GLU A 1 338 ? 16.923 -21.072 7.105 1.00 94.88 338 GLU A O 1
ATOM 2714 N N . ASN A 1 339 ? 17.953 -21.102 5.124 1.00 96.56 339 ASN A N 1
ATOM 2715 C CA . ASN A 1 339 ? 18.181 -19.672 4.969 1.00 96.56 339 ASN A CA 1
ATOM 2716 C C . ASN A 1 339 ? 17.547 -19.136 3.674 1.00 96.56 339 ASN A C 1
ATOM 2718 O O . ASN A 1 339 ? 18.058 -18.195 3.071 1.00 96.56 339 ASN A O 1
ATOM 2722 N N . PHE A 1 340 ? 16.474 -19.764 3.184 1.00 96.56 340 PHE A N 1
ATOM 2723 C CA . PHE A 1 340 ? 15.843 -19.319 1.942 1.00 96.56 340 PHE A CA 1
ATOM 2724 C C . PHE A 1 340 ? 15.132 -17.978 2.136 1.00 96.56 340 PHE A C 1
ATOM 2726 O O . PHE A 1 340 ? 14.481 -17.770 3.155 1.00 96.56 340 PHE A O 1
ATOM 2733 N N . CYS A 1 341 ? 15.202 -17.088 1.147 1.00 95.69 341 CYS A N 1
ATOM 2734 C CA . CYS A 1 341 ? 14.492 -15.812 1.168 1.00 95.69 341 CYS A CA 1
ATOM 2735 C C . CYS A 1 341 ? 12.987 -16.040 1.330 1.00 95.69 341 CYS A C 1
ATOM 2737 O O . CYS A 1 341 ? 12.393 -16.850 0.608 1.00 95.69 341 CYS A O 1
ATOM 2739 N N . ARG A 1 342 ? 12.360 -15.323 2.258 1.00 95.38 342 ARG A N 1
ATOM 2740 C CA . ARG A 1 342 ? 10.925 -15.408 2.560 1.00 95.38 342 ARG A CA 1
ATOM 2741 C C . ARG A 1 342 ? 10.383 -14.013 2.821 1.00 95.38 342 ARG A C 1
ATOM 2743 O O . ARG A 1 342 ? 11.143 -13.074 3.007 1.00 95.38 342 ARG A O 1
ATOM 2750 N N . ASN A 1 343 ? 9.065 -13.883 2.826 1.00 93.19 343 ASN A N 1
ATOM 2751 C CA . ASN A 1 343 ? 8.410 -12.647 3.224 1.00 93.19 343 ASN A CA 1
ATOM 2752 C C . ASN A 1 343 ? 7.412 -12.930 4.359 1.00 93.19 343 ASN A C 1
ATOM 2754 O O . ASN A 1 343 ? 6.212 -13.043 4.107 1.00 93.19 343 ASN A O 1
ATOM 2758 N N . PRO A 1 344 ? 7.897 -13.176 5.592 1.00 92.19 344 PRO A N 1
ATOM 2759 C CA . PRO A 1 344 ? 7.027 -13.539 6.705 1.00 92.19 344 PRO A CA 1
ATOM 2760 C C . PRO A 1 344 ? 6.178 -12.384 7.239 1.00 92.19 344 PRO A C 1
ATOM 2762 O O . PRO A 1 344 ? 5.180 -12.666 7.892 1.00 92.19 344 PRO A O 1
ATOM 2765 N N . ASP A 1 345 ? 6.559 -11.133 6.978 1.00 88.69 345 ASP A N 1
ATOM 2766 C CA . ASP A 1 345 ? 5.948 -9.925 7.547 1.00 88.69 345 ASP A CA 1
ATOM 2767 C C . ASP A 1 345 ? 5.173 -9.061 6.538 1.00 88.69 345 ASP A C 1
ATOM 2769 O O . ASP A 1 345 ? 4.690 -7.985 6.888 1.00 88.69 345 ASP A O 1
ATOM 2773 N N . GLY A 1 346 ? 5.044 -9.506 5.284 1.00 85.94 346 GLY A N 1
ATOM 2774 C CA . GLY A 1 346 ? 4.341 -8.750 4.245 1.00 85.94 346 GLY A CA 1
ATOM 2775 C C . GLY A 1 346 ? 5.098 -7.505 3.762 1.00 85.94 346 GLY A C 1
ATOM 2776 O O . GLY A 1 346 ? 4.480 -6.563 3.252 1.00 85.94 346 GLY A O 1
ATOM 2777 N N . SER A 1 347 ? 6.429 -7.499 3.899 1.00 87.62 347 SER A N 1
ATOM 2778 C CA . SER A 1 347 ? 7.341 -6.515 3.301 1.00 87.62 347 SER A CA 1
ATOM 2779 C C . SER A 1 347 ? 7.200 -6.437 1.771 1.00 87.62 347 SER A C 1
ATOM 2781 O O . SER A 1 347 ? 6.511 -7.237 1.148 1.00 87.62 347 SER A O 1
ATOM 2783 N N . GLU A 1 348 ? 7.850 -5.481 1.108 1.00 85.12 348 GLU A N 1
ATOM 2784 C CA . GLU A 1 348 ? 7.620 -5.213 -0.329 1.00 85.12 348 GLU A CA 1
ATOM 2785 C C . GLU A 1 348 ? 8.120 -6.316 -1.293 1.00 85.12 348 GLU A C 1
ATOM 2787 O O . GLU A 1 348 ? 7.696 -6.381 -2.454 1.00 85.12 348 GLU A O 1
ATOM 2792 N N . ALA A 1 349 ? 8.996 -7.207 -0.821 1.00 88.75 349 ALA A N 1
ATOM 2793 C CA . ALA A 1 349 ? 9.528 -8.351 -1.559 1.00 88.75 349 ALA A CA 1
ATOM 2794 C C . ALA A 1 349 ? 10.075 -9.424 -0.591 1.00 88.75 349 ALA A C 1
ATOM 2796 O O . ALA A 1 349 ? 10.273 -9.125 0.590 1.00 88.75 349 ALA A O 1
ATOM 2797 N N . PRO A 1 350 ? 10.375 -10.654 -1.060 1.00 93.12 350 PRO A N 1
ATOM 2798 C CA . PRO A 1 350 ? 11.127 -11.631 -0.275 1.00 93.12 350 PRO A CA 1
ATOM 2799 C C . PRO A 1 350 ? 12.464 -11.072 0.204 1.00 93.12 350 PRO A C 1
ATOM 2801 O O . PRO A 1 350 ? 13.163 -10.395 -0.546 1.00 93.12 350 PRO A O 1
ATOM 2804 N N . TRP A 1 351 ? 12.839 -11.403 1.431 1.00 93.31 351 TRP A N 1
ATOM 2805 C CA . TRP A 1 351 ? 14.040 -10.919 2.099 1.00 93.31 351 TRP A CA 1
ATOM 2806 C C . TRP A 1 351 ? 14.638 -12.007 2.999 1.00 93.31 351 TRP A C 1
ATOM 2808 O O . TRP A 1 351 ? 14.080 -13.101 3.147 1.00 93.31 351 TRP A O 1
ATOM 2818 N N . CYS A 1 352 ? 15.805 -11.736 3.577 1.00 95.75 352 CYS A N 1
ATOM 2819 C CA . CYS A 1 352 ? 16.386 -12.570 4.625 1.00 95.75 352 CYS A CA 1
ATOM 2820 C C . CYS A 1 352 ? 17.249 -11.750 5.594 1.00 95.75 352 CYS A C 1
ATOM 2822 O O . CYS A 1 352 ? 17.737 -10.668 5.257 1.00 95.75 352 CYS A O 1
ATOM 2824 N N . PHE A 1 353 ? 17.469 -12.273 6.803 1.00 95.12 353 PHE A N 1
ATOM 2825 C CA . PHE A 1 353 ? 18.601 -11.827 7.618 1.00 95.12 353 PHE A CA 1
ATOM 2826 C C . PHE A 1 353 ? 19.891 -12.240 6.927 1.00 95.12 353 PHE A C 1
ATOM 2828 O O . PHE A 1 353 ? 19.940 -13.313 6.329 1.00 95.12 353 PHE A O 1
ATOM 2835 N N . THR A 1 354 ? 20.936 -11.420 6.987 1.00 91.44 354 THR A N 1
ATOM 2836 C CA . THR A 1 354 ? 22.182 -11.735 6.272 1.00 91.44 354 THR A CA 1
ATOM 2837 C C . THR A 1 354 ? 23.217 -12.359 7.195 1.00 91.44 354 THR A C 1
ATOM 2839 O O . THR A 1 354 ? 23.237 -12.113 8.396 1.00 91.44 354 THR A O 1
ATOM 2842 N N . SER A 1 355 ? 24.133 -13.151 6.645 1.00 92.44 355 SER A N 1
ATOM 2843 C CA . SER A 1 355 ? 25.250 -13.712 7.406 1.00 92.44 355 SER A CA 1
ATOM 2844 C C . SER A 1 355 ? 26.326 -12.671 7.756 1.00 92.44 355 SER A C 1
ATOM 2846 O O . SER A 1 355 ? 27.327 -13.019 8.383 1.00 92.44 355 SER A O 1
ATOM 2848 N N . ARG A 1 356 ? 26.181 -11.407 7.326 1.00 87.31 356 ARG A N 1
ATOM 2849 C CA . ARG A 1 356 ? 27.135 -10.322 7.597 1.00 87.31 356 ARG A CA 1
ATOM 2850 C C . ARG A 1 356 ? 26.689 -9.515 8.825 1.00 87.31 356 ARG A C 1
ATOM 2852 O O . ARG A 1 356 ? 25.614 -8.926 8.791 1.00 87.31 356 ARG A O 1
ATOM 2859 N N . PRO A 1 357 ? 27.522 -9.372 9.873 1.00 84.31 357 PRO A N 1
ATOM 2860 C CA . PRO A 1 357 ? 27.164 -8.593 11.065 1.00 84.31 357 PRO A CA 1
ATOM 2861 C C . PRO A 1 357 ? 26.850 -7.110 10.802 1.00 84.31 357 PRO A C 1
ATOM 2863 O O . PRO A 1 357 ? 26.040 -6.525 11.508 1.00 84.31 357 PRO A O 1
ATOM 2866 N N . GLY A 1 358 ? 27.473 -6.498 9.786 1.00 78.88 358 GLY A N 1
ATOM 2867 C CA . GLY A 1 358 ? 27.234 -5.093 9.419 1.00 78.88 358 GLY A CA 1
ATOM 2868 C C . GLY A 1 358 ? 25.973 -4.847 8.583 1.00 78.88 358 GLY A C 1
ATOM 2869 O O . GLY A 1 358 ? 25.612 -3.695 8.386 1.00 78.88 358 GLY A O 1
ATOM 2870 N N . LEU A 1 359 ? 25.311 -5.907 8.109 1.00 78.88 359 LEU A N 1
ATOM 2871 C CA . LEU A 1 359 ? 24.111 -5.839 7.279 1.00 78.88 359 LEU A CA 1
ATOM 2872 C C . LEU A 1 359 ? 23.038 -6.736 7.882 1.00 78.88 359 LEU A C 1
ATOM 2874 O O . LEU A 1 359 ? 23.084 -7.958 7.756 1.00 78.88 359 LEU A O 1
ATOM 2878 N N . ARG A 1 360 ? 22.068 -6.149 8.576 1.00 85.56 360 ARG A N 1
ATOM 2879 C CA . ARG A 1 360 ? 21.090 -6.938 9.329 1.00 85.56 360 ARG A CA 1
ATOM 2880 C C . ARG A 1 360 ? 20.153 -7.746 8.445 1.00 85.56 360 ARG A C 1
ATOM 2882 O O . ARG A 1 360 ? 20.007 -8.953 8.623 1.00 85.56 360 ARG A O 1
ATOM 2889 N N . MET A 1 361 ? 19.501 -7.060 7.526 1.00 87.69 361 MET A N 1
ATOM 2890 C CA . MET A 1 361 ? 18.442 -7.593 6.689 1.00 87.69 361 MET A CA 1
ATOM 2891 C C . MET A 1 361 ? 18.629 -7.045 5.288 1.00 87.69 361 MET A C 1
ATOM 2893 O O . MET A 1 361 ? 19.117 -5.926 5.138 1.00 87.69 361 MET A O 1
ATOM 2897 N N . ALA A 1 362 ? 18.264 -7.854 4.303 1.00 84.81 362 ALA A N 1
ATOM 2898 C CA . ALA A 1 362 ? 18.365 -7.479 2.914 1.00 84.81 362 ALA A CA 1
ATOM 2899 C C . ALA A 1 362 ? 17.294 -8.155 2.038 1.00 84.81 362 ALA A C 1
ATOM 2901 O O . ALA A 1 362 ? 16.922 -9.313 2.266 1.00 84.81 362 ALA A O 1
ATOM 2902 N N . PHE A 1 363 ? 16.807 -7.435 1.028 1.00 88.44 363 PHE A N 1
ATOM 2903 C CA . PHE A 1 363 ? 15.822 -7.907 0.059 1.00 88.44 363 PHE A CA 1
ATOM 2904 C C . PHE A 1 363 ? 16.449 -8.787 -1.027 1.00 88.44 363 PHE A C 1
ATOM 2906 O O . PHE A 1 363 ? 17.501 -8.509 -1.603 1.00 88.44 363 PHE A O 1
ATOM 2913 N N . CYS A 1 364 ? 15.727 -9.835 -1.406 1.00 89.69 364 CYS A N 1
ATOM 2914 C CA . CYS A 1 364 ? 16.093 -10.746 -2.480 1.00 89.69 364 CYS A CA 1
ATOM 2915 C C . CYS A 1 364 ? 15.431 -10.344 -3.815 1.00 89.69 364 CYS A C 1
ATOM 2917 O O . CYS A 1 364 ? 14.755 -11.150 -4.459 1.00 89.69 364 CYS A O 1
ATOM 2919 N N . HIS A 1 365 ? 15.604 -9.086 -4.238 1.00 84.44 365 HIS A N 1
ATOM 2920 C CA . HIS A 1 365 ? 15.034 -8.528 -5.474 1.00 84.44 365 HIS A CA 1
ATOM 2921 C C . HIS A 1 365 ? 15.577 -9.152 -6.766 1.00 84.44 365 HIS A C 1
ATOM 2923 O O . HIS A 1 365 ? 14.983 -8.970 -7.827 1.00 84.44 365 HIS A O 1
ATOM 2929 N N . GLN A 1 366 ? 16.673 -9.908 -6.699 1.00 81.31 366 GLN A N 1
ATOM 2930 C CA . GLN A 1 366 ? 17.155 -10.706 -7.825 1.00 81.31 366 GLN A CA 1
ATOM 2931 C C . GLN A 1 366 ? 16.229 -11.884 -8.161 1.00 81.31 366 GLN A C 1
ATOM 2933 O O . GLN A 1 366 ? 16.382 -12.494 -9.220 1.00 81.31 366 GLN A O 1
ATOM 2938 N N . ILE A 1 367 ? 15.302 -12.248 -7.266 1.00 86.00 367 ILE A N 1
ATOM 2939 C CA . ILE A 1 367 ? 14.241 -13.200 -7.592 1.00 86.00 367 ILE A CA 1
ATOM 2940 C C . ILE A 1 367 ? 13.278 -12.484 -8.553 1.00 86.00 367 ILE A C 1
ATOM 2942 O O . ILE A 1 367 ? 12.708 -11.458 -8.181 1.00 86.00 367 ILE A O 1
ATOM 2946 N N . PRO A 1 368 ? 13.073 -12.977 -9.785 1.00 81.75 368 PRO A N 1
ATOM 2947 C CA . PRO A 1 368 ? 12.163 -12.333 -10.721 1.00 81.75 368 PRO A CA 1
ATOM 2948 C C . PRO A 1 368 ? 10.717 -12.357 -10.207 1.00 81.75 368 PRO A C 1
ATOM 2950 O O . PRO A 1 368 ? 10.286 -13.285 -9.520 1.00 81.75 368 PRO A O 1
ATOM 2953 N N . ARG A 1 369 ? 9.927 -11.354 -10.593 1.00 79.38 369 ARG A N 1
ATOM 2954 C CA . ARG A 1 369 ? 8.465 -11.435 -10.473 1.00 79.38 369 ARG A CA 1
ATOM 2955 C C . ARG A 1 369 ? 7.941 -12.395 -11.537 1.00 79.38 369 ARG A C 1
ATOM 2957 O O . ARG A 1 369 ? 8.480 -12.435 -12.641 1.00 79.38 369 ARG A O 1
ATOM 2964 N N . CYS A 1 370 ? 6.923 -13.187 -11.217 1.00 81.06 370 CYS A N 1
ATOM 2965 C CA . CYS A 1 370 ? 6.323 -14.064 -12.218 1.00 81.06 370 CYS A CA 1
ATOM 2966 C C . CYS A 1 370 ? 5.661 -13.218 -13.308 1.00 81.06 370 CYS A C 1
ATOM 2968 O O . CYS A 1 370 ? 4.905 -12.299 -12.993 1.00 81.06 370 CYS A O 1
ATOM 2970 N N . THR A 1 371 ? 5.955 -13.515 -14.573 1.00 71.31 371 THR A N 1
ATOM 2971 C CA . THR A 1 371 ? 5.279 -12.872 -15.697 1.00 71.31 371 THR A CA 1
ATOM 2972 C C . THR A 1 371 ? 3.840 -13.375 -15.764 1.00 71.31 371 THR A C 1
ATOM 2974 O O . THR A 1 371 ? 3.580 -14.578 -15.727 1.00 71.31 371 THR A O 1
ATOM 2977 N N . GLU A 1 372 ? 2.901 -12.438 -15.835 1.00 69.81 372 GLU A N 1
ATOM 2978 C CA . GLU A 1 372 ? 1.499 -12.703 -16.186 1.00 69.81 372 GLU A CA 1
ATOM 2979 C C . GLU A 1 372 ? 1.241 -12.393 -17.667 1.00 69.81 372 GLU A C 1
ATOM 2981 O O . GLU A 1 372 ? 0.097 -12.321 -18.103 1.00 69.81 372 GLU A O 1
ATOM 2986 N N . GLU A 1 373 ? 2.311 -12.180 -18.439 1.00 71.75 373 GLU A N 1
ATOM 2987 C CA . GLU A 1 373 ? 2.207 -11.873 -19.857 1.00 71.75 373 GLU A CA 1
ATOM 2988 C C . GLU A 1 373 ? 1.744 -13.115 -20.631 1.00 71.75 373 GLU A C 1
ATOM 2990 O O . GLU A 1 373 ? 2.224 -14.232 -20.409 1.00 71.75 373 GLU A O 1
ATOM 2995 N N . LEU A 1 374 ? 0.771 -12.911 -21.517 1.00 78.19 374 LEU A N 1
ATOM 2996 C CA . LEU A 1 374 ? 0.279 -13.928 -22.429 1.00 78.19 374 LEU A CA 1
ATOM 2997 C C . LEU A 1 374 ? 1.369 -14.301 -23.436 1.00 78.19 374 LEU A C 1
ATOM 2999 O O . LEU A 1 374 ? 2.220 -13.487 -23.795 1.00 78.19 374 LEU A O 1
ATOM 3003 N N . VAL A 1 375 ? 1.308 -15.540 -23.923 1.00 80.69 375 VAL A N 1
ATOM 3004 C CA . VAL A 1 375 ? 2.123 -15.960 -25.067 1.00 80.69 375 VAL A CA 1
ATOM 3005 C C . VAL A 1 375 ? 1.730 -15.096 -26.272 1.00 80.69 375 VAL A C 1
ATOM 3007 O O . VAL A 1 375 ? 0.529 -14.941 -26.508 1.00 80.69 375 VAL A O 1
ATOM 3010 N N . PRO A 1 376 ? 2.694 -14.543 -27.027 1.00 83.81 376 PRO A N 1
ATOM 3011 C CA . PRO A 1 376 ? 2.395 -13.769 -28.225 1.00 83.81 376 PRO A CA 1
ATOM 3012 C C . PRO A 1 376 ? 1.514 -14.547 -29.216 1.00 83.81 376 PRO A C 1
ATOM 3014 O O . PRO A 1 376 ? 1.815 -15.690 -29.554 1.00 83.81 376 PRO A O 1
ATOM 3017 N N . GLU A 1 377 ? 0.426 -13.929 -29.685 1.00 83.44 377 GLU A N 1
ATOM 3018 C CA . GLU A 1 377 ? -0.538 -14.530 -30.630 1.00 83.44 377 GLU A CA 1
ATOM 3019 C C . GLU A 1 377 ? -0.151 -14.289 -32.105 1.00 83.44 377 GLU A C 1
ATOM 3021 O O . GLU A 1 377 ? -0.812 -14.774 -33.022 1.00 83.44 377 GLU A O 1
ATOM 3026 N N . GLY A 1 378 ? 0.926 -13.542 -32.346 1.00 89.62 378 GLY A N 1
ATOM 3027 C CA . GLY A 1 378 ? 1.437 -13.217 -33.672 1.00 89.62 378 GLY A CA 1
ATOM 3028 C C . GLY A 1 378 ? 2.740 -12.430 -33.590 1.00 89.62 378 GLY A C 1
ATOM 3029 O O . GLY A 1 378 ? 3.266 -12.188 -32.497 1.00 89.62 378 GLY A O 1
ATOM 3030 N N . CYS A 1 379 ? 3.247 -12.014 -34.750 1.00 93.44 379 CYS A N 1
ATOM 3031 C CA . CYS A 1 379 ? 4.460 -11.216 -34.830 1.00 93.44 379 CYS A CA 1
ATOM 3032 C C . CYS A 1 379 ? 4.320 -9.973 -35.723 1.00 93.44 379 CYS A C 1
ATOM 3034 O O . CYS A 1 379 ? 3.360 -9.852 -36.488 1.00 93.44 379 CYS A O 1
ATOM 3036 N N . TYR A 1 380 ? 5.254 -9.031 -35.589 1.00 93.44 380 TYR A N 1
ATOM 3037 C CA . TYR A 1 380 ? 5.362 -7.818 -36.405 1.00 93.44 380 TYR A CA 1
ATOM 3038 C C . TYR A 1 380 ? 6.818 -7.550 -36.823 1.00 93.44 380 TYR A C 1
ATOM 3040 O O . TYR A 1 380 ? 7.745 -8.037 -36.178 1.00 93.44 380 TYR A O 1
ATOM 3048 N N . HIS A 1 381 ? 6.999 -6.753 -37.880 1.00 92.19 381 HIS A N 1
ATOM 3049 C CA . HIS A 1 381 ? 8.306 -6.284 -38.362 1.00 92.19 381 HIS A CA 1
ATOM 3050 C C . HIS A 1 381 ? 8.536 -4.809 -38.004 1.00 92.19 381 HIS A C 1
ATOM 3052 O O . HIS A 1 381 ? 7.582 -4.022 -37.964 1.00 92.19 381 HIS A O 1
ATOM 3058 N N . GLY A 1 382 ? 9.793 -4.424 -37.789 1.00 89.06 382 GLY A N 1
ATOM 3059 C CA . GLY A 1 382 ? 10.221 -3.080 -37.416 1.00 89.06 382 GLY A CA 1
ATOM 3060 C C . GLY A 1 382 ? 9.559 -2.593 -36.123 1.00 89.06 382 GLY A C 1
ATOM 3061 O O . GLY A 1 382 ? 9.531 -3.286 -35.102 1.00 89.06 382 GLY A O 1
ATOM 3062 N N . SER A 1 383 ? 8.987 -1.390 -36.180 1.00 89.62 383 SER A N 1
ATOM 3063 C CA . SER A 1 383 ? 8.111 -0.813 -35.149 1.00 89.62 383 SER A CA 1
ATOM 3064 C C . SER A 1 383 ? 6.691 -1.404 -35.183 1.00 89.62 383 SER A C 1
ATOM 3066 O O . SER A 1 383 ? 5.910 -1.220 -34.258 1.00 89.62 383 SER A O 1
ATOM 3068 N N . GLY A 1 384 ? 6.298 -2.125 -36.236 1.00 93.06 384 GLY A N 1
ATOM 3069 C CA . GLY A 1 384 ? 4.935 -2.636 -36.395 1.00 93.06 384 GLY A CA 1
ATOM 3070 C C . GLY A 1 384 ? 3.922 -1.605 -36.908 1.00 93.06 384 GLY A C 1
ATOM 3071 O O . GLY A 1 384 ? 2.724 -1.871 -36.872 1.00 93.06 384 GLY A O 1
ATOM 3072 N N . GLU A 1 385 ? 4.358 -0.465 -37.451 1.00 94.31 385 GLU A N 1
ATOM 3073 C CA . GLU A 1 385 ? 3.477 0.515 -38.125 1.00 94.31 385 GLU A CA 1
ATOM 3074 C C . GLU A 1 385 ? 2.660 -0.104 -39.274 1.00 94.31 385 GLU A C 1
ATOM 3076 O O . GLU A 1 385 ? 1.496 0.240 -39.507 1.00 94.31 385 GLU A O 1
ATOM 3081 N N . GLN A 1 386 ? 3.245 -1.083 -39.969 1.00 93.75 386 GLN A N 1
ATOM 3082 C CA . GLN A 1 386 ? 2.599 -1.828 -41.055 1.00 93.75 386 GLN A CA 1
ATOM 3083 C C . GLN A 1 386 ? 1.877 -3.094 -40.580 1.00 93.75 386 GLN A C 1
ATOM 3085 O O . GLN A 1 386 ? 1.348 -3.846 -41.395 1.00 93.75 386 GLN A O 1
ATOM 3090 N N . TYR A 1 387 ? 1.824 -3.356 -39.271 1.00 95.12 387 TYR A N 1
ATOM 3091 C CA . TYR A 1 387 ? 1.110 -4.516 -38.752 1.00 95.12 387 TYR A CA 1
ATOM 3092 C C . TYR A 1 387 ? -0.394 -4.397 -39.048 1.00 95.12 387 TYR A C 1
ATOM 3094 O O . TYR A 1 387 ? -1.036 -3.390 -38.731 1.00 95.12 387 TYR A O 1
ATOM 3102 N N . ARG A 1 388 ? -0.965 -5.432 -39.676 1.00 94.94 388 ARG A N 1
ATOM 3103 C CA . ARG A 1 388 ? -2.387 -5.505 -40.072 1.00 94.94 388 ARG A CA 1
ATOM 3104 C C . ARG A 1 388 ? -3.091 -6.770 -39.565 1.00 94.94 388 ARG A C 1
ATOM 3106 O O . ARG A 1 388 ? -4.147 -7.130 -40.070 1.00 94.94 388 ARG A O 1
ATOM 3113 N N . GLY A 1 389 ? -2.528 -7.446 -38.563 1.00 94.56 389 GLY A N 1
ATOM 3114 C CA . GLY A 1 389 ? -3.151 -8.630 -37.966 1.00 94.56 389 GLY A CA 1
ATOM 3115 C C . GLY A 1 389 ? -4.372 -8.306 -37.093 1.00 94.56 389 GLY A C 1
ATOM 3116 O O . GLY A 1 389 ? -4.708 -7.142 -36.856 1.00 94.56 389 GLY A O 1
ATOM 3117 N N . SER A 1 390 ? -5.027 -9.356 -36.593 1.00 95.56 390 SER A N 1
ATOM 3118 C CA . SER A 1 390 ? -6.304 -9.291 -35.861 1.00 95.56 390 SER A CA 1
ATOM 3119 C C . SER A 1 390 ? -6.178 -9.408 -34.337 1.00 95.56 390 SER A C 1
ATOM 3121 O O . SER A 1 390 ? -7.187 -9.557 -33.650 1.00 95.56 390 SER A O 1
ATOM 3123 N N . VAL A 1 391 ? -4.959 -9.384 -33.785 1.00 96.12 391 VAL A N 1
ATOM 3124 C CA . VAL A 1 391 ? -4.754 -9.399 -32.324 1.00 96.12 391 VAL A CA 1
ATOM 3125 C C . VAL A 1 391 ? -5.422 -8.172 -31.704 1.00 96.12 391 VAL A C 1
ATOM 3127 O O . VAL A 1 391 ? -5.223 -7.056 -32.177 1.00 96.12 391 VAL A O 1
ATOM 3130 N N . SER A 1 392 ? -6.222 -8.386 -30.659 1.00 95.75 392 SER A N 1
ATOM 3131 C CA . SER A 1 392 ? -7.061 -7.364 -30.010 1.00 95.75 392 SER A CA 1
ATOM 3132 C C . SER A 1 392 ? -6.979 -7.420 -28.477 1.00 95.75 392 SER A C 1
ATOM 3134 O O . SER A 1 392 ? -7.943 -7.097 -27.769 1.00 95.75 392 SER A O 1
ATOM 3136 N N . LYS A 1 393 ? -5.858 -7.926 -27.958 1.00 94.31 393 LYS A N 1
ATOM 3137 C CA . LYS A 1 393 ? -5.572 -8.029 -26.527 1.00 94.31 393 LYS A CA 1
ATOM 3138 C C . LYS A 1 393 ? -4.168 -7.529 -26.237 1.00 94.31 393 LYS A C 1
ATOM 3140 O O . LYS A 1 393 ? -3.231 -7.763 -27.006 1.00 94.31 393 LYS A O 1
ATOM 3145 N N . THR A 1 394 ? -4.029 -6.887 -25.087 1.00 93.44 394 THR A N 1
ATOM 3146 C CA . THR A 1 394 ? -2.731 -6.472 -24.570 1.00 93.44 394 THR A CA 1
ATOM 3147 C C . THR A 1 394 ? -1.898 -7.694 -24.186 1.00 93.44 394 THR A C 1
ATOM 3149 O O . THR A 1 394 ? -2.426 -8.789 -23.973 1.00 93.44 394 THR A O 1
ATOM 3152 N N . ARG A 1 395 ? -0.590 -7.515 -24.013 1.00 90.44 395 ARG A N 1
ATOM 3153 C CA . ARG A 1 395 ? 0.326 -8.536 -23.483 1.00 90.44 395 ARG A CA 1
ATOM 3154 C C . ARG A 1 395 ? -0.094 -9.080 -22.118 1.00 90.44 395 ARG A C 1
ATOM 3156 O O . ARG A 1 395 ? 0.330 -10.164 -21.755 1.00 90.44 395 ARG A O 1
ATOM 3163 N N . LYS A 1 396 ? -0.945 -8.369 -21.372 1.00 84.38 396 LYS A N 1
ATOM 3164 C CA . LYS A 1 396 ? -1.520 -8.810 -20.087 1.00 84.38 396 LYS A CA 1
ATOM 3165 C C . LYS A 1 396 ? -2.922 -9.418 -20.220 1.00 84.38 396 LYS A C 1
ATOM 3167 O O . LYS A 1 396 ? -3.559 -9.716 -19.218 1.00 84.38 396 LYS A O 1
ATOM 3172 N N . GLY A 1 397 ? -3.429 -9.572 -21.442 1.00 87.75 397 GLY A N 1
ATOM 3173 C CA . GLY A 1 397 ? -4.755 -10.123 -21.720 1.00 87.75 397 GLY A CA 1
ATOM 3174 C C . GLY A 1 397 ? -5.921 -9.156 -21.539 1.00 87.75 397 GLY A C 1
ATOM 3175 O O . GLY A 1 397 ? -7.068 -9.594 -21.623 1.00 87.75 397 GLY A O 1
ATOM 3176 N N . VAL A 1 398 ? -5.656 -7.863 -21.334 1.00 90.38 398 VAL A N 1
ATOM 3177 C CA . VAL A 1 398 ? -6.707 -6.839 -21.266 1.00 90.38 398 VAL A CA 1
ATOM 3178 C C . VAL A 1 398 ? -7.260 -6.623 -22.671 1.00 90.38 398 VAL A C 1
ATOM 3180 O O . VAL A 1 398 ? -6.507 -6.536 -23.642 1.00 90.38 398 VAL A O 1
ATOM 3183 N N . GLN A 1 399 ? -8.582 -6.579 -22.799 1.00 95.19 399 GLN A N 1
ATOM 3184 C CA . GLN A 1 399 ? -9.231 -6.402 -24.091 1.00 95.19 399 GLN A CA 1
ATOM 3185 C C . GLN A 1 399 ? -9.045 -4.968 -24.598 1.00 95.19 399 GLN A C 1
ATOM 3187 O O . GLN A 1 399 ? -9.236 -4.007 -23.852 1.00 95.19 399 GLN A O 1
ATOM 3192 N N . CYS A 1 400 ? -8.695 -4.831 -25.876 1.00 97.81 400 CYS A N 1
ATOM 3193 C CA . CYS A 1 400 ? -8.546 -3.530 -26.512 1.00 97.81 400 CYS A CA 1
ATOM 3194 C C . CYS A 1 400 ? -9.904 -2.831 -26.692 1.00 97.81 400 CYS A C 1
ATOM 3196 O O . CYS A 1 400 ? -10.895 -3.459 -27.086 1.00 97.81 400 CYS A O 1
ATOM 3198 N N . GLN A 1 401 ? -9.923 -1.523 -26.455 1.00 97.38 401 GLN A N 1
ATOM 3199 C CA . GLN A 1 401 ? -10.991 -0.603 -26.824 1.00 97.38 401 GLN A CA 1
ATOM 3200 C C . GLN A 1 401 ? -11.005 -0.406 -28.346 1.00 97.38 401 GLN A C 1
ATOM 3202 O O . GLN A 1 401 ? -9.966 -0.395 -29.005 1.00 97.38 401 GLN A O 1
ATOM 3207 N N . HIS A 1 402 ? -12.198 -0.246 -28.915 1.00 97.88 402 HIS A N 1
ATOM 3208 C CA . HIS A 1 402 ? -12.361 0.079 -30.331 1.00 97.88 402 HIS A CA 1
ATOM 3209 C C . HIS A 1 402 ? -11.779 1.467 -30.641 1.00 97.88 402 HIS A C 1
ATOM 3211 O O . HIS A 1 402 ? -12.070 2.416 -29.916 1.00 97.88 402 HIS A O 1
ATOM 3217 N N . TRP A 1 403 ? -11.016 1.621 -31.728 1.00 97.06 403 TRP A N 1
ATOM 3218 C CA . TRP A 1 403 ? -10.298 2.871 -32.043 1.00 97.06 403 TRP A CA 1
ATOM 3219 C C . TRP A 1 403 ? -11.204 4.089 -32.257 1.00 97.06 403 TRP A C 1
ATOM 3221 O O . TRP A 1 403 ? -10.775 5.224 -32.081 1.00 97.06 403 TRP A O 1
ATOM 3231 N N . SER A 1 404 ? -12.461 3.863 -32.645 1.00 95.94 404 SER A N 1
ATOM 3232 C CA . SER A 1 404 ? -13.483 4.915 -32.762 1.00 95.94 404 SER A CA 1
ATOM 3233 C C . SER A 1 404 ? -14.366 5.084 -31.518 1.00 95.94 404 SER A C 1
ATOM 3235 O O . SER A 1 404 ? -15.275 5.907 -31.542 1.00 95.94 404 SER A O 1
ATOM 3237 N N . SER A 1 405 ? -14.183 4.270 -30.472 1.00 96.19 405 SER A N 1
ATOM 3238 C CA . SER A 1 405 ? -14.944 4.396 -29.221 1.00 96.19 405 SER A CA 1
ATOM 3239 C C . SER A 1 405 ? -14.360 5.515 -28.364 1.00 96.19 405 SER A C 1
ATOM 3241 O O . SER A 1 405 ? -13.142 5.623 -28.256 1.00 96.19 405 SER A O 1
ATOM 3243 N N . GLU A 1 406 ? -15.220 6.287 -27.698 1.00 94.38 406 GLU A N 1
ATOM 3244 C CA . GLU A 1 406 ? -14.836 7.308 -26.708 1.00 94.38 406 GLU A CA 1
ATOM 3245 C C . GLU A 1 406 ? -14.972 6.819 -25.251 1.00 94.38 406 GLU A C 1
ATOM 3247 O O . GLU A 1 406 ? -14.981 7.614 -24.311 1.00 94.38 406 GLU A O 1
ATOM 3252 N N . THR A 1 407 ? -15.159 5.514 -25.036 1.00 93.81 407 THR A N 1
ATOM 3253 C CA . THR A 1 407 ? -15.327 4.909 -23.704 1.00 93.81 407 THR A CA 1
ATOM 3254 C C . THR A 1 407 ? -14.603 3.555 -23.622 1.00 93.81 407 THR A C 1
ATOM 3256 O O . THR A 1 407 ? -14.689 2.783 -24.589 1.00 93.81 407 THR A O 1
ATOM 3259 N N . PRO A 1 408 ? -13.945 3.237 -22.483 1.00 94.00 408 PRO A N 1
ATOM 3260 C CA . PRO A 1 408 ? -13.791 4.086 -21.285 1.00 94.00 408 PRO A CA 1
ATOM 3261 C C . PRO A 1 408 ? -12.897 5.316 -21.482 1.00 94.00 408 PRO A C 1
ATOM 3263 O O . PRO A 1 408 ? -13.073 6.302 -20.769 1.00 94.00 408 PRO A O 1
ATOM 3266 N N . HIS A 1 409 ? -12.007 5.296 -22.473 1.00 93.44 409 HIS A N 1
ATOM 3267 C CA . HIS A 1 409 ? -11.042 6.370 -22.708 1.00 93.44 409 HIS A CA 1
ATOM 3268 C C . HIS A 1 409 ? -11.410 7.222 -23.917 1.00 93.44 409 HIS A C 1
ATOM 3270 O O . HIS A 1 409 ? -11.980 6.717 -24.882 1.00 93.44 409 HIS A O 1
ATOM 3276 N N . LYS A 1 410 ? -11.012 8.499 -23.909 1.00 92.25 410 LYS A N 1
ATOM 3277 C CA . LYS A 1 410 ? -11.069 9.369 -25.092 1.00 92.25 410 LYS A CA 1
ATOM 3278 C C . LYS A 1 410 ? -9.760 9.247 -25.882 1.00 92.25 410 LYS A C 1
ATOM 3280 O O . LYS A 1 410 ? -8.745 9.771 -25.421 1.00 92.25 410 LYS A O 1
ATOM 3285 N N . PRO A 1 411 ? -9.743 8.558 -27.032 1.00 90.88 411 PRO A N 1
ATOM 3286 C CA . PRO A 1 411 ? -8.508 8.294 -27.760 1.00 90.88 411 PRO A CA 1
ATOM 3287 C C . PRO A 1 411 ? -7.968 9.548 -28.469 1.00 90.88 411 PRO A C 1
ATOM 3289 O O . PRO A 1 411 ? -8.723 10.322 -29.053 1.00 90.88 411 PRO A O 1
ATOM 3292 N N . GLN A 1 412 ? -6.643 9.717 -28.478 1.00 90.62 412 GLN A N 1
ATOM 3293 C CA . GLN A 1 412 ? -5.950 10.715 -29.310 1.00 90.62 412 GLN A CA 1
ATOM 3294 C C . GLN A 1 412 ? -5.839 10.235 -30.770 1.00 90.62 412 GLN A C 1
ATOM 3296 O O . GLN A 1 412 ? -5.983 11.017 -31.715 1.00 90.62 412 GLN A O 1
ATOM 3301 N N . PHE A 1 413 ? -5.615 8.932 -30.959 1.00 93.69 413 PHE A N 1
ATOM 3302 C CA . PHE A 1 413 ? -5.555 8.285 -32.268 1.00 93.69 413 PHE A CA 1
ATOM 3303 C C . PHE A 1 413 ? -6.889 7.618 -32.595 1.00 93.69 413 PHE A C 1
ATOM 3305 O O . PHE A 1 413 ? -7.336 6.712 -31.899 1.00 93.69 413 PHE A O 1
ATOM 3312 N N . THR A 1 414 ? -7.511 8.068 -33.677 1.00 94.94 414 THR A N 1
ATOM 3313 C CA . THR A 1 414 ? -8.801 7.601 -34.190 1.00 94.94 414 THR A CA 1
ATOM 3314 C C . THR A 1 414 ? -8.666 7.322 -35.685 1.00 94.94 414 THR A C 1
ATOM 3316 O O . THR A 1 414 ? -7.748 7.860 -36.316 1.00 94.94 414 THR A O 1
ATOM 3319 N N . PRO A 1 415 ? -9.577 6.545 -36.301 1.00 95.56 415 PRO A N 1
ATOM 3320 C CA . PRO A 1 415 ? -9.547 6.307 -37.747 1.00 95.56 415 PRO A CA 1
ATOM 3321 C C . PRO A 1 415 ? -9.518 7.599 -38.580 1.00 95.56 415 PRO A C 1
ATOM 3323 O O . PRO A 1 415 ? -8.981 7.616 -39.682 1.00 95.56 415 PRO A O 1
ATOM 3326 N N . THR A 1 416 ? -10.061 8.692 -38.040 1.00 93.75 416 THR A N 1
ATOM 3327 C CA . THR A 1 416 ? -10.047 10.028 -38.642 1.00 93.75 416 THR A CA 1
ATOM 3328 C C . THR A 1 416 ? -8.755 10.803 -38.384 1.00 93.75 416 THR A C 1
ATOM 3330 O O . THR A 1 416 ? -8.313 11.519 -39.278 1.00 93.75 416 THR A O 1
ATOM 3333 N N . SER A 1 417 ? -8.143 10.698 -37.195 1.00 94.69 417 SER A N 1
ATOM 3334 C CA . SER A 1 417 ? -6.898 11.424 -36.879 1.00 94.69 417 SER A CA 1
ATOM 3335 C C . SER A 1 417 ? -5.630 10.740 -37.403 1.00 94.69 417 SER A C 1
ATOM 3337 O O . SER A 1 417 ? -4.626 11.418 -37.604 1.00 94.69 417 SER A O 1
ATOM 3339 N N . ALA A 1 418 ? -5.671 9.431 -37.677 1.00 94.00 418 ALA A N 1
ATOM 3340 C CA . ALA A 1 418 ? -4.566 8.668 -38.265 1.00 94.00 418 ALA A CA 1
ATOM 3341 C C . ALA A 1 418 ? -5.059 7.664 -39.336 1.00 94.00 418 ALA A C 1
ATOM 3343 O O . ALA A 1 418 ? -4.933 6.448 -39.154 1.00 94.00 418 ALA A O 1
ATOM 3344 N N . PRO A 1 419 ? -5.622 8.135 -40.467 1.00 93.31 419 PRO A N 1
ATOM 3345 C CA . PRO A 1 419 ? -6.236 7.271 -41.484 1.00 93.31 419 PRO A CA 1
ATOM 3346 C C . PRO A 1 419 ? -5.255 6.274 -42.118 1.00 93.31 419 PRO A C 1
ATOM 3348 O O . PRO A 1 419 ? -5.630 5.153 -42.456 1.00 93.31 419 PRO A O 1
ATOM 3351 N N . GLN A 1 420 ? -3.978 6.642 -42.227 1.00 93.25 420 GLN A N 1
ATOM 3352 C CA . GLN A 1 420 ? -2.914 5.790 -42.763 1.00 93.25 420 GLN A CA 1
ATOM 3353 C C . GLN A 1 420 ? -2.550 4.597 -41.861 1.00 93.25 420 GLN A C 1
ATOM 3355 O O . GLN A 1 420 ? -1.957 3.628 -42.335 1.00 93.25 420 GLN A O 1
ATOM 3360 N N . ALA A 1 421 ? -2.907 4.637 -40.572 1.00 94.12 421 ALA A N 1
ATOM 3361 C CA . ALA A 1 421 ? -2.528 3.609 -39.602 1.00 94.12 421 ALA A CA 1
ATOM 3362 C C . ALA A 1 421 ? -3.440 2.365 -39.629 1.00 94.12 421 ALA A C 1
ATOM 3364 O O . ALA A 1 421 ? -3.159 1.385 -38.939 1.00 94.12 421 ALA A O 1
ATOM 3365 N N . GLY A 1 422 ? -4.523 2.377 -40.421 1.00 93.56 422 GLY A N 1
ATOM 3366 C CA . GLY A 1 422 ? -5.436 1.234 -40.550 1.00 93.56 422 GLY A CA 1
ATOM 3367 C C . GLY A 1 422 ? -6.091 0.846 -39.220 1.00 93.56 422 GLY A C 1
ATOM 3368 O O . GLY A 1 422 ? -6.099 -0.334 -38.860 1.00 93.56 422 GLY A O 1
ATOM 3369 N N . LEU A 1 423 ? -6.571 1.845 -38.467 1.00 96.12 423 LEU A N 1
ATOM 3370 C CA . LEU A 1 423 ? -7.173 1.707 -37.134 1.00 96.12 423 LEU A CA 1
ATOM 3371 C C . LEU A 1 423 ? -8.562 1.046 -37.194 1.00 96.12 423 LEU A C 1
ATOM 3373 O O . LEU A 1 423 ? -9.595 1.670 -36.968 1.00 96.12 423 LEU A O 1
ATOM 3377 N N . GLU A 1 424 ? -8.582 -0.234 -37.541 1.00 93.50 424 GLU A N 1
ATOM 3378 C CA . GLU A 1 424 ? -9.791 -1.038 -37.696 1.00 93.50 424 GLU A CA 1
ATOM 3379 C C . GLU A 1 424 ? -10.180 -1.736 -36.391 1.00 93.50 424 GLU A C 1
ATOM 3381 O O . GLU A 1 424 ? -9.331 -2.261 -35.663 1.00 93.50 424 GLU A O 1
ATOM 3386 N N . ALA A 1 425 ? -11.487 -1.793 -36.130 1.00 96.00 425 ALA A N 1
ATOM 3387 C CA . ALA A 1 425 ? -12.053 -2.444 -34.957 1.00 96.00 425 ALA A CA 1
ATOM 3388 C C . ALA A 1 425 ? -11.360 -1.988 -33.652 1.00 96.00 425 ALA A C 1
ATOM 3390 O O . ALA A 1 425 ? -11.223 -0.797 -33.369 1.00 96.00 425 ALA A O 1
ATOM 3391 N N . ASN A 1 426 ? -10.904 -2.954 -32.861 1.00 97.06 426 ASN A N 1
ATOM 3392 C CA . ASN A 1 426 ? -10.037 -2.792 -31.700 1.00 97.06 426 ASN A CA 1
ATOM 3393 C C . ASN A 1 426 ? -8.699 -3.529 -31.896 1.00 97.06 426 ASN A C 1
ATOM 3395 O O . ASN A 1 426 ? -8.088 -3.982 -30.927 1.00 97.06 426 ASN A O 1
ATOM 3399 N N . PHE A 1 427 ? -8.271 -3.730 -33.146 1.00 97.75 427 PHE A N 1
ATOM 3400 C CA . PHE A 1 427 ? -7.048 -4.472 -33.432 1.00 97.75 427 PHE A CA 1
ATOM 3401 C C . PHE A 1 427 ? -5.814 -3.650 -33.088 1.00 97.75 427 PHE A C 1
ATOM 3403 O O . PHE A 1 427 ? -5.767 -2.452 -33.332 1.00 97.75 427 PHE A O 1
ATOM 3410 N N . CYS A 1 428 ? -4.786 -4.300 -32.568 1.00 97.44 428 CYS A N 1
ATOM 3411 C CA . CYS A 1 428 ? -3.519 -3.673 -32.225 1.00 97.44 428 CYS A CA 1
ATOM 3412 C C . CYS A 1 428 ? -2.887 -2.984 -33.432 1.00 97.44 428 CYS A C 1
ATOM 3414 O O . CYS A 1 428 ? -2.778 -3.586 -34.503 1.00 97.44 428 CYS A O 1
ATOM 3416 N N . ARG A 1 429 ? -2.455 -1.737 -33.262 1.00 97.44 429 ARG A N 1
ATOM 3417 C CA . ARG A 1 429 ? -1.818 -0.920 -34.304 1.00 97.44 429 ARG A CA 1
ATOM 3418 C C . ARG A 1 429 ? -0.732 -0.058 -33.677 1.00 97.44 429 ARG A C 1
ATOM 3420 O O . ARG A 1 429 ? -0.655 0.054 -32.459 1.00 97.44 429 ARG A O 1
ATOM 3427 N N . ASN A 1 430 ? 0.106 0.533 -34.515 1.00 96.06 430 ASN A N 1
ATOM 3428 C CA . ASN A 1 430 ? 1.139 1.457 -34.069 1.00 96.06 430 ASN A CA 1
ATOM 3429 C C . ASN A 1 430 ? 1.038 2.789 -34.839 1.00 96.06 430 ASN A C 1
ATOM 3431 O O . ASN A 1 430 ? 1.777 2.989 -35.799 1.00 96.06 430 ASN A O 1
ATOM 3435 N N . PRO A 1 431 ? 0.052 3.652 -34.518 1.00 95.44 431 PRO A N 1
ATOM 3436 C CA . PRO A 1 431 ? -0.189 4.901 -35.249 1.00 95.44 431 PRO A CA 1
ATOM 3437 C C . PRO A 1 431 ? 0.835 6.014 -34.976 1.00 95.44 431 PRO A C 1
ATOM 3439 O O . PRO A 1 431 ? 0.871 6.987 -35.724 1.00 95.44 431 PRO A O 1
ATOM 3442 N N . ASP A 1 432 ? 1.617 5.895 -33.905 1.00 91.62 432 ASP A N 1
ATOM 3443 C CA . ASP A 1 432 ? 2.604 6.869 -33.429 1.00 91.62 432 ASP A CA 1
ATOM 3444 C C . ASP A 1 432 ? 4.058 6.448 -33.685 1.00 91.62 432 ASP A C 1
ATOM 3446 O O . ASP A 1 432 ? 4.966 7.183 -33.311 1.00 91.62 432 ASP A O 1
ATOM 3450 N N . GLY A 1 433 ? 4.289 5.301 -34.336 1.00 90.88 433 GLY A N 1
ATOM 3451 C CA . GLY A 1 433 ? 5.640 4.817 -34.635 1.00 90.88 433 GLY A CA 1
ATOM 3452 C C . GLY A 1 433 ? 6.429 4.383 -33.397 1.00 90.88 433 GLY A C 1
ATOM 3453 O O . GLY A 1 433 ? 7.655 4.385 -33.421 1.00 90.88 433 GLY A O 1
ATOM 3454 N N . ASP A 1 434 ? 5.735 3.995 -32.323 1.00 90.25 434 ASP A N 1
ATOM 3455 C CA . ASP A 1 434 ? 6.318 3.565 -31.052 1.00 90.25 434 ASP A CA 1
ATOM 3456 C C . ASP A 1 434 ? 7.341 2.433 -31.257 1.00 90.25 434 ASP A C 1
ATOM 3458 O O . ASP A 1 434 ? 7.053 1.418 -31.906 1.00 90.25 434 ASP A O 1
ATOM 3462 N N . SER A 1 435 ? 8.545 2.580 -30.703 1.00 88.25 435 SER A N 1
ATOM 3463 C CA . SER A 1 435 ? 9.633 1.623 -30.929 1.00 88.25 435 SER A CA 1
ATOM 3464 C C . SER A 1 435 ? 9.393 0.267 -30.244 1.00 88.25 435 SER A C 1
ATOM 3466 O O . SER A 1 435 ? 9.984 -0.750 -30.634 1.00 88.25 435 SER A O 1
ATOM 3468 N N . HIS A 1 436 ? 8.475 0.221 -29.273 1.00 89.88 436 HIS A N 1
ATOM 3469 C CA . HIS A 1 436 ? 8.113 -0.968 -28.503 1.00 89.88 436 HIS A CA 1
ATOM 3470 C C . HIS A 1 436 ? 7.060 -1.848 -29.176 1.00 89.88 436 HIS A C 1
ATOM 3472 O O . HIS A 1 436 ? 6.815 -2.961 -28.706 1.00 89.88 436 HIS A O 1
ATOM 3478 N N . GLY A 1 437 ? 6.481 -1.403 -30.292 1.00 92.56 437 GLY A N 1
ATOM 3479 C CA . GLY A 1 437 ? 5.588 -2.212 -31.111 1.00 92.56 437 GLY A CA 1
ATOM 3480 C C . GLY A 1 437 ? 4.112 -1.812 -31.051 1.00 92.56 437 GLY A C 1
ATOM 3481 O O . GLY A 1 437 ? 3.735 -0.822 -30.421 1.00 92.56 437 GLY A O 1
ATOM 3482 N N . PRO A 1 438 ? 3.238 -2.604 -31.700 1.00 96.25 438 PRO A N 1
ATOM 3483 C CA . PRO A 1 438 ? 1.806 -2.342 -31.721 1.00 96.25 438 PRO A CA 1
ATOM 3484 C C . PRO A 1 438 ? 1.168 -2.364 -30.330 1.00 96.25 438 PRO A C 1
ATOM 3486 O O . PRO A 1 438 ? 1.450 -3.218 -29.485 1.00 96.25 438 PRO A O 1
ATOM 3489 N N . TRP A 1 439 ? 0.229 -1.450 -30.130 1.00 95.94 439 TRP A N 1
ATOM 3490 C CA . TRP A 1 439 ? -0.481 -1.230 -28.878 1.00 95.94 439 TRP A CA 1
ATOM 3491 C C . TRP A 1 439 ? -1.964 -0.955 -29.152 1.00 95.94 439 TRP A C 1
ATOM 3493 O O . TRP A 1 439 ? -2.419 -0.920 -30.301 1.00 95.94 439 TRP A O 1
ATOM 3503 N N . CYS A 1 440 ? -2.744 -0.809 -28.086 1.00 96.75 440 CYS A N 1
ATOM 3504 C CA . CYS A 1 440 ? -4.135 -0.381 -28.170 1.00 96.75 440 CYS A CA 1
ATOM 3505 C C . CYS A 1 440 ? -4.559 0.360 -26.896 1.00 96.75 440 CYS A C 1
ATOM 3507 O O . CYS A 1 440 ? -4.008 0.119 -25.817 1.00 96.75 440 CYS A O 1
ATOM 3509 N N . TYR A 1 441 ? -5.567 1.230 -27.007 1.00 96.38 441 TYR A N 1
ATOM 3510 C CA . TYR A 1 441 ? -6.330 1.670 -25.836 1.00 96.38 441 TYR A CA 1
ATOM 3511 C C . TYR A 1 441 ? -7.049 0.465 -25.222 1.00 96.38 441 TYR A C 1
ATOM 3513 O O . TYR A 1 441 ? -7.436 -0.443 -25.959 1.00 96.38 441 TYR A O 1
ATOM 3521 N N . THR A 1 442 ? -7.239 0.422 -23.904 1.00 94.88 442 THR A N 1
ATOM 3522 C CA . THR A 1 442 ? -7.847 -0.751 -23.245 1.00 94.88 442 THR A CA 1
ATOM 3523 C C . THR A 1 442 ? -9.284 -0.496 -22.785 1.00 94.88 442 THR A C 1
ATOM 3525 O O . THR A 1 442 ? -9.707 0.645 -22.642 1.00 94.88 442 THR A O 1
ATOM 3528 N N . LEU A 1 443 ? -10.060 -1.561 -22.567 1.00 95.06 443 LEU A N 1
ATOM 3529 C CA . LEU A 1 443 ? -11.385 -1.469 -21.937 1.00 95.06 443 LEU A CA 1
ATOM 3530 C C . LEU A 1 443 ? -11.329 -1.331 -20.408 1.00 95.06 443 LEU A C 1
ATOM 3532 O O . LEU A 1 443 ? -12.378 -1.194 -19.781 1.00 95.06 443 LEU A O 1
ATOM 3536 N N . ASP A 1 444 ? -10.144 -1.392 -19.806 1.00 90.19 444 ASP A N 1
ATOM 3537 C CA . ASP A 1 444 ? -9.961 -1.190 -18.375 1.00 90.19 444 ASP A CA 1
ATOM 3538 C C . ASP A 1 444 ? -9.861 0.322 -18.080 1.00 90.19 444 ASP A C 1
ATOM 3540 O O . ASP A 1 444 ? -8.963 0.980 -18.616 1.00 90.19 444 ASP A O 1
ATOM 3544 N N . PRO A 1 445 ? -10.759 0.903 -17.259 1.00 90.25 445 PRO A N 1
ATOM 3545 C CA . PRO A 1 445 ? -10.707 2.319 -16.895 1.00 90.25 445 PRO A CA 1
ATOM 3546 C C . PRO A 1 445 ? -9.407 2.747 -16.198 1.00 90.25 445 PRO A C 1
ATOM 3548 O O . PRO A 1 445 ? -9.052 3.923 -16.266 1.00 90.25 445 PRO A O 1
ATOM 3551 N N . ASP A 1 446 ? -8.689 1.822 -15.557 1.00 85.44 446 ASP A N 1
ATOM 3552 C CA . ASP A 1 446 ? -7.439 2.110 -14.848 1.00 85.44 446 ASP A CA 1
ATOM 3553 C C . ASP A 1 446 ? -6.203 1.988 -15.757 1.00 85.44 446 ASP A C 1
ATOM 3555 O O . ASP A 1 446 ? -5.129 2.501 -15.426 1.00 85.44 446 ASP A O 1
ATOM 3559 N N . ILE A 1 447 ? -6.351 1.364 -16.933 1.00 88.19 447 ILE A N 1
ATOM 3560 C CA . ILE A 1 447 ? -5.276 1.154 -17.909 1.00 88.19 447 ILE A CA 1
ATOM 3561 C C . ILE A 1 447 ? -5.642 1.861 -19.212 1.00 88.19 447 ILE A C 1
ATOM 3563 O O . ILE A 1 447 ? -6.374 1.334 -20.049 1.00 88.19 447 ILE A O 1
ATOM 3567 N N . LEU A 1 448 ? -5.083 3.048 -19.431 1.00 90.69 448 LEU A N 1
ATOM 3568 C CA . LEU A 1 448 ? -5.358 3.822 -20.641 1.00 90.69 448 LEU A CA 1
ATOM 3569 C C . LEU A 1 448 ? -4.976 3.059 -21.918 1.00 90.69 448 LEU A C 1
ATOM 3571 O O . LEU A 1 448 ? -5.782 2.913 -22.838 1.00 90.69 448 LEU A O 1
ATOM 3575 N N . PHE A 1 449 ? -3.746 2.550 -21.958 1.00 93.75 449 PHE A N 1
ATOM 3576 C CA . PHE A 1 449 ? -3.210 1.757 -23.058 1.00 93.75 449 PHE A CA 1
ATOM 3577 C C . PHE A 1 449 ? -2.204 0.725 -22.533 1.00 93.75 449 PHE A C 1
ATOM 3579 O O . PHE A 1 449 ? -1.649 0.878 -21.445 1.00 93.75 449 PHE A O 1
ATOM 3586 N N . ASP A 1 450 ? -1.941 -0.318 -23.315 1.00 92.44 450 ASP A N 1
ATOM 3587 C CA . ASP A 1 450 ? -0.800 -1.217 -23.100 1.00 92.44 450 ASP A CA 1
ATOM 3588 C C . ASP A 1 450 ? -0.369 -1.813 -24.450 1.00 92.44 450 ASP A C 1
ATOM 3590 O O . ASP A 1 450 ? -1.116 -1.793 -25.435 1.00 92.44 450 ASP A O 1
ATOM 3594 N N . TYR A 1 451 ? 0.846 -2.352 -24.493 1.00 93.88 451 TYR A N 1
ATOM 3595 C CA . TYR A 1 451 ? 1.368 -3.038 -25.672 1.00 93.88 451 TYR A CA 1
ATOM 3596 C C . TYR A 1 451 ? 0.665 -4.371 -25.879 1.00 93.88 451 TYR A C 1
ATOM 3598 O O . TYR A 1 451 ? 0.225 -5.022 -24.926 1.00 93.88 451 TYR A O 1
ATOM 3606 N N . CYS A 1 452 ? 0.565 -4.788 -27.133 1.00 94.44 452 CYS A N 1
ATOM 3607 C CA . CYS A 1 452 ? -0.156 -5.994 -27.499 1.00 94.44 452 CYS A CA 1
ATOM 3608 C C . CYS A 1 452 ? 0.632 -7.280 -27.263 1.00 94.44 452 CYS A C 1
ATOM 3610 O O . CYS A 1 452 ? 1.855 -7.262 -27.151 1.00 94.44 452 CYS A O 1
ATOM 3612 N N . ALA A 1 453 ? -0.084 -8.406 -27.174 1.00 90.38 453 ALA A N 1
ATOM 3613 C CA . ALA A 1 453 ? 0.502 -9.746 -27.078 1.00 90.38 453 ALA A CA 1
ATOM 3614 C C . ALA A 1 453 ? 1.106 -10.173 -28.430 1.00 90.38 453 ALA A C 1
ATOM 3616 O O . ALA A 1 453 ? 0.638 -11.108 -29.078 1.00 90.38 453 ALA A O 1
ATOM 3617 N N . LEU A 1 454 ? 2.115 -9.434 -28.883 1.00 91.69 454 LEU A N 1
ATOM 3618 C CA . LEU A 1 454 ? 2.823 -9.618 -30.141 1.00 91.69 454 LEU A CA 1
ATOM 3619 C C . LEU A 1 454 ? 4.326 -9.606 -29.871 1.00 91.69 454 LEU A C 1
ATOM 3621 O O . LEU A 1 454 ? 4.801 -8.877 -29.003 1.00 91.69 454 LEU A O 1
ATOM 3625 N N . GLN A 1 455 ? 5.069 -10.400 -30.631 1.00 89.88 455 GLN A N 1
ATOM 3626 C CA . GLN A 1 455 ? 6.534 -10.401 -30.617 1.00 89.88 455 GLN A CA 1
ATOM 3627 C C . GLN A 1 455 ? 7.082 -9.881 -31.947 1.00 89.88 455 GLN A C 1
ATOM 3629 O O . GLN A 1 455 ? 6.356 -9.829 -32.936 1.00 89.88 455 GLN A O 1
ATOM 3634 N N . ARG A 1 456 ? 8.363 -9.516 -32.015 1.00 89.19 456 ARG A N 1
ATOM 3635 C CA . ARG A 1 456 ? 9.001 -9.320 -33.326 1.00 89.19 456 ARG A CA 1
ATOM 3636 C C . ARG A 1 456 ? 9.087 -10.659 -34.064 1.00 89.19 456 ARG A C 1
ATOM 3638 O O . ARG A 1 456 ? 9.185 -11.704 -33.419 1.00 89.19 456 ARG A O 1
ATOM 3645 N N . CYS A 1 457 ? 8.969 -10.639 -35.387 1.00 91.50 457 CYS A N 1
ATOM 3646 C CA . CYS A 1 457 ? 9.138 -11.846 -36.196 1.00 91.50 457 CYS A CA 1
ATOM 3647 C C . CYS A 1 457 ? 10.611 -12.300 -36.168 1.00 91.50 457 CYS A C 1
ATOM 3649 O O . CYS A 1 457 ? 11.509 -11.466 -36.093 1.00 91.50 457 CYS A O 1
ATOM 3651 N N . ASP A 1 458 ? 10.866 -13.613 -36.196 1.00 84.31 458 ASP A N 1
ATOM 3652 C CA . ASP A 1 458 ? 12.218 -14.181 -36.018 1.00 84.31 458 ASP A CA 1
ATOM 3653 C C . ASP A 1 458 ? 13.210 -13.780 -37.131 1.00 84.31 458 ASP A C 1
ATOM 3655 O O . ASP A 1 458 ? 14.425 -13.836 -36.939 1.00 84.31 458 ASP A O 1
ATOM 3659 N N . ASP A 1 459 ? 12.699 -13.401 -38.302 1.00 86.00 459 ASP A N 1
ATOM 3660 C CA . ASP A 1 459 ? 13.451 -12.945 -39.473 1.00 86.00 459 ASP A CA 1
ATOM 3661 C C . ASP A 1 459 ? 13.767 -11.439 -39.459 1.00 86.00 459 ASP A C 1
ATOM 3663 O O . ASP A 1 459 ? 14.524 -10.961 -40.305 1.00 86.00 459 ASP A O 1
ATOM 3667 N N . ASP A 1 460 ? 13.234 -10.699 -38.488 1.00 76.50 460 ASP A N 1
ATOM 3668 C CA . ASP A 1 460 ? 13.466 -9.271 -38.310 1.00 76.50 460 ASP A CA 1
ATOM 3669 C C . ASP A 1 460 ? 14.598 -9.042 -37.296 1.00 76.50 460 ASP A C 1
ATOM 3671 O O . ASP A 1 460 ? 14.453 -9.288 -36.095 1.00 76.50 460 ASP A O 1
ATOM 3675 N N . GLN A 1 461 ? 15.766 -8.584 -37.760 1.00 63.16 461 GLN A N 1
ATOM 3676 C CA . GLN A 1 461 ? 16.833 -8.181 -36.842 1.00 63.16 461 GLN A CA 1
ATOM 3677 C C . GLN A 1 461 ? 16.432 -6.877 -36.134 1.00 63.16 461 GLN A C 1
ATOM 3679 O O . GLN A 1 461 ? 16.015 -5.935 -36.810 1.00 63.16 461 GLN A O 1
ATOM 3684 N N . PRO A 1 462 ? 16.591 -6.769 -34.798 1.00 63.22 462 PRO A N 1
ATOM 3685 C CA . PRO A 1 462 ? 16.432 -5.491 -34.118 1.00 63.22 462 PRO A CA 1
ATOM 3686 C C . PRO A 1 462 ? 17.334 -4.444 -34.789 1.00 63.22 462 PRO A C 1
ATOM 3688 O O . PRO A 1 462 ? 18.506 -4.748 -35.039 1.00 63.22 462 PRO A O 1
ATOM 3691 N N . PRO A 1 463 ? 16.843 -3.224 -35.067 1.00 60.91 463 PRO A N 1
ATOM 3692 C CA . PRO A 1 463 ? 17.731 -2.129 -35.418 1.00 60.91 463 PRO A CA 1
ATOM 3693 C C . PRO A 1 463 ? 18.749 -1.969 -34.284 1.00 60.91 463 PRO A C 1
ATOM 3695 O O . PRO A 1 463 ? 18.364 -1.814 -33.125 1.00 60.91 463 PRO A O 1
ATOM 3698 N N . SER A 1 464 ? 20.040 -2.044 -34.603 1.00 58.22 464 SER A N 1
ATOM 3699 C CA . SER A 1 464 ? 21.090 -1.744 -33.632 1.00 58.22 464 SER A CA 1
ATOM 3700 C C . SER A 1 464 ? 20.986 -0.266 -33.254 1.00 58.22 464 SER A C 1
ATOM 3702 O O . SER A 1 464 ? 21.085 0.594 -34.121 1.00 58.22 464 SER A O 1
ATOM 3704 N N . ILE A 1 465 ? 20.872 0.026 -31.957 1.00 62.19 465 ILE A N 1
ATOM 3705 C CA . ILE A 1 465 ? 20.816 1.386 -31.380 1.00 62.19 465 ILE A CA 1
ATOM 3706 C C . ILE A 1 465 ? 22.085 2.233 -31.662 1.00 62.19 465 ILE A C 1
ATOM 3708 O O . ILE A 1 465 ? 22.152 3.409 -31.320 1.00 62.19 465 ILE A O 1
ATOM 3712 N N . LEU A 1 466 ? 23.127 1.659 -32.271 1.00 49.38 466 LEU A N 1
ATOM 3713 C CA . LEU A 1 466 ? 24.453 2.272 -32.431 1.00 49.38 466 LEU A CA 1
ATOM 3714 C C . LEU A 1 466 ? 24.570 3.372 -33.514 1.00 49.38 466 LEU A C 1
ATOM 3716 O O . LEU A 1 466 ? 25.690 3.649 -33.947 1.00 49.38 466 LEU A O 1
ATOM 3720 N N . ASP A 1 467 ? 23.476 4.025 -33.911 1.00 49.12 467 ASP A N 1
ATOM 3721 C CA . ASP A 1 467 ? 23.520 5.194 -34.801 1.00 49.12 467 ASP A CA 1
ATOM 3722 C C . ASP A 1 467 ? 23.608 6.519 -34.007 1.00 49.12 467 ASP A C 1
ATOM 3724 O O . ASP A 1 467 ? 23.075 6.619 -32.898 1.00 49.12 467 ASP A O 1
ATOM 3728 N N . PRO A 1 468 ? 24.299 7.563 -34.514 1.00 45.88 468 PRO A N 1
ATOM 3729 C CA . PRO A 1 468 ? 24.457 8.819 -33.785 1.00 45.88 468 PRO A CA 1
ATOM 3730 C C . PRO A 1 468 ? 23.160 9.651 -33.840 1.00 45.88 468 PRO A C 1
ATOM 3732 O O . PRO A 1 468 ? 22.680 9.932 -34.937 1.00 45.88 468 PRO A O 1
ATOM 3735 N N . PRO A 1 469 ? 22.614 10.100 -32.697 1.00 49.31 469 PRO A N 1
ATOM 3736 C CA . PRO A 1 469 ? 21.387 10.897 -32.657 1.00 49.31 469 PRO A CA 1
ATOM 3737 C C . PRO A 1 469 ? 21.618 12.402 -32.883 1.00 49.31 469 PRO A C 1
ATOM 3739 O O . PRO A 1 469 ? 22.729 12.917 -32.724 1.00 49.31 469 PRO A O 1
ATOM 3742 N N . ASP A 1 470 ? 20.524 13.107 -33.191 1.00 45.09 470 ASP A N 1
ATOM 3743 C CA . ASP A 1 470 ? 20.451 14.562 -33.376 1.00 45.09 470 ASP A CA 1
ATOM 3744 C C . ASP A 1 470 ? 20.828 15.375 -32.117 1.00 45.09 470 ASP A C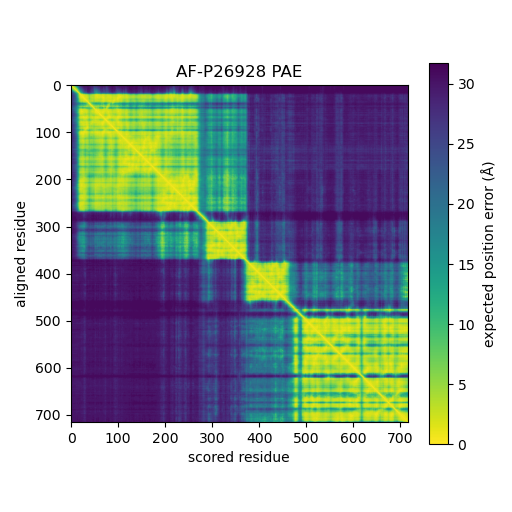 1
ATOM 3746 O O . ASP A 1 470 ? 20.664 14.940 -30.973 1.00 45.09 470 ASP A O 1
ATOM 3750 N N . GLN A 1 471 ? 21.323 16.603 -32.326 1.00 43.28 471 GLN A N 1
ATOM 3751 C CA . GLN A 1 471 ? 21.655 17.553 -31.255 1.00 43.28 471 GLN A CA 1
ATOM 3752 C C . GLN A 1 471 ? 20.390 18.024 -30.514 1.00 43.28 471 GLN A C 1
ATOM 3754 O O . GLN A 1 471 ? 19.536 18.690 -31.094 1.00 43.28 471 GLN A O 1
ATOM 3759 N N . VAL A 1 472 ? 20.298 17.741 -29.209 1.00 50.81 472 VAL A N 1
ATOM 3760 C CA . VAL A 1 472 ? 19.176 18.158 -28.347 1.00 50.81 472 VAL A CA 1
ATOM 3761 C C . VAL A 1 472 ? 19.604 19.254 -27.369 1.00 50.81 472 VAL A C 1
ATOM 3763 O O . VAL A 1 472 ? 20.647 19.157 -26.721 1.00 50.81 472 VAL A O 1
ATOM 3766 N N . VAL A 1 473 ? 18.762 20.284 -27.232 1.00 49.88 473 VAL A N 1
ATOM 3767 C CA . VAL A 1 473 ? 18.919 21.391 -26.277 1.00 49.88 473 VAL A CA 1
ATOM 3768 C C . VAL A 1 473 ? 18.020 21.151 -25.060 1.00 49.88 473 VAL A C 1
ATOM 3770 O O . VAL A 1 473 ? 16.798 21.104 -25.174 1.00 49.88 473 VAL A O 1
ATOM 3773 N N . PHE A 1 474 ? 18.618 21.032 -23.875 1.00 55.38 474 PHE A N 1
ATOM 3774 C CA . PHE A 1 474 ? 17.901 20.907 -22.603 1.00 55.38 474 PHE A CA 1
ATOM 3775 C C . PHE A 1 474 ? 17.826 22.271 -21.895 1.00 55.38 474 PHE A C 1
ATOM 3777 O O . PHE A 1 474 ? 18.769 22.666 -21.213 1.00 55.38 474 PHE A O 1
ATOM 3784 N N . GLU A 1 475 ? 16.726 23.022 -22.027 1.00 56.53 475 GLU A N 1
ATOM 3785 C CA . GLU A 1 475 ? 16.642 24.348 -21.377 1.00 56.53 475 GLU A CA 1
ATOM 3786 C C . GLU A 1 475 ? 16.154 24.309 -19.913 1.00 56.53 475 GLU A C 1
ATOM 3788 O O . GLU A 1 475 ? 16.578 25.143 -19.115 1.00 56.53 475 GLU A O 1
ATOM 3793 N N . LYS A 1 476 ? 15.280 23.361 -19.521 1.00 74.88 476 LYS A N 1
ATOM 3794 C CA . LYS A 1 476 ? 14.525 23.444 -18.242 1.00 74.88 476 LYS A CA 1
ATOM 3795 C C . LYS A 1 476 ? 14.785 22.342 -17.203 1.00 74.88 476 LYS A C 1
ATOM 3797 O O . LYS A 1 476 ? 14.292 22.448 -16.084 1.00 74.88 476 LYS A O 1
ATOM 3802 N N . CYS A 1 477 ? 15.540 21.300 -17.532 1.00 89.50 477 CYS A N 1
ATOM 3803 C CA . CYS A 1 477 ? 15.803 20.153 -16.655 1.00 89.50 477 CYS A CA 1
ATOM 3804 C C . CYS A 1 477 ? 17.305 20.005 -16.363 1.00 89.50 477 CYS A C 1
ATOM 3806 O O . CYS A 1 477 ? 18.141 20.685 -16.957 1.00 89.50 477 CYS A O 1
ATOM 3808 N N . GLY A 1 478 ? 17.665 19.112 -15.438 1.00 89.12 478 GLY A N 1
ATOM 3809 C CA . GLY A 1 478 ? 19.053 18.710 -15.206 1.00 89.12 478 GLY A CA 1
ATOM 3810 C C . GLY A 1 478 ? 19.936 19.805 -14.605 1.00 89.12 478 GLY A C 1
ATOM 3811 O O . GLY A 1 478 ? 21.159 19.723 -14.706 1.00 89.12 478 GLY A O 1
ATOM 3812 N N . LYS A 1 479 ? 19.349 20.838 -13.990 1.00 87.69 479 LYS A N 1
ATOM 3813 C CA . LYS A 1 479 ? 20.079 21.931 -13.335 1.00 87.69 479 LYS A CA 1
ATOM 3814 C C . LYS A 1 479 ? 20.143 21.684 -11.828 1.00 87.69 479 LYS A C 1
ATOM 3816 O O . LYS A 1 479 ? 19.113 21.508 -11.182 1.00 87.69 479 LYS A O 1
ATOM 3821 N N . ARG A 1 480 ? 21.350 21.702 -11.255 1.00 84.31 480 ARG A N 1
ATOM 3822 C CA . ARG A 1 480 ? 21.576 21.686 -9.800 1.00 84.31 480 ARG A CA 1
ATOM 3823 C C . ARG A 1 480 ? 22.527 22.804 -9.394 1.00 84.31 480 ARG A C 1
ATOM 3825 O O . ARG A 1 480 ? 23.383 23.202 -10.178 1.00 84.31 480 ARG A O 1
ATOM 3832 N N . VAL A 1 481 ? 22.395 23.284 -8.160 1.00 74.00 481 VAL A N 1
ATOM 3833 C CA . VAL A 1 481 ? 23.341 24.237 -7.565 1.00 74.00 481 VAL A CA 1
ATOM 3834 C C . VAL A 1 481 ? 24.436 23.450 -6.847 1.00 74.00 481 VAL A C 1
ATOM 3836 O O . VAL A 1 481 ? 24.182 22.848 -5.800 1.00 74.00 481 VAL A O 1
ATOM 3839 N N . ASP A 1 482 ? 25.654 23.466 -7.386 1.00 65.50 482 ASP A N 1
ATOM 3840 C CA . ASP A 1 482 ? 26.821 22.865 -6.737 1.00 65.50 482 ASP A CA 1
ATOM 3841 C C . ASP A 1 482 ? 27.415 23.855 -5.720 1.00 65.50 482 ASP A C 1
ATOM 3843 O O . ASP A 1 482 ? 28.141 24.786 -6.071 1.00 65.50 482 ASP A O 1
ATOM 3847 N N . LYS A 1 483 ? 27.125 23.675 -4.423 1.00 53.03 483 LYS A N 1
ATOM 3848 C CA . LYS A 1 483 ? 27.879 24.366 -3.364 1.00 53.03 483 LYS A CA 1
ATOM 3849 C C . LYS A 1 483 ? 29.220 23.652 -3.188 1.00 53.03 483 LYS A C 1
ATOM 3851 O O . LYS A 1 483 ? 29.276 22.563 -2.627 1.00 53.03 483 LYS A O 1
ATOM 3856 N N . SER A 1 484 ? 30.300 24.267 -3.670 1.00 38.59 484 SER A N 1
ATOM 3857 C CA . SER A 1 484 ? 31.679 23.794 -3.485 1.00 38.59 484 SER A CA 1
ATOM 3858 C C . SER A 1 484 ? 32.003 23.600 -1.997 1.00 38.59 484 SER A C 1
ATOM 3860 O O . SER A 1 484 ? 32.359 24.563 -1.328 1.00 38.59 484 SER A O 1
ATOM 3862 N N . ASN A 1 485 ? 31.954 22.368 -1.484 1.00 39.72 485 ASN A N 1
ATOM 3863 C CA . ASN A 1 485 ? 32.628 22.001 -0.239 1.00 39.72 485 ASN A CA 1
ATOM 3864 C C . ASN A 1 485 ? 33.302 20.630 -0.379 1.00 39.72 485 ASN A C 1
ATOM 3866 O O . ASN A 1 485 ? 32.668 19.581 -0.445 1.00 39.72 485 ASN A O 1
ATOM 3870 N N . LYS A 1 486 ? 34.635 20.681 -0.460 1.00 33.53 486 LYS A N 1
ATOM 3871 C CA . LYS A 1 486 ? 35.556 19.553 -0.598 1.00 33.53 486 LYS A CA 1
ATOM 3872 C C . LYS A 1 486 ? 35.715 18.836 0.749 1.00 33.53 486 LYS A C 1
ATOM 3874 O O . LYS A 1 486 ? 36.511 19.278 1.569 1.00 33.53 486 LYS A O 1
ATOM 3879 N N . LEU A 1 487 ? 35.043 17.707 0.967 1.00 32.22 487 LEU A N 1
ATOM 3880 C CA . LEU A 1 487 ? 35.437 16.738 2.001 1.00 32.22 487 LEU A CA 1
ATOM 3881 C C . LEU A 1 487 ? 35.475 15.334 1.385 1.00 32.22 487 LEU A C 1
ATOM 3883 O O . LEU A 1 487 ? 34.471 14.809 0.915 1.00 32.22 487 LEU A O 1
ATOM 3887 N N . ARG A 1 488 ? 36.680 14.757 1.326 1.00 28.36 488 ARG A N 1
ATOM 3888 C CA . ARG A 1 488 ? 36.989 13.468 0.692 1.00 28.36 488 ARG A CA 1
ATOM 3889 C C . ARG A 1 488 ? 36.852 12.340 1.716 1.00 28.36 488 ARG A C 1
ATOM 3891 O O . ARG A 1 488 ? 37.719 12.217 2.575 1.00 28.36 488 ARG A O 1
ATOM 3898 N N . VAL A 1 489 ? 35.842 11.480 1.578 1.00 28.14 489 VAL A N 1
ATOM 3899 C CA . VAL A 1 489 ? 35.778 10.164 2.247 1.00 28.14 489 VAL A CA 1
ATOM 3900 C C . VAL A 1 489 ? 35.356 9.096 1.230 1.00 28.14 489 VAL A C 1
ATOM 3902 O O . VAL A 1 489 ? 34.682 9.381 0.244 1.00 28.14 489 VAL A O 1
ATOM 3905 N N . VAL A 1 490 ? 35.848 7.876 1.433 1.00 33.25 490 VAL A N 1
ATOM 3906 C CA . VAL A 1 490 ? 35.724 6.712 0.545 1.00 33.25 490 VAL A CA 1
ATOM 3907 C C . VAL A 1 490 ? 34.277 6.195 0.513 1.00 33.25 490 VAL A C 1
ATOM 3909 O O . VAL A 1 490 ? 33.714 5.939 1.568 1.00 33.25 490 VAL A O 1
ATOM 3912 N N . GLY A 1 491 ? 33.700 5.994 -0.681 1.00 47.41 491 GLY A N 1
ATOM 3913 C CA . GLY A 1 491 ? 32.419 5.286 -0.877 1.00 47.41 491 GLY A CA 1
ATOM 3914 C C . GLY A 1 491 ? 31.250 6.122 -1.412 1.00 47.41 491 GLY A C 1
ATOM 3915 O O . GLY A 1 491 ? 30.389 5.580 -2.092 1.00 47.41 491 GLY A O 1
ATOM 3916 N N . GLY A 1 492 ? 31.259 7.435 -1.173 1.00 51.19 492 GLY A N 1
ATOM 3917 C CA . GLY A 1 492 ? 30.242 8.393 -1.622 1.00 51.19 492 GLY A CA 1
ATOM 3918 C C . GLY A 1 492 ? 30.161 9.575 -0.654 1.00 51.19 492 GLY A C 1
ATOM 3919 O O . GLY A 1 492 ? 30.294 9.388 0.555 1.00 51.19 492 GLY A O 1
ATOM 3920 N N . HIS A 1 493 ? 29.975 10.800 -1.147 1.00 60.44 493 HIS A N 1
ATOM 3921 C CA . HIS A 1 493 ? 29.807 11.973 -0.277 1.00 60.44 493 HIS A CA 1
ATOM 3922 C C . HIS A 1 493 ? 28.316 12.238 -0.026 1.00 60.44 493 HIS A C 1
ATOM 3924 O O . HIS A 1 493 ? 27.514 11.956 -0.919 1.00 60.44 493 HIS A O 1
ATOM 3930 N N . PRO A 1 494 ? 27.922 12.818 1.127 1.00 59.91 494 PRO A N 1
ATOM 3931 C CA . PRO A 1 494 ? 26.648 13.523 1.219 1.00 59.91 494 PRO A CA 1
ATOM 3932 C C . PRO A 1 494 ? 26.555 14.485 0.033 1.00 59.91 494 PRO A C 1
ATOM 3934 O O . PRO A 1 494 ? 27.464 15.292 -0.186 1.00 59.91 494 PRO A O 1
ATOM 3937 N N . GLY A 1 495 ? 25.549 14.323 -0.817 1.00 68.94 495 GLY A N 1
ATOM 3938 C CA . GLY A 1 495 ? 25.546 14.949 -2.137 1.00 68.94 495 GLY A CA 1
ATOM 3939 C C . GLY A 1 495 ? 24.180 15.473 -2.535 1.00 68.94 495 GLY A C 1
ATOM 3940 O O . GLY A 1 495 ? 23.151 14.930 -2.148 1.00 68.94 495 GLY A O 1
ATOM 3941 N N . ASN A 1 496 ? 24.183 16.556 -3.311 1.00 80.69 496 ASN A N 1
ATOM 3942 C CA . ASN A 1 496 ? 22.965 17.148 -3.839 1.00 80.69 496 ASN A CA 1
ATOM 3943 C C . ASN A 1 496 ? 22.554 16.422 -5.127 1.00 80.69 496 ASN A C 1
ATOM 3945 O O . ASN A 1 496 ? 23.185 16.588 -6.172 1.00 80.69 496 ASN A O 1
ATOM 3949 N N . SER A 1 497 ? 21.489 15.632 -5.047 1.00 90.31 497 SER A N 1
ATOM 3950 C CA . SER A 1 497 ? 20.832 15.021 -6.202 1.00 90.31 497 SER A CA 1
ATOM 3951 C C . SER A 1 497 ? 19.335 15.354 -6.131 1.00 90.31 497 SER A C 1
ATOM 3953 O O . SER A 1 497 ? 18.543 14.529 -5.675 1.00 90.31 497 SER A O 1
ATOM 3955 N N . PRO A 1 498 ? 18.935 16.586 -6.512 1.00 92.19 498 PRO A N 1
ATOM 3956 C CA . PRO A 1 498 ? 17.609 17.149 -6.211 1.00 92.19 498 PRO A CA 1
ATOM 3957 C C . PRO A 1 498 ? 16.445 16.472 -6.957 1.00 92.19 498 PRO A C 1
ATOM 3959 O O . PRO A 1 498 ? 15.283 16.731 -6.659 1.00 92.19 498 PRO A O 1
ATOM 3962 N N . TRP A 1 499 ? 16.748 15.610 -7.927 1.00 94.94 499 TRP A N 1
ATOM 3963 C CA . TRP A 1 499 ? 15.794 14.756 -8.644 1.00 94.94 499 TRP A CA 1
ATOM 3964 C C . TRP A 1 499 ? 15.653 13.359 -8.032 1.00 94.94 499 TRP A C 1
ATOM 3966 O O . TRP A 1 499 ? 14.789 12.600 -8.463 1.00 94.94 499 TRP A O 1
ATOM 3976 N N . THR A 1 500 ? 16.502 12.979 -7.071 1.00 94.44 500 THR A N 1
ATOM 3977 C CA . THR A 1 500 ? 16.415 11.662 -6.425 1.00 94.44 500 THR A CA 1
ATOM 3978 C C . THR A 1 500 ? 15.308 11.683 -5.392 1.00 94.44 500 THR A C 1
ATOM 3980 O O . THR A 1 500 ? 15.267 12.562 -4.531 1.00 94.44 500 THR A O 1
ATOM 3983 N N . VAL A 1 501 ? 14.416 10.701 -5.464 1.00 95.62 501 VAL A N 1
ATOM 3984 C CA . VAL A 1 501 ? 13.275 10.607 -4.557 1.00 95.62 501 VAL A CA 1
ATOM 3985 C C . VAL A 1 501 ? 13.322 9.336 -3.727 1.00 95.62 501 VAL A C 1
ATOM 3987 O O . VAL A 1 501 ? 13.857 8.313 -4.149 1.00 95.62 501 VAL A O 1
ATOM 3990 N N . SER A 1 502 ? 12.741 9.404 -2.535 1.00 94.31 502 SER A N 1
ATOM 3991 C CA . SER A 1 502 ? 12.632 8.292 -1.600 1.00 94.31 502 SER A CA 1
ATOM 3992 C C . SER A 1 502 ? 11.218 7.717 -1.663 1.00 94.31 502 SER A C 1
ATOM 3994 O O . SER A 1 502 ? 10.256 8.404 -1.316 1.00 94.31 502 SER A O 1
ATOM 3996 N N . LEU A 1 503 ? 11.083 6.464 -2.103 1.00 94.56 503 LEU A N 1
ATOM 3997 C CA . LEU A 1 503 ? 9.806 5.750 -2.087 1.00 94.56 503 LEU A CA 1
ATOM 3998 C C . LEU A 1 503 ? 9.525 5.217 -0.680 1.00 94.56 503 LEU A C 1
ATOM 4000 O O . LEU A 1 503 ? 10.366 4.525 -0.093 1.00 94.56 503 LEU A O 1
ATOM 4004 N N . ARG A 1 504 ? 8.343 5.545 -0.146 1.00 92.38 504 ARG A N 1
ATOM 4005 C CA . ARG A 1 504 ? 7.877 5.154 1.188 1.00 92.38 504 ARG A CA 1
ATOM 4006 C C . ARG A 1 504 ? 6.713 4.187 1.120 1.00 92.38 504 ARG A C 1
ATOM 4008 O O . ARG A 1 504 ? 5.747 4.427 0.398 1.00 92.38 504 ARG A O 1
ATOM 4015 N N . ASN A 1 505 ? 6.809 3.107 1.891 1.00 90.25 505 ASN A N 1
ATOM 4016 C CA . ASN A 1 505 ? 5.701 2.174 2.074 1.00 90.25 505 ASN A CA 1
ATOM 4017 C C . ASN A 1 505 ? 4.621 2.772 2.996 1.00 90.25 505 ASN A C 1
ATOM 4019 O O . ASN A 1 505 ? 4.772 3.873 3.530 1.00 90.25 505 ASN A O 1
ATOM 4023 N N . ARG A 1 506 ? 3.537 2.022 3.222 1.00 89.38 506 ARG A N 1
ATOM 4024 C CA . ARG A 1 506 ? 2.395 2.444 4.060 1.00 89.38 506 ARG A CA 1
ATOM 4025 C C . ARG A 1 506 ? 2.793 2.747 5.513 1.00 89.38 506 ARG A C 1
ATOM 4027 O O . ARG A 1 506 ? 2.117 3.523 6.185 1.00 89.38 506 ARG A O 1
ATOM 4034 N N . GLN A 1 507 ? 3.899 2.168 5.987 1.00 85.94 507 GLN A N 1
ATOM 4035 C CA . GLN A 1 507 ? 4.491 2.423 7.300 1.00 85.94 507 GLN A CA 1
ATOM 4036 C C . GLN A 1 507 ? 5.417 3.653 7.336 1.00 85.94 507 GLN A C 1
ATOM 4038 O O . GLN A 1 507 ? 5.903 4.009 8.406 1.00 85.94 507 GLN A O 1
ATOM 4043 N N . GLY A 1 508 ? 5.666 4.315 6.200 1.00 87.88 508 GLY A N 1
ATOM 4044 C CA . GLY A 1 508 ? 6.569 5.467 6.092 1.00 87.88 508 GLY A CA 1
ATOM 4045 C C . GLY A 1 508 ? 8.052 5.096 5.968 1.00 87.88 508 GLY A C 1
ATOM 4046 O O . GLY A 1 508 ? 8.923 5.963 6.068 1.00 87.88 508 GLY A O 1
ATOM 4047 N N . GLN A 1 509 ? 8.368 3.821 5.745 1.00 87.69 509 GLN A N 1
ATOM 4048 C CA . GLN A 1 509 ? 9.740 3.331 5.636 1.00 87.69 509 GLN A CA 1
ATOM 4049 C C . GLN A 1 509 ? 10.250 3.473 4.204 1.00 87.69 509 GLN A C 1
ATOM 4051 O O . GLN A 1 509 ? 9.531 3.179 3.248 1.00 87.69 509 GLN A O 1
ATOM 4056 N N . HIS A 1 510 ? 11.503 3.906 4.062 1.00 88.88 510 HIS A N 1
ATOM 4057 C CA . HIS A 1 510 ? 12.195 3.907 2.777 1.00 88.88 510 HIS A CA 1
ATOM 4058 C C . HIS A 1 510 ? 12.509 2.475 2.337 1.00 88.88 510 HIS A C 1
ATOM 4060 O O . HIS A 1 510 ? 13.048 1.701 3.126 1.00 88.88 510 HIS A O 1
ATOM 4066 N N . PHE A 1 511 ? 12.202 2.145 1.082 1.00 85.81 511 PHE A N 1
ATOM 4067 C CA . PHE A 1 511 ? 12.512 0.826 0.516 1.00 85.81 511 PHE A CA 1
ATOM 4068 C C . PHE A 1 511 ? 13.144 0.875 -0.885 1.00 85.81 511 PHE A C 1
ATOM 4070 O O . PHE A 1 511 ? 13.793 -0.087 -1.283 1.00 85.81 511 PHE A O 1
ATOM 4077 N N . CYS A 1 512 ? 12.978 1.976 -1.625 1.00 90.19 512 CYS A N 1
ATOM 4078 C CA . CYS A 1 512 ? 13.571 2.180 -2.946 1.00 90.19 512 CYS A CA 1
ATOM 4079 C C . CYS A 1 512 ? 13.785 3.666 -3.253 1.00 90.19 512 CYS A C 1
ATOM 4081 O O . CYS A 1 512 ? 13.160 4.548 -2.651 1.00 90.19 512 CYS A O 1
ATOM 4083 N N . GLY A 1 513 ? 14.630 3.926 -4.247 1.00 92.38 513 GLY A N 1
ATOM 4084 C CA . GLY A 1 513 ? 14.803 5.220 -4.886 1.00 92.38 513 GLY A CA 1
ATOM 4085 C C . GLY A 1 513 ? 13.895 5.426 -6.104 1.00 92.38 513 GLY A C 1
ATOM 4086 O O . GLY A 1 513 ? 13.161 4.544 -6.560 1.00 92.38 513 GLY A O 1
ATOM 4087 N N . GLY A 1 514 ? 13.968 6.628 -6.656 1.00 95.94 514 GLY A N 1
ATOM 4088 C CA . GLY A 1 514 ? 13.317 7.020 -7.900 1.00 95.94 514 GLY A CA 1
ATOM 4089 C C . GLY A 1 514 ? 13.954 8.288 -8.461 1.00 95.94 514 GLY A C 1
ATOM 4090 O O . GLY A 1 514 ? 14.742 8.948 -7.778 1.00 95.94 514 GLY A O 1
ATOM 4091 N N . SER A 1 515 ? 13.568 8.656 -9.678 1.00 97.44 515 SER A N 1
ATOM 4092 C CA . SER A 1 515 ? 14.011 9.878 -10.353 1.00 97.44 515 SER A CA 1
ATOM 4093 C C . SER A 1 515 ? 12.815 10.726 -10.779 1.00 97.44 515 SER A C 1
ATOM 4095 O O . SER A 1 515 ? 11.935 10.239 -11.486 1.00 97.44 515 SER A O 1
ATOM 4097 N N . LEU A 1 516 ? 12.774 11.993 -10.366 1.00 97.31 516 LEU A N 1
ATOM 4098 C CA . LEU A 1 516 ? 11.741 12.949 -10.763 1.00 97.31 516 LEU A CA 1
ATOM 4099 C C . LEU A 1 516 ? 11.992 13.428 -12.202 1.00 97.31 516 LEU A C 1
ATOM 4101 O O . LEU A 1 516 ? 12.915 14.207 -12.451 1.00 97.31 516 LEU A O 1
ATOM 4105 N N . VAL A 1 517 ? 11.174 12.955 -13.143 1.00 96.06 517 VAL A N 1
ATOM 4106 C CA . VAL A 1 517 ? 11.316 13.236 -14.587 1.00 96.06 517 VAL A CA 1
ATOM 4107 C C . VAL A 1 517 ? 10.361 14.330 -15.076 1.00 96.06 517 VAL A C 1
ATOM 4109 O O . VAL A 1 517 ? 10.625 14.979 -16.083 1.00 96.06 517 VAL A O 1
ATOM 4112 N N . LYS A 1 518 ? 9.274 14.575 -14.335 1.00 94.81 518 LYS A N 1
ATOM 4113 C CA . LYS A 1 518 ? 8.311 15.673 -14.529 1.00 94.81 518 LYS A CA 1
ATOM 4114 C C . LYS A 1 518 ? 7.662 15.996 -13.182 1.00 94.81 518 LYS A C 1
ATOM 4116 O O . LYS A 1 518 ? 7.720 15.174 -12.271 1.00 94.81 518 LYS A O 1
ATOM 4121 N N . GLU A 1 519 ? 7.017 17.150 -13.033 1.00 94.44 519 GLU A N 1
ATOM 4122 C CA . GLU A 1 519 ? 6.496 17.648 -11.748 1.00 94.44 519 GLU A CA 1
ATOM 4123 C C . GLU A 1 519 ? 5.556 16.659 -11.042 1.00 94.44 519 GLU A C 1
ATOM 4125 O O . GLU A 1 519 ? 5.444 16.679 -9.823 1.00 94.44 519 GLU A O 1
ATOM 4130 N N . GLN A 1 520 ? 4.892 15.771 -11.778 1.00 96.31 520 GLN A N 1
ATOM 4131 C CA . GLN A 1 520 ? 3.973 14.774 -11.223 1.00 96.31 520 GLN A CA 1
ATOM 4132 C C . GLN A 1 520 ? 4.382 13.325 -11.546 1.00 96.31 520 GLN A C 1
ATOM 4134 O O . GLN A 1 520 ? 3.596 12.407 -11.318 1.00 96.31 520 GLN A O 1
ATOM 4139 N N . TRP A 1 521 ? 5.597 13.104 -12.066 1.00 97.50 521 TRP A N 1
ATOM 4140 C CA . TRP A 1 521 ? 6.040 11.793 -12.546 1.00 97.50 521 TRP A CA 1
ATOM 4141 C C . TRP A 1 521 ? 7.421 11.402 -12.035 1.00 97.50 521 TRP A C 1
ATOM 4143 O O . TRP A 1 521 ? 8.410 12.119 -12.211 1.00 97.50 521 TRP A O 1
ATOM 4153 N N . VAL A 1 522 ? 7.483 10.206 -11.454 1.00 98.25 522 VAL A N 1
ATOM 4154 C CA . VAL A 1 522 ? 8.711 9.585 -10.957 1.00 98.25 522 VAL A CA 1
ATOM 4155 C C . VAL A 1 522 ? 8.972 8.295 -11.720 1.00 98.25 522 VAL A C 1
ATOM 4157 O O . VAL A 1 522 ? 8.107 7.425 -11.774 1.00 98.25 522 VAL A O 1
ATOM 4160 N N . LEU A 1 523 ? 10.179 8.138 -12.256 1.00 97.81 523 LEU A N 1
ATOM 4161 C CA . LEU A 1 523 ? 10.653 6.879 -12.822 1.00 97.81 523 LEU A CA 1
ATOM 4162 C C . LEU A 1 523 ? 11.352 6.050 -11.735 1.00 97.81 523 LEU A C 1
ATOM 4164 O O . LEU A 1 523 ? 12.182 6.571 -10.991 1.00 97.81 523 LEU A O 1
ATOM 4168 N N . THR A 1 524 ? 11.021 4.766 -11.629 1.00 95.75 524 THR A N 1
ATOM 4169 C CA . THR A 1 524 ? 11.636 3.822 -10.682 1.00 95.75 524 THR A CA 1
ATOM 4170 C C . THR A 1 524 ? 11.748 2.421 -11.293 1.00 95.75 524 THR A C 1
ATOM 4172 O O . THR A 1 524 ? 11.359 2.186 -12.440 1.00 95.75 524 THR A O 1
ATOM 4175 N N . ALA A 1 525 ? 12.300 1.475 -10.532 1.00 91.81 525 ALA A N 1
ATOM 4176 C CA . ALA A 1 525 ? 12.528 0.107 -10.968 1.00 91.81 525 ALA A CA 1
ATOM 4177 C C . ALA A 1 525 ? 11.288 -0.768 -10.731 1.00 91.81 525 ALA A C 1
ATOM 4179 O O . ALA A 1 525 ? 10.620 -0.693 -9.696 1.00 91.81 525 ALA A O 1
ATOM 4180 N N . ARG A 1 526 ? 11.007 -1.687 -11.657 1.00 88.06 526 ARG A N 1
ATOM 4181 C CA . ARG A 1 526 ? 9.883 -2.636 -11.598 1.00 88.06 526 ARG A CA 1
ATOM 4182 C C . ARG A 1 526 ? 9.927 -3.532 -10.368 1.00 88.06 526 ARG A C 1
ATOM 4184 O O . ARG A 1 526 ? 8.872 -3.981 -9.916 1.00 88.06 526 ARG A O 1
ATOM 4191 N N . GLN A 1 527 ? 11.110 -3.803 -9.824 1.00 84.31 527 GLN A N 1
ATOM 4192 C CA . GLN A 1 527 ? 11.266 -4.609 -8.616 1.00 84.31 527 GLN A CA 1
ATOM 4193 C C . GLN A 1 527 ? 10.758 -3.884 -7.360 1.00 84.31 527 GLN A C 1
ATOM 4195 O O . GLN A 1 527 ? 10.262 -4.563 -6.458 1.00 84.31 527 GLN A O 1
ATOM 4200 N N . CYS A 1 528 ? 10.792 -2.545 -7.343 1.00 87.38 528 CYS A N 1
ATOM 4201 C CA . CYS A 1 528 ? 10.316 -1.719 -6.232 1.00 87.38 528 CYS A CA 1
ATOM 4202 C C . CYS A 1 528 ? 8.793 -1.765 -6.078 1.00 87.38 528 CYS A C 1
ATOM 4204 O O . CYS A 1 528 ? 8.275 -1.746 -4.969 1.00 87.38 528 CYS A O 1
ATOM 4206 N N . ILE A 1 529 ? 8.056 -1.854 -7.183 1.00 87.00 529 ILE A N 1
ATOM 4207 C CA . ILE A 1 529 ? 6.593 -1.791 -7.159 1.00 87.00 529 ILE A CA 1
ATOM 4208 C C . ILE A 1 529 ? 6.008 -3.199 -7.210 1.00 87.00 529 ILE A C 1
ATOM 4210 O O . ILE A 1 529 ? 6.318 -3.985 -8.105 1.00 87.00 529 ILE A O 1
ATOM 4214 N N . TRP A 1 530 ? 5.157 -3.549 -6.243 1.00 77.25 530 TRP A N 1
ATOM 4215 C CA . TRP A 1 530 ? 4.623 -4.908 -6.148 1.00 77.25 530 TRP A CA 1
ATOM 4216 C C . TRP A 1 530 ? 3.570 -5.219 -7.220 1.00 77.25 530 TRP A C 1
ATOM 4218 O O . TRP A 1 530 ? 3.599 -6.301 -7.812 1.00 77.25 530 TRP A O 1
ATOM 4228 N N . SER A 1 531 ? 2.726 -4.240 -7.546 1.00 80.69 531 SER A N 1
ATOM 4229 C CA . SER A 1 531 ? 1.712 -4.298 -8.599 1.00 80.69 531 SER A CA 1
ATOM 4230 C C . SER A 1 531 ? 1.508 -2.908 -9.208 1.00 80.69 531 SER A C 1
ATOM 4232 O O . SER A 1 531 ? 1.578 -1.913 -8.494 1.00 80.69 531 SER A O 1
ATOM 4234 N N . CYS A 1 532 ? 1.275 -2.853 -10.522 1.00 84.00 532 CYS A N 1
ATOM 4235 C CA . CYS A 1 532 ? 0.877 -1.624 -11.222 1.00 84.00 532 CYS A CA 1
ATOM 4236 C C . CYS A 1 532 ? -0.649 -1.442 -11.272 1.00 84.00 532 CYS A C 1
ATOM 4238 O O . CYS A 1 532 ? -1.116 -0.392 -11.683 1.00 84.00 532 CYS A O 1
ATOM 4240 N N . HIS A 1 533 ? -1.411 -2.463 -10.872 1.00 78.62 533 HIS A N 1
ATOM 4241 C CA . HIS A 1 533 ? -2.875 -2.486 -10.980 1.00 78.62 533 HIS A CA 1
ATOM 4242 C C . HIS A 1 533 ? -3.568 -2.294 -9.633 1.00 78.62 533 HIS A C 1
ATOM 4244 O O . HIS A 1 533 ? -4.736 -1.945 -9.567 1.00 78.62 533 HIS A O 1
ATOM 4250 N N . GLU A 1 534 ? -2.850 -2.552 -8.543 1.00 79.00 534 GLU A N 1
ATOM 4251 C CA . GLU A 1 534 ? -3.416 -2.484 -7.201 1.00 79.00 534 GLU A CA 1
ATOM 4252 C C . GLU A 1 534 ? -3.253 -1.078 -6.617 1.00 79.00 534 GLU A C 1
ATOM 4254 O O . GLU A 1 534 ? -2.207 -0.452 -6.832 1.00 79.00 534 GLU A O 1
ATOM 4259 N N . PRO A 1 535 ? -4.227 -0.585 -5.829 1.00 80.88 535 PRO A N 1
ATOM 4260 C CA . PRO A 1 535 ? -4.161 0.751 -5.256 1.00 80.88 535 PRO A CA 1
ATOM 4261 C C . PRO A 1 535 ? -2.900 0.957 -4.410 1.00 80.88 535 PRO A C 1
ATOM 4263 O O . PRO A 1 535 ? -2.666 0.269 -3.409 1.00 80.88 535 PRO A O 1
ATOM 4266 N N . LEU A 1 536 ? -2.114 1.977 -4.758 1.00 87.88 536 LEU A N 1
ATOM 4267 C CA . LEU A 1 536 ? -0.929 2.403 -4.005 1.00 87.88 536 LEU A CA 1
ATOM 4268 C C . LEU A 1 536 ? -1.276 3.352 -2.844 1.00 87.88 536 LEU A C 1
ATOM 4270 O O . LEU A 1 536 ? -0.427 4.104 -2.374 1.00 87.88 536 LEU A O 1
ATOM 4274 N N . THR A 1 537 ? -2.509 3.291 -2.333 1.00 89.12 537 THR A N 1
ATOM 4275 C CA . THR A 1 537 ? -2.972 4.094 -1.194 1.00 89.12 537 THR A CA 1
ATOM 4276 C C . THR A 1 537 ? -1.991 4.008 -0.022 1.00 89.12 537 THR A C 1
ATOM 4278 O O . THR A 1 537 ? -1.590 2.924 0.393 1.00 89.12 537 THR A O 1
ATOM 4281 N N . GLY A 1 538 ? -1.583 5.151 0.523 1.00 90.75 538 GLY A N 1
ATOM 4282 C CA . GLY A 1 538 ? -0.635 5.217 1.637 1.00 90.75 538 GLY A CA 1
ATOM 4283 C C . GLY A 1 538 ? 0.844 5.066 1.260 1.00 90.75 538 GLY A C 1
ATOM 4284 O O . GLY A 1 538 ? 1.678 5.282 2.137 1.00 90.75 538 GLY A O 1
ATOM 4285 N N . TYR A 1 539 ? 1.189 4.749 0.006 1.00 94.31 539 TYR A N 1
ATOM 4286 C CA . TYR A 1 539 ? 2.557 4.923 -0.488 1.00 94.31 539 TYR A CA 1
ATOM 4287 C C . TYR A 1 539 ? 2.809 6.401 -0.799 1.00 94.31 539 TYR A C 1
ATOM 4289 O O . TYR A 1 539 ? 1.953 7.098 -1.347 1.00 94.31 539 TYR A O 1
ATOM 4297 N N . GLU A 1 540 ? 4.003 6.877 -0.461 1.00 95.69 540 GLU A N 1
ATOM 4298 C CA . GLU A 1 540 ? 4.397 8.275 -0.639 1.00 95.69 540 GLU A CA 1
ATOM 4299 C C . GLU A 1 540 ? 5.755 8.367 -1.339 1.00 95.69 540 GLU A C 1
ATOM 4301 O O . GLU A 1 540 ? 6.624 7.508 -1.185 1.00 95.69 540 GLU A O 1
ATOM 4306 N N . VAL A 1 541 ? 5.959 9.462 -2.061 1.00 96.62 541 VAL A N 1
ATOM 4307 C CA . VAL A 1 541 ? 7.265 9.909 -2.530 1.00 96.62 541 VAL A CA 1
ATOM 4308 C C . VAL A 1 541 ? 7.718 11.071 -1.662 1.00 96.62 541 VAL A C 1
ATOM 4310 O O . VAL A 1 541 ? 6.980 12.040 -1.465 1.00 96.62 541 VAL A O 1
ATOM 4313 N N . TRP A 1 542 ? 8.924 10.955 -1.108 1.00 95.25 542 TRP A N 1
ATOM 4314 C CA . TRP A 1 542 ? 9.567 12.004 -0.322 1.00 95.25 542 TRP A CA 1
ATOM 4315 C C . TRP A 1 542 ? 10.729 12.599 -1.114 1.00 95.25 542 TRP A C 1
ATOM 4317 O O . TRP A 1 542 ? 11.551 11.872 -1.673 1.00 95.25 542 TRP A O 1
ATOM 4327 N N . LEU A 1 543 ? 10.784 13.925 -1.155 1.00 94.31 543 LEU A N 1
ATOM 4328 C CA . LEU A 1 543 ? 11.743 14.708 -1.934 1.00 94.31 543 LEU A CA 1
ATOM 4329 C C . LEU A 1 543 ? 12.086 16.013 -1.200 1.00 94.31 543 LEU A C 1
ATOM 4331 O O . LEU A 1 543 ? 11.369 16.426 -0.287 1.00 94.31 543 LEU A O 1
ATOM 4335 N N . GLY A 1 544 ? 13.182 16.661 -1.598 1.00 90.62 544 GLY A N 1
ATOM 4336 C CA . GLY A 1 544 ? 13.621 17.929 -1.005 1.00 90.62 544 GLY A CA 1
ATOM 4337 C C . GLY A 1 544 ? 14.395 17.795 0.309 1.00 90.62 544 GLY A C 1
ATOM 4338 O O . GLY A 1 544 ? 14.618 18.792 0.987 1.00 90.62 544 GLY A O 1
ATOM 4339 N N . THR A 1 545 ? 14.820 16.580 0.663 1.00 87.62 545 THR A N 1
ATOM 4340 C CA . THR A 1 545 ? 15.656 16.293 1.834 1.00 87.62 545 THR A CA 1
ATOM 4341 C C . THR A 1 545 ? 16.827 15.400 1.438 1.00 87.62 545 THR A C 1
ATOM 4343 O O . THR A 1 545 ? 16.703 14.562 0.545 1.00 87.62 545 THR A O 1
ATOM 4346 N N . ILE A 1 546 ? 17.961 15.561 2.121 1.00 85.88 546 ILE A N 1
ATOM 4347 C CA . ILE A 1 546 ? 19.050 14.582 2.074 1.00 85.88 546 ILE A CA 1
ATOM 4348 C C . ILE A 1 546 ? 18.877 13.507 3.145 1.00 85.88 546 ILE A C 1
ATOM 4350 O O . ILE A 1 546 ? 19.510 12.469 3.034 1.00 85.88 546 ILE A O 1
ATOM 4354 N N . ASN A 1 547 ? 18.042 13.702 4.165 1.00 86.19 547 ASN A N 1
ATOM 4355 C CA . ASN A 1 547 ? 17.879 12.750 5.256 1.00 86.19 547 ASN A CA 1
ATOM 4356 C C . ASN A 1 547 ? 16.941 11.605 4.840 1.00 86.19 547 ASN A C 1
ATOM 4358 O O . ASN A 1 547 ? 15.843 11.826 4.338 1.00 86.19 547 ASN A O 1
ATOM 4362 N N . GLN A 1 548 ? 17.337 10.360 5.099 1.00 84.12 548 GLN A N 1
ATOM 4363 C CA . GLN A 1 548 ? 16.481 9.184 4.953 1.00 84.12 548 GLN A CA 1
ATOM 4364 C C . GLN A 1 548 ? 15.361 9.191 5.997 1.00 84.12 548 GLN A C 1
ATOM 4366 O O . GLN A 1 548 ? 14.280 8.692 5.728 1.00 84.12 548 GLN A O 1
ATOM 4371 N N . ASN A 1 549 ? 15.574 9.759 7.182 1.00 86.44 549 ASN A N 1
ATOM 4372 C CA . ASN A 1 549 ? 14.539 9.891 8.210 1.00 86.44 549 ASN A CA 1
ATOM 4373 C C . ASN A 1 549 ? 14.493 11.353 8.681 1.00 86.44 549 ASN A C 1
ATOM 4375 O O . ASN A 1 549 ? 15.031 11.667 9.744 1.00 86.44 549 ASN A O 1
ATOM 4379 N N . PRO A 1 550 ? 13.942 12.264 7.856 1.00 85.69 550 PRO A N 1
ATOM 4380 C CA . PRO A 1 550 ? 13.851 13.680 8.182 1.00 85.69 550 PRO A CA 1
ATOM 4381 C C . PRO A 1 550 ? 12.962 13.903 9.409 1.00 85.69 550 PRO A C 1
ATOM 4383 O O . PRO A 1 550 ? 11.989 13.178 9.634 1.00 85.69 550 PRO A O 1
ATOM 4386 N N . GLN A 1 551 ? 13.290 14.925 10.196 1.00 82.62 551 GLN A N 1
ATOM 4387 C CA . GLN A 1 551 ? 12.495 15.291 11.368 1.00 82.62 551 GLN A CA 1
ATOM 4388 C C . GLN A 1 551 ? 11.172 15.957 10.945 1.00 82.62 551 GLN A C 1
ATOM 4390 O O . GLN A 1 551 ? 11.115 16.600 9.889 1.00 82.62 551 GLN A O 1
ATOM 4395 N N . PRO A 1 552 ? 10.096 15.852 11.750 1.00 78.94 552 PRO A N 1
ATOM 4396 C CA . PRO A 1 552 ? 8.858 16.581 11.489 1.00 78.94 552 PRO A CA 1
ATOM 4397 C C . PRO A 1 552 ? 9.125 18.085 11.323 1.00 78.94 552 PRO A C 1
ATOM 4399 O O . PRO A 1 552 ? 9.736 18.708 12.186 1.00 78.94 552 PRO A O 1
ATOM 4402 N N . GLY A 1 553 ? 8.668 18.667 10.210 1.00 80.44 553 GLY A N 1
ATOM 4403 C CA . GLY A 1 553 ? 8.850 20.094 9.915 1.00 80.44 553 GLY A CA 1
ATOM 4404 C C . GLY A 1 553 ? 10.173 20.470 9.235 1.00 80.44 553 GLY A C 1
ATOM 4405 O O . GLY A 1 553 ? 10.457 21.660 9.116 1.00 80.44 553 GLY A O 1
ATOM 4406 N N . GLU A 1 554 ? 10.977 19.504 8.773 1.00 84.19 554 GLU A N 1
ATOM 4407 C CA . GLU A 1 554 ? 12.172 19.796 7.970 1.00 84.19 554 GLU A CA 1
ATOM 4408 C C . GLU A 1 554 ? 11.826 20.656 6.737 1.00 84.19 554 GLU A C 1
ATOM 4410 O O . GLU A 1 554 ? 10.917 20.345 5.963 1.00 84.19 554 GLU A O 1
ATOM 4415 N N . ALA A 1 555 ? 12.549 21.765 6.558 1.00 82.81 555 ALA A N 1
ATOM 4416 C CA . ALA A 1 555 ? 12.285 22.718 5.486 1.00 82.81 555 ALA A CA 1
ATOM 4417 C C . ALA A 1 555 ? 12.507 22.087 4.099 1.00 82.81 555 ALA A C 1
ATOM 4419 O O . ALA A 1 555 ? 13.486 21.380 3.884 1.00 82.81 555 ALA A O 1
ATOM 4420 N N . ASN A 1 556 ? 11.640 22.416 3.135 1.00 87.38 556 ASN A N 1
ATOM 4421 C CA . ASN A 1 556 ? 11.627 21.901 1.752 1.00 87.38 556 ASN A CA 1
ATOM 4422 C C . ASN A 1 556 ? 11.232 20.425 1.576 1.00 87.38 556 ASN A C 1
ATOM 4424 O O . ASN A 1 556 ? 11.041 20.017 0.428 1.00 87.38 556 ASN A O 1
ATOM 4428 N N . LEU A 1 557 ? 11.056 19.651 2.6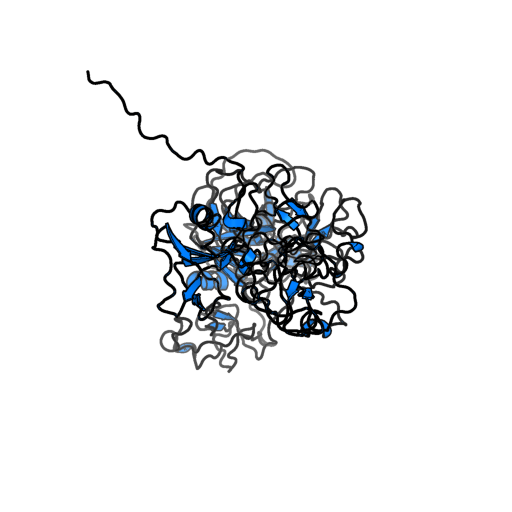55 1.00 92.31 557 LEU A N 1
ATOM 4429 C CA . LEU A 1 557 ? 10.532 18.290 2.564 1.00 92.31 557 LEU A CA 1
ATOM 4430 C C . LEU A 1 557 ? 9.128 18.319 1.948 1.00 92.31 557 LEU A C 1
ATOM 4432 O O . LEU A 1 557 ? 8.200 18.893 2.519 1.00 92.31 557 LEU A O 1
ATOM 4436 N N . GLN A 1 558 ? 8.956 17.649 0.811 1.00 94.75 558 GLN A N 1
ATOM 4437 C CA . GLN A 1 558 ? 7.639 17.406 0.229 1.00 94.75 558 GLN A CA 1
ATOM 4438 C C . GLN A 1 558 ? 7.318 15.920 0.325 1.00 94.75 558 GLN A C 1
ATOM 4440 O O . GLN A 1 558 ? 8.098 15.069 -0.101 1.00 94.75 558 GLN A O 1
ATOM 4445 N N . ARG A 1 559 ? 6.147 15.626 0.897 1.00 95.19 559 ARG A N 1
ATOM 4446 C CA . ARG A 1 559 ? 5.564 14.288 0.994 1.00 95.19 559 ARG A CA 1
ATOM 4447 C C . ARG A 1 559 ? 4.358 14.247 0.074 1.00 95.19 559 ARG A C 1
ATOM 4449 O O . ARG A 1 559 ? 3.388 14.981 0.296 1.00 95.19 559 ARG A O 1
ATOM 4456 N N . VAL A 1 560 ? 4.433 13.443 -0.977 1.00 97.06 560 VAL A N 1
ATOM 4457 C CA . VAL A 1 560 ? 3.392 13.395 -2.005 1.00 97.06 560 VAL A CA 1
ATOM 4458 C C . VAL A 1 560 ? 2.904 11.959 -2.172 1.00 97.06 560 VAL A C 1
ATOM 4460 O O . VAL A 1 560 ? 3.720 11.092 -2.479 1.00 97.06 560 VAL A O 1
ATOM 4463 N N . PRO A 1 561 ? 1.608 11.676 -1.958 1.00 96.88 561 PRO A N 1
ATOM 4464 C CA . PRO A 1 561 ? 1.062 10.346 -2.180 1.00 96.88 561 PRO A CA 1
ATOM 4465 C C . PRO A 1 561 ? 1.149 9.923 -3.649 1.00 96.88 561 PRO A C 1
ATOM 4467 O O . PRO A 1 561 ? 1.107 10.755 -4.564 1.00 96.88 561 PRO A O 1
ATOM 4470 N N . VAL A 1 562 ? 1.259 8.615 -3.861 1.00 96.00 562 VAL A N 1
ATOM 4471 C CA . VAL A 1 562 ? 1.258 8.012 -5.195 1.00 96.00 562 VAL A CA 1
ATOM 4472 C C . VAL A 1 562 ? -0.178 7.699 -5.604 1.00 96.00 562 VAL A C 1
ATOM 4474 O O . VAL A 1 562 ? -0.864 6.952 -4.914 1.00 96.00 562 VAL A O 1
ATOM 4477 N N . ALA A 1 563 ? -0.607 8.233 -6.747 1.00 92.94 563 ALA A N 1
ATOM 4478 C CA . ALA A 1 563 ? -1.934 7.979 -7.296 1.00 92.94 563 ALA A CA 1
ATOM 4479 C C . ALA A 1 563 ? -2.000 6.610 -7.984 1.00 92.94 563 ALA A C 1
ATOM 4481 O O . ALA A 1 563 ? -2.895 5.817 -7.706 1.00 92.94 563 ALA A O 1
ATOM 4482 N N . LYS A 1 564 ? -1.044 6.324 -8.878 1.00 92.00 564 LYS A N 1
ATOM 4483 C CA . LYS A 1 564 ? -0.978 5.058 -9.625 1.00 92.00 564 LYS A CA 1
ATOM 4484 C C . LYS A 1 564 ? 0.416 4.761 -10.170 1.00 92.00 564 LYS A C 1
ATOM 4486 O O . LYS A 1 564 ? 1.299 5.622 -10.151 1.00 92.00 564 LYS A O 1
ATOM 4491 N N . ALA A 1 565 ? 0.595 3.541 -10.671 1.00 93.50 565 ALA A N 1
ATOM 4492 C CA . ALA A 1 565 ? 1.821 3.075 -11.303 1.00 93.50 565 ALA A CA 1
ATOM 4493 C C . ALA A 1 565 ? 1.556 2.530 -12.711 1.00 93.50 565 ALA A C 1
ATOM 4495 O O . ALA A 1 565 ? 0.647 1.736 -12.914 1.00 93.50 565 ALA A O 1
ATOM 4496 N N . VAL A 1 566 ? 2.409 2.892 -13.665 1.00 92.38 566 VAL A N 1
ATOM 4497 C CA . VAL A 1 566 ? 2.369 2.408 -15.045 1.00 92.38 566 VAL A CA 1
ATOM 4498 C C . VAL A 1 566 ? 3.598 1.546 -15.290 1.00 92.38 566 VAL A C 1
ATOM 4500 O O . VAL A 1 566 ? 4.739 2.005 -15.218 1.00 92.38 566 VAL A O 1
ATOM 4503 N N . CYS A 1 567 ? 3.363 0.263 -15.544 1.00 90.38 567 CYS A N 1
ATOM 4504 C CA . CYS A 1 567 ? 4.422 -0.699 -15.825 1.00 90.38 567 CYS A CA 1
ATOM 4505 C C . CYS A 1 567 ? 5.034 -0.439 -17.206 1.00 90.38 567 CYS A C 1
ATOM 4507 O O . CYS A 1 567 ? 4.304 -0.348 -18.193 1.00 90.38 567 CYS A O 1
ATOM 4509 N N . GLY A 1 568 ? 6.365 -0.408 -17.267 1.00 90.50 568 GLY A N 1
ATOM 4510 C CA . GLY A 1 568 ? 7.111 -0.259 -18.510 1.00 90.50 568 GLY A CA 1
ATOM 4511 C C . GLY A 1 568 ? 6.932 -1.418 -19.492 1.00 90.50 568 GLY A C 1
ATOM 4512 O O . GLY A 1 568 ? 6.366 -2.456 -19.126 1.00 90.50 568 GLY A O 1
ATOM 4513 N N . PRO A 1 569 ? 7.418 -1.260 -20.737 1.00 88.12 569 PRO A N 1
ATOM 4514 C CA . PRO A 1 569 ? 7.426 -2.293 -21.769 1.00 88.12 569 PRO A CA 1
ATOM 4515 C C . PRO A 1 569 ? 8.147 -3.565 -21.310 1.00 88.12 569 PRO A C 1
ATOM 4517 O O . PRO A 1 569 ? 8.872 -3.564 -20.304 1.00 88.12 569 PRO A O 1
ATOM 4520 N N . ALA A 1 570 ? 7.976 -4.658 -22.057 1.00 79.06 570 ALA A N 1
ATOM 4521 C CA . ALA A 1 570 ? 8.589 -5.935 -21.704 1.00 79.06 570 ALA A CA 1
ATOM 4522 C C . ALA A 1 570 ? 10.118 -5.773 -21.675 1.00 79.06 570 ALA A C 1
ATOM 4524 O O . ALA A 1 570 ? 10.695 -5.082 -22.509 1.00 79.06 570 ALA A O 1
ATOM 4525 N N . GLY A 1 571 ? 10.776 -6.341 -20.664 1.00 76.25 571 GLY A N 1
ATOM 4526 C CA . GLY A 1 571 ? 12.229 -6.219 -20.486 1.00 76.25 571 GLY A CA 1
ATOM 4527 C C . GLY A 1 571 ? 12.737 -4.881 -19.924 1.00 76.25 571 GLY A C 1
ATOM 4528 O O . GLY A 1 571 ? 13.854 -4.855 -19.420 1.00 76.25 571 GLY A O 1
ATOM 4529 N N . SER A 1 572 ? 11.936 -3.806 -19.897 1.00 83.50 572 SER A N 1
ATOM 4530 C CA . SER A 1 572 ? 12.381 -2.483 -19.410 1.00 83.50 572 SER A CA 1
ATOM 4531 C C . SER A 1 572 ? 12.812 -2.467 -17.938 1.00 83.50 572 SER A C 1
ATOM 4533 O O . SER A 1 572 ? 13.648 -1.665 -17.535 1.00 83.50 572 SER A O 1
ATOM 4535 N N . GLN A 1 573 ? 12.246 -3.345 -17.104 1.00 86.44 573 GLN A N 1
ATOM 4536 C CA . GLN A 1 573 ? 12.342 -3.242 -15.642 1.00 86.44 573 GLN A CA 1
ATOM 4537 C C . GLN A 1 573 ? 11.975 -1.834 -15.115 1.00 86.44 573 GLN A C 1
ATOM 4539 O O . GLN A 1 573 ? 12.390 -1.474 -14.016 1.00 86.44 573 GLN A O 1
ATOM 4544 N N . LEU A 1 574 ? 11.177 -1.051 -15.853 1.00 93.19 574 LEU A N 1
ATOM 4545 C CA . LEU A 1 574 ? 10.783 0.314 -15.491 1.00 93.19 574 LEU A CA 1
ATOM 4546 C C . LEU A 1 574 ? 9.350 0.371 -14.957 1.00 93.19 574 LEU A C 1
ATOM 4548 O O . LEU A 1 574 ? 8.484 -0.414 -15.352 1.00 93.19 574 LEU A O 1
ATOM 4552 N N . VAL A 1 575 ? 9.093 1.337 -14.078 1.00 94.75 575 VAL A N 1
ATOM 4553 C CA . VAL A 1 575 ? 7.749 1.767 -13.674 1.00 94.75 575 VAL A CA 1
ATOM 4554 C C . VAL A 1 575 ? 7.722 3.288 -13.574 1.00 94.75 575 VAL A C 1
ATOM 4556 O O . VAL A 1 575 ? 8.612 3.884 -12.967 1.00 94.75 575 VAL A O 1
ATOM 4559 N N . LEU A 1 576 ? 6.682 3.906 -14.132 1.00 96.44 576 LEU A N 1
ATOM 4560 C CA . LEU A 1 576 ? 6.350 5.309 -13.899 1.00 96.44 576 LEU A CA 1
ATOM 4561 C C . LEU A 1 576 ? 5.316 5.412 -12.782 1.00 96.44 576 LEU A C 1
ATOM 4563 O O . LEU A 1 576 ? 4.301 4.725 -12.805 1.00 96.44 576 LEU A O 1
ATOM 4567 N N . LEU A 1 577 ? 5.561 6.278 -11.807 1.00 97.06 577 LEU A N 1
ATOM 4568 C CA . LEU A 1 577 ? 4.623 6.599 -10.739 1.00 97.06 577 LEU A CA 1
ATOM 4569 C C . LEU A 1 577 ? 4.007 7.966 -11.013 1.00 97.06 577 LEU A C 1
ATOM 4571 O O . LEU A 1 577 ? 4.735 8.960 -11.095 1.00 97.06 577 LEU A O 1
ATOM 4575 N N . LYS A 1 578 ? 2.676 8.012 -11.100 1.00 95.75 578 LYS A N 1
ATOM 4576 C CA . LYS A 1 578 ? 1.922 9.265 -11.120 1.00 95.75 578 LYS A CA 1
ATOM 4577 C C . LYS A 1 578 ? 1.658 9.691 -9.684 1.00 95.75 578 LYS A C 1
ATOM 4579 O O . LYS A 1 578 ? 1.072 8.939 -8.904 1.00 95.75 578 LYS A O 1
ATOM 4584 N N . LEU A 1 579 ? 2.086 10.891 -9.326 1.00 97.31 579 LEU A N 1
ATOM 4585 C CA . LEU A 1 579 ? 1.814 11.477 -8.015 1.00 97.31 579 LEU A CA 1
ATOM 4586 C C . LEU A 1 579 ? 0.380 12.030 -7.967 1.00 97.31 579 LEU A C 1
ATOM 4588 O O . LEU A 1 579 ? -0.151 12.442 -8.995 1.00 97.31 579 LEU A O 1
ATOM 4592 N N . GLU A 1 580 ? -0.258 12.082 -6.795 1.00 96.12 580 GLU A N 1
ATOM 4593 C CA . GLU A 1 580 ? -1.610 12.668 -6.654 1.00 96.12 580 GLU A CA 1
ATOM 4594 C C . GLU A 1 580 ? -1.657 14.167 -6.982 1.00 96.12 580 GLU A C 1
ATOM 4596 O O . GLU A 1 580 ? -2.697 14.699 -7.362 1.00 96.12 580 GLU A O 1
ATOM 4601 N N . ARG A 1 581 ? -0.525 14.858 -6.837 1.00 96.81 581 ARG A N 1
ATOM 4602 C CA . ARG A 1 581 ? -0.373 16.289 -7.106 1.00 96.81 581 ARG A CA 1
ATOM 4603 C C . ARG A 1 581 ? 1.038 16.588 -7.615 1.00 96.81 581 ARG A C 1
ATOM 4605 O O . ARG A 1 581 ? 1.963 15.858 -7.246 1.00 96.81 581 ARG A O 1
ATOM 4612 N N . PRO A 1 582 ? 1.224 17.639 -8.429 1.00 96.88 582 PRO A N 1
ATOM 4613 C CA . PRO A 1 582 ? 2.553 18.056 -8.852 1.00 96.88 582 PRO A CA 1
ATOM 4614 C C . PRO A 1 582 ? 3.384 18.543 -7.657 1.00 96.88 582 PRO A C 1
ATOM 4616 O O . PRO A 1 582 ? 2.865 19.167 -6.728 1.00 96.88 582 PRO A O 1
ATOM 4619 N N . VAL A 1 583 ? 4.683 18.258 -7.687 1.00 96.31 583 VAL A N 1
ATOM 4620 C CA . VAL A 1 583 ? 5.668 18.779 -6.739 1.00 96.31 583 VAL A CA 1
ATOM 4621 C C . VAL A 1 583 ? 5.988 20.241 -7.039 1.00 96.31 583 VAL A C 1
ATOM 4623 O O . VAL A 1 583 ? 5.877 20.710 -8.172 1.00 96.31 583 VAL A O 1
ATOM 4626 N N . ILE A 1 584 ? 6.443 20.966 -6.022 1.00 95.00 584 ILE A N 1
ATOM 4627 C CA . ILE A 1 584 ? 6.881 22.356 -6.161 1.00 95.00 584 ILE A CA 1
ATOM 4628 C C . ILE A 1 584 ? 8.386 22.363 -6.432 1.00 95.00 584 ILE A C 1
ATOM 4630 O O . ILE A 1 584 ? 9.178 22.040 -5.544 1.00 95.00 584 ILE A O 1
ATOM 4634 N N . LEU A 1 585 ? 8.795 22.733 -7.645 1.00 91.75 585 LEU A N 1
ATOM 4635 C CA . LEU A 1 585 ? 10.213 22.797 -8.007 1.00 91.75 585 LEU A CA 1
ATOM 4636 C C . LEU A 1 585 ? 10.938 23.925 -7.256 1.00 91.75 585 LEU A C 1
ATOM 4638 O O . LEU A 1 585 ? 10.426 25.036 -7.123 1.00 91.75 585 LEU A O 1
ATOM 4642 N N . ASN A 1 586 ? 12.143 23.637 -6.765 1.00 87.88 586 ASN A N 1
ATOM 4643 C CA . ASN A 1 586 ? 13.040 24.581 -6.100 1.00 87.88 586 ASN A CA 1
ATOM 4644 C C . ASN A 1 586 ? 14.494 24.053 -6.129 1.00 87.88 586 ASN A C 1
ATOM 4646 O O . ASN A 1 586 ? 14.807 23.074 -6.795 1.00 87.88 586 ASN A O 1
ATOM 4650 N N . HIS A 1 587 ? 15.417 24.677 -5.398 1.00 86.06 587 HIS A N 1
ATOM 4651 C CA . HIS A 1 587 ? 16.832 24.276 -5.403 1.00 86.06 587 HIS A CA 1
ATOM 4652 C C . HIS A 1 587 ? 17.131 22.902 -4.763 1.00 86.06 587 HIS A C 1
ATOM 4654 O O . HIS A 1 587 ? 18.210 22.359 -4.997 1.00 86.06 587 HIS A O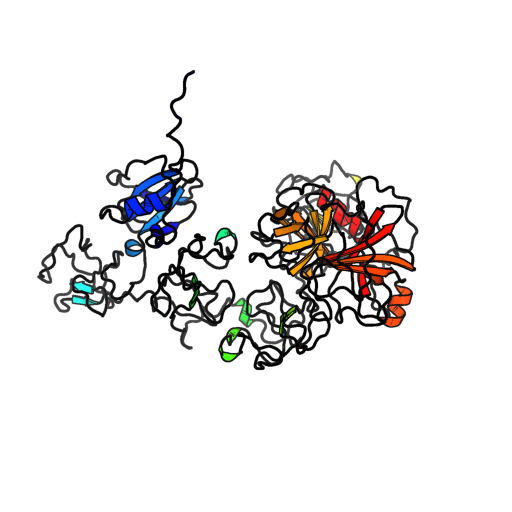 1
ATOM 4660 N N . HIS A 1 588 ? 16.202 22.342 -3.981 1.00 88.69 588 HIS A N 1
ATOM 4661 C CA . HIS A 1 588 ? 16.262 20.988 -3.410 1.00 88.69 588 HIS A CA 1
ATOM 4662 C C . HIS A 1 588 ? 15.407 19.968 -4.178 1.00 88.69 588 HIS A C 1
ATOM 4664 O O . HIS A 1 588 ? 15.511 18.773 -3.915 1.00 88.69 588 HIS A O 1
ATOM 4670 N N . VAL A 1 589 ? 14.549 20.431 -5.092 1.00 92.44 589 VAL A N 1
ATOM 4671 C CA . VAL A 1 589 ? 13.591 19.615 -5.846 1.00 92.44 589 VAL A CA 1
ATOM 4672 C C . VAL A 1 589 ? 13.635 20.044 -7.305 1.00 92.44 589 VAL A C 1
ATOM 4674 O O . VAL A 1 589 ? 13.047 21.060 -7.673 1.00 92.44 589 VAL A O 1
ATOM 4677 N N . ALA A 1 590 ? 14.328 19.277 -8.138 1.00 92.62 590 ALA A N 1
ATOM 4678 C CA . ALA A 1 590 ? 14.522 19.602 -9.548 1.00 92.62 590 ALA A CA 1
ATOM 4679 C C . ALA A 1 590 ? 14.242 18.390 -10.436 1.00 92.62 590 ALA A C 1
ATOM 4681 O O . ALA A 1 590 ? 14.334 17.250 -9.992 1.00 92.62 590 ALA A O 1
ATOM 4682 N N . LEU A 1 591 ? 13.924 18.649 -11.702 1.00 94.06 591 LEU A N 1
ATOM 4683 C CA . LEU A 1 591 ? 13.724 17.608 -12.707 1.00 94.06 591 LEU A CA 1
ATOM 4684 C C . LEU A 1 591 ? 15.074 17.156 -13.266 1.00 94.06 591 LEU A C 1
ATOM 4686 O O . LEU A 1 591 ? 15.915 18.003 -13.579 1.00 94.06 591 LEU A O 1
ATOM 4690 N N . ILE A 1 592 ? 15.276 15.852 -13.452 1.00 94.56 592 ILE A N 1
ATOM 4691 C CA . ILE A 1 592 ? 16.381 15.344 -14.280 1.00 94.56 592 ILE A CA 1
ATOM 4692 C C . ILE A 1 592 ? 15.962 15.319 -15.752 1.00 94.56 592 ILE A C 1
ATOM 4694 O O . ILE A 1 592 ? 14.794 15.083 -16.057 1.00 94.56 592 ILE A O 1
ATOM 4698 N N . CYS A 1 593 ? 16.893 15.569 -16.675 1.00 93.75 593 CYS A N 1
ATOM 4699 C CA . CYS A 1 593 ? 16.588 15.453 -18.099 1.00 93.75 593 CYS A CA 1
ATOM 4700 C C . CYS A 1 593 ? 16.472 13.992 -18.530 1.00 93.75 593 CYS A C 1
ATOM 4702 O O . CYS A 1 593 ? 17.275 13.159 -18.111 1.00 93.75 593 CYS A O 1
ATOM 4704 N N . LEU A 1 594 ? 15.525 13.698 -19.417 1.00 93.38 594 LEU A N 1
ATOM 4705 C CA . LEU A 1 594 ? 15.515 12.440 -20.159 1.00 93.38 594 LEU A CA 1
ATOM 4706 C C . LEU A 1 594 ? 16.517 12.521 -21.321 1.00 93.38 594 LEU A C 1
ATOM 4708 O O . LEU A 1 594 ? 16.685 13.596 -21.895 1.00 93.38 594 LEU A O 1
ATOM 4712 N N . PRO A 1 595 ? 17.214 11.427 -21.657 1.00 91.88 595 PRO A N 1
ATOM 4713 C CA . PRO A 1 595 ? 18.104 11.399 -22.809 1.00 91.88 595 PRO A CA 1
ATOM 4714 C C . PRO A 1 595 ? 17.300 11.432 -24.118 1.00 91.88 595 PRO A C 1
ATOM 4716 O O . PRO A 1 595 ? 16.108 11.129 -24.102 1.00 91.88 595 PRO A O 1
ATOM 4719 N N . PRO A 1 596 ? 17.931 11.762 -25.258 1.00 87.38 596 PRO A N 1
ATOM 4720 C CA . PRO A 1 596 ? 17.320 11.522 -26.559 1.00 87.38 596 PRO A CA 1
ATOM 4721 C C . PRO A 1 596 ? 17.009 10.030 -26.738 1.00 87.38 596 PRO A C 1
ATOM 4723 O O . PRO A 1 596 ? 17.708 9.172 -26.181 1.00 87.38 596 PRO A O 1
ATOM 4726 N N . GLU A 1 597 ? 15.978 9.728 -27.525 1.00 85.56 597 GLU A N 1
ATOM 4727 C CA . GLU A 1 597 ? 15.651 8.351 -27.897 1.00 85.56 597 GLU A CA 1
ATOM 4728 C C . GLU A 1 597 ? 16.872 7.676 -28.522 1.00 85.56 597 GLU A C 1
ATOM 4730 O O . GLU A 1 597 ? 17.598 8.274 -29.315 1.00 85.56 597 GLU A O 1
ATOM 4735 N N . GLN A 1 598 ? 17.135 6.441 -28.096 1.00 85.25 598 GLN A N 1
ATOM 4736 C CA . GLN A 1 598 ? 18.240 5.611 -28.585 1.00 85.25 598 GLN A CA 1
ATOM 4737 C C . GLN A 1 598 ? 19.648 6.215 -28.381 1.00 85.25 598 GLN A C 1
ATOM 4739 O O . GLN A 1 598 ? 20.635 5.665 -28.853 1.00 85.25 598 GLN A O 1
ATOM 4744 N N . TYR A 1 599 ? 19.800 7.291 -27.598 1.00 87.56 599 TYR A N 1
ATOM 4745 C CA . TYR A 1 599 ? 21.114 7.867 -27.313 1.00 87.56 599 TYR A CA 1
ATOM 4746 C C . TYR A 1 599 ? 22.072 6.859 -26.661 1.00 87.56 599 TYR A C 1
ATOM 4748 O O . TYR A 1 599 ? 21.775 6.257 -25.619 1.00 87.56 599 TYR A O 1
ATOM 4756 N N . VAL A 1 600 ? 23.267 6.730 -27.244 1.00 88.81 600 VAL A N 1
ATOM 4757 C CA . VAL A 1 600 ? 24.365 5.918 -26.713 1.00 88.81 600 VAL A CA 1
ATOM 4758 C C . VAL A 1 600 ? 25.391 6.822 -26.048 1.00 88.81 600 VAL A C 1
ATOM 4760 O O . VAL A 1 600 ? 26.092 7.594 -26.696 1.00 88.81 600 VAL A O 1
ATOM 4763 N N . VAL A 1 601 ? 25.512 6.696 -24.727 1.00 90.44 601 VAL A N 1
ATOM 4764 C CA . VAL A 1 601 ? 26.515 7.436 -23.957 1.00 90.44 601 VAL A CA 1
ATOM 4765 C C . VAL A 1 601 ? 27.930 6.991 -24.359 1.00 90.44 601 VAL A C 1
ATOM 4767 O O . VAL A 1 601 ? 28.219 5.792 -24.275 1.00 90.44 601 VAL A O 1
ATOM 4770 N N . PRO A 1 602 ? 28.829 7.918 -24.739 1.00 91.00 602 PRO A N 1
ATOM 4771 C CA . PRO A 1 602 ? 30.211 7.577 -25.050 1.00 91.00 602 PRO A CA 1
ATOM 4772 C C . PRO A 1 602 ? 30.935 6.898 -23.870 1.00 91.00 602 PRO A C 1
ATOM 4774 O O . PRO A 1 602 ? 30.775 7.307 -22.715 1.00 91.00 602 PRO A O 1
ATOM 4777 N N . PRO A 1 603 ? 31.781 5.883 -24.122 1.00 91.69 603 PRO A N 1
ATOM 4778 C CA . PRO A 1 603 ? 32.662 5.341 -23.093 1.00 91.69 603 PRO A CA 1
ATOM 4779 C C . PRO A 1 603 ? 33.552 6.432 -22.481 1.00 91.69 603 PRO A C 1
ATOM 4781 O O . PRO A 1 603 ? 34.035 7.327 -23.172 1.00 91.69 603 PRO A O 1
ATOM 4784 N N . GLY A 1 604 ? 33.781 6.360 -21.172 1.00 90.88 604 GLY A N 1
ATOM 4785 C CA . GLY A 1 604 ? 34.536 7.353 -20.409 1.00 90.88 604 GLY A CA 1
ATOM 4786 C C . GLY A 1 604 ? 33.710 8.541 -19.907 1.00 90.88 604 GLY A C 1
ATOM 4787 O O . GLY A 1 604 ? 34.207 9.282 -19.058 1.00 90.88 604 GLY A O 1
ATOM 4788 N N . THR A 1 605 ? 32.455 8.715 -20.348 1.00 91.81 605 THR A N 1
ATOM 4789 C CA . THR A 1 605 ? 31.568 9.747 -19.791 1.00 91.81 605 THR A CA 1
ATOM 4790 C C . THR A 1 605 ? 31.398 9.546 -18.287 1.00 91.81 605 THR A C 1
ATOM 4792 O O . THR A 1 605 ? 31.068 8.452 -17.823 1.00 91.81 605 THR A O 1
ATOM 4795 N N . LYS A 1 606 ? 31.619 10.621 -17.523 1.00 90.81 606 LYS A N 1
ATOM 4796 C CA . LYS A 1 606 ? 31.463 10.633 -16.069 1.00 90.81 606 LYS A CA 1
ATOM 4797 C C . LYS A 1 606 ? 29.990 10.798 -15.696 1.00 90.81 606 LYS A C 1
ATOM 4799 O O . LYS A 1 606 ? 29.341 11.762 -16.103 1.00 90.81 606 LYS A O 1
ATOM 4804 N N . CYS A 1 607 ? 29.501 9.890 -14.865 1.00 92.56 607 CYS A N 1
ATOM 4805 C CA . CYS A 1 607 ? 28.140 9.875 -14.347 1.00 92.56 607 CYS A CA 1
ATOM 4806 C C . CYS A 1 607 ? 28.138 9.732 -12.824 1.00 92.56 607 CYS A C 1
ATOM 4808 O O . CYS A 1 607 ? 29.154 9.399 -12.209 1.00 92.56 607 CYS A O 1
ATOM 4810 N N . GLU A 1 608 ? 26.987 9.984 -12.218 1.00 90.62 608 GLU A N 1
ATOM 4811 C CA . GLU A 1 608 ? 26.738 9.904 -10.789 1.00 90.62 608 GLU A CA 1
ATOM 4812 C C . GLU A 1 608 ? 25.529 9.018 -10.503 1.00 90.62 608 GLU A C 1
ATOM 4814 O O . GLU A 1 608 ? 24.500 9.121 -11.168 1.00 90.62 608 GLU A O 1
ATOM 4819 N N . ILE A 1 609 ? 25.657 8.171 -9.487 1.00 89.25 609 ILE A N 1
ATOM 4820 C CA . ILE A 1 609 ? 24.525 7.491 -8.859 1.00 89.25 609 ILE A CA 1
ATOM 4821 C C . ILE A 1 609 ? 24.188 8.168 -7.538 1.00 89.25 609 ILE A C 1
ATOM 4823 O O . ILE A 1 609 ? 25.083 8.715 -6.887 1.00 89.25 609 ILE A O 1
ATOM 4827 N N . ALA A 1 610 ? 22.919 8.116 -7.138 1.00 88.38 610 ALA A N 1
ATOM 4828 C CA . ALA A 1 610 ? 22.463 8.689 -5.878 1.00 88.38 610 ALA A CA 1
ATOM 4829 C C . ALA A 1 610 ? 21.420 7.800 -5.191 1.00 88.38 610 ALA A C 1
ATOM 4831 O O . ALA A 1 610 ? 20.534 7.263 -5.858 1.00 88.38 610 ALA A O 1
ATOM 4832 N N . GLY A 1 611 ? 21.495 7.702 -3.862 1.00 86.06 611 GLY A N 1
ATOM 4833 C CA . GLY A 1 611 ? 20.496 6.994 -3.064 1.00 86.06 611 GLY A CA 1
ATOM 4834 C C . GLY A 1 611 ? 20.819 6.919 -1.567 1.00 86.06 611 GLY A C 1
ATOM 4835 O O . GLY A 1 611 ? 21.822 7.465 -1.096 1.00 86.06 611 GLY A O 1
ATOM 4836 N N . TRP A 1 612 ? 19.897 6.312 -0.814 1.00 84.62 612 TRP A N 1
ATOM 4837 C CA . TRP A 1 612 ? 19.979 6.096 0.642 1.00 84.62 612 TRP A CA 1
ATOM 4838 C C . TRP A 1 612 ? 20.226 4.623 0.990 1.00 84.62 612 TRP A C 1
ATOM 4840 O O . TRP A 1 612 ? 19.882 4.175 2.088 1.00 84.62 612 TRP A O 1
ATOM 4850 N N . GLY A 1 613 ? 20.735 3.856 0.032 1.00 70.62 613 GLY A N 1
ATOM 4851 C CA . GLY A 1 613 ? 20.994 2.443 0.191 1.00 70.62 613 GLY A CA 1
ATOM 4852 C C . GLY A 1 613 ? 22.143 2.135 1.143 1.00 70.62 613 GLY A C 1
ATOM 4853 O O . GLY A 1 613 ? 22.806 3.011 1.704 1.00 70.62 613 GLY A O 1
ATOM 4854 N N . GLU A 1 614 ? 22.353 0.841 1.353 1.00 63.78 614 GLU A N 1
ATOM 4855 C CA . GLU A 1 614 ? 23.357 0.326 2.280 1.00 63.78 614 GLU A CA 1
ATOM 4856 C C . GLU A 1 614 ? 24.783 0.812 1.947 1.00 63.78 614 GLU A C 1
ATOM 4858 O O . GLU A 1 614 ? 25.269 0.649 0.825 1.00 63.78 614 GLU A O 1
ATOM 4863 N N . SER A 1 615 ? 25.501 1.320 2.956 1.00 57.22 615 SER A N 1
ATOM 4864 C CA . SER A 1 615 ? 26.931 1.631 2.867 1.00 57.22 615 SER A CA 1
ATOM 4865 C C . SER A 1 615 ? 27.781 0.573 3.585 1.00 57.22 615 SER A C 1
ATOM 4867 O O . SER A 1 615 ? 27.415 0.041 4.633 1.00 57.22 615 SER A O 1
ATOM 4869 N N . ILE A 1 616 ? 28.948 0.233 3.023 1.00 48.94 616 ILE A N 1
ATOM 4870 C CA . ILE A 1 616 ? 29.895 -0.684 3.673 1.00 48.94 616 ILE A CA 1
ATOM 4871 C C . ILE A 1 616 ? 30.557 0.055 4.845 1.00 48.94 616 ILE A C 1
ATOM 4873 O O . ILE A 1 616 ? 31.458 0.864 4.639 1.00 48.94 616 ILE A O 1
ATOM 4877 N N . GLY A 1 617 ? 30.149 -0.268 6.074 1.00 44.28 617 GLY A N 1
ATOM 4878 C CA . GLY A 1 617 ? 30.733 0.274 7.306 1.00 44.28 617 GLY A CA 1
ATOM 4879 C C . GLY A 1 617 ? 29.721 1.059 8.140 1.00 44.28 617 GLY A C 1
ATOM 4880 O O . GLY A 1 617 ? 28.828 1.703 7.614 1.00 44.28 617 GLY A O 1
ATOM 4881 N N . THR A 1 618 ? 29.870 0.984 9.461 1.00 39.19 618 THR A N 1
ATOM 4882 C CA . THR A 1 618 ? 28.964 1.431 10.540 1.00 39.19 618 THR A CA 1
ATOM 4883 C C . THR A 1 618 ? 28.645 2.931 10.607 1.00 39.19 618 THR A C 1
ATOM 4885 O O . THR A 1 618 ? 28.357 3.451 11.686 1.00 39.19 618 THR A O 1
ATOM 4888 N N . SER A 1 619 ? 28.690 3.673 9.504 1.00 42.91 619 SER A N 1
ATOM 4889 C CA . SER A 1 619 ? 28.176 5.034 9.521 1.00 42.91 619 SER A CA 1
ATOM 4890 C C . SER A 1 619 ? 26.653 4.962 9.569 1.00 42.91 619 SER A C 1
ATOM 4892 O O . SER A 1 619 ? 26.004 4.577 8.600 1.00 42.91 619 SER A O 1
ATOM 4894 N N . ASN A 1 620 ? 26.084 5.329 10.716 1.00 48.19 620 ASN A N 1
ATOM 4895 C CA . ASN A 1 620 ? 24.668 5.641 10.903 1.00 48.19 620 ASN A CA 1
ATOM 4896 C C . ASN A 1 620 ? 24.297 6.921 10.125 1.00 48.19 620 ASN A C 1
ATOM 4898 O O . ASN A 1 620 ? 23.708 7.852 10.669 1.00 48.19 620 ASN A O 1
ATOM 4902 N N . ASN A 1 621 ? 24.754 7.026 8.877 1.00 53.47 621 ASN A N 1
ATOM 4903 C CA . ASN A 1 621 ? 24.576 8.196 8.050 1.00 53.47 621 ASN A CA 1
ATOM 4904 C C . ASN A 1 621 ? 23.324 7.961 7.221 1.00 53.47 621 ASN A C 1
ATOM 4906 O O . ASN A 1 621 ? 23.361 7.472 6.098 1.00 53.47 621 ASN A O 1
ATOM 4910 N N . THR A 1 622 ? 22.188 8.305 7.818 1.00 74.75 622 THR A N 1
ATOM 4911 C CA . THR A 1 622 ? 20.874 8.336 7.178 1.00 74.75 622 THR A CA 1
ATOM 4912 C C . THR A 1 622 ? 20.789 9.497 6.184 1.00 74.75 622 THR A C 1
ATOM 4914 O O . THR A 1 622 ? 19.809 10.233 6.209 1.00 74.75 622 THR A O 1
ATOM 4917 N N . VAL A 1 623 ? 21.816 9.742 5.369 1.00 82.94 623 VAL A N 1
ATOM 4918 C CA . VAL A 1 623 ? 21.864 10.853 4.409 1.00 82.94 623 VAL A CA 1
ATOM 4919 C C . VAL A 1 623 ? 22.069 10.345 2.984 1.00 82.94 623 VAL A C 1
ATOM 4921 O O . VAL A 1 623 ? 22.593 9.258 2.775 1.00 82.94 623 VAL A O 1
ATOM 4924 N N . LEU A 1 624 ? 21.641 11.132 2.002 1.00 83.38 624 LEU A N 1
ATOM 4925 C CA . LEU A 1 624 ? 21.739 10.822 0.582 1.00 83.38 624 LEU A CA 1
ATOM 4926 C C . LEU A 1 624 ? 23.207 10.833 0.152 1.00 83.38 624 LEU A C 1
ATOM 4928 O O . LEU A 1 624 ? 23.878 11.866 0.249 1.00 83.38 624 LEU A O 1
ATOM 4932 N N . HIS A 1 625 ? 23.686 9.702 -0.356 1.00 83.25 625 HIS A N 1
ATOM 4933 C CA . HIS A 1 625 ? 25.041 9.570 -0.870 1.00 83.25 625 HIS A CA 1
ATOM 4934 C C . HIS A 1 625 ? 25.063 9.675 -2.392 1.00 83.25 625 HIS A C 1
ATOM 4936 O O . HIS A 1 625 ? 24.154 9.208 -3.076 1.00 83.25 625 HIS A O 1
ATOM 4942 N N . VAL A 1 626 ? 26.132 10.277 -2.914 1.00 84.56 626 VAL A N 1
ATOM 4943 C CA . VAL A 1 626 ? 26.416 10.358 -4.349 1.00 84.56 626 VAL A CA 1
ATOM 4944 C C . VAL A 1 626 ? 27.774 9.726 -4.641 1.00 84.56 626 VAL A C 1
ATOM 4946 O O . VAL A 1 626 ? 28.752 9.974 -3.927 1.00 84.56 626 VAL A O 1
ATOM 4949 N N . ALA A 1 627 ? 27.842 8.921 -5.701 1.00 83.94 627 ALA A N 1
ATOM 4950 C CA . ALA A 1 627 ? 29.070 8.278 -6.159 1.00 83.94 627 ALA A CA 1
ATOM 4951 C C . ALA A 1 627 ? 29.285 8.480 -7.661 1.00 83.94 627 ALA A C 1
ATOM 4953 O O . ALA A 1 627 ? 28.368 8.291 -8.455 1.00 83.94 627 ALA A O 1
ATOM 4954 N N . SER A 1 628 ? 30.514 8.828 -8.057 1.00 86.88 628 SER A N 1
ATOM 4955 C CA . SER A 1 628 ? 30.882 9.006 -9.466 1.00 86.88 628 SER A CA 1
ATOM 4956 C C . SER A 1 628 ? 31.458 7.733 -10.088 1.00 86.88 628 SER A C 1
ATOM 4958 O O . SER A 1 628 ? 32.261 7.038 -9.464 1.00 86.88 628 SER A O 1
ATOM 4960 N N . MET A 1 629 ? 31.121 7.481 -11.350 1.00 88.38 629 MET A N 1
ATOM 4961 C CA . MET A 1 629 ? 31.608 6.351 -12.145 1.00 88.38 629 MET A CA 1
ATOM 4962 C C . MET A 1 629 ? 31.645 6.697 -13.634 1.00 88.38 629 MET A C 1
ATOM 4964 O O . MET A 1 629 ? 30.930 7.588 -14.083 1.00 88.38 629 MET A O 1
ATOM 4968 N N . ASN A 1 630 ? 32.475 5.987 -14.397 1.00 92.19 630 ASN A N 1
ATOM 4969 C CA . ASN A 1 630 ? 32.627 6.214 -15.833 1.00 92.19 630 ASN A CA 1
ATOM 4970 C C . ASN A 1 630 ? 31.897 5.133 -16.626 1.00 92.19 630 ASN A C 1
ATOM 4972 O O . ASN A 1 630 ? 31.988 3.954 -16.282 1.00 92.19 630 ASN A O 1
ATOM 4976 N N . VAL A 1 631 ? 31.209 5.523 -17.695 1.00 93.12 631 VAL A N 1
ATOM 4977 C CA . VAL A 1 631 ? 30.549 4.592 -18.621 1.00 93.12 631 VAL A CA 1
ATOM 4978 C C . VAL A 1 631 ? 31.584 3.758 -19.375 1.00 93.12 631 VAL A C 1
ATOM 4980 O O . VAL A 1 631 ? 32.653 4.255 -19.723 1.00 93.12 631 VAL A O 1
ATOM 4983 N N . ILE A 1 632 ? 31.261 2.494 -19.644 1.00 93.81 632 ILE A N 1
ATOM 4984 C CA . ILE A 1 632 ? 32.015 1.625 -20.558 1.00 93.81 632 ILE A CA 1
ATOM 4985 C C . ILE A 1 632 ? 31.092 1.118 -21.667 1.00 93.81 632 ILE A C 1
ATOM 4987 O O . ILE A 1 632 ? 29.871 1.105 -21.508 1.00 93.81 632 ILE A O 1
ATOM 4991 N N . SER A 1 633 ? 31.661 0.675 -22.788 1.00 92.94 633 SER A N 1
ATOM 4992 C CA . SER A 1 633 ? 30.858 0.118 -23.879 1.00 92.94 633 SER A CA 1
ATOM 4993 C C . SER A 1 633 ? 30.245 -1.235 -23.497 1.00 92.94 633 SER A C 1
ATOM 4995 O O . SER A 1 633 ? 30.814 -1.998 -22.708 1.00 92.94 633 SER A O 1
ATOM 4997 N N . ASN A 1 634 ? 29.109 -1.587 -24.110 1.00 92.12 634 ASN A N 1
ATOM 4998 C CA . ASN A 1 634 ? 28.507 -2.913 -23.934 1.00 92.12 634 ASN A CA 1
ATOM 4999 C C . ASN A 1 634 ? 29.458 -4.029 -24.391 1.00 92.12 634 ASN A C 1
ATOM 5001 O O . ASN A 1 634 ? 29.455 -5.099 -23.794 1.00 92.12 634 ASN A O 1
ATOM 5005 N N . GLN A 1 635 ? 30.321 -3.783 -25.384 1.00 90.88 635 GLN A N 1
ATOM 5006 C CA . GLN A 1 635 ? 31.348 -4.732 -25.830 1.00 90.88 635 GLN A CA 1
ATOM 5007 C C . GLN A 1 635 ? 32.396 -5.009 -24.737 1.00 90.88 635 GLN A C 1
ATOM 5009 O O . GLN A 1 635 ? 32.705 -6.168 -24.440 1.00 90.88 635 GLN A O 1
ATOM 5014 N N . GLU A 1 636 ? 32.917 -3.959 -24.095 1.00 92.19 636 GLU A N 1
ATOM 5015 C CA . GLU A 1 636 ? 33.844 -4.099 -22.967 1.00 92.19 636 GLU A CA 1
ATOM 5016 C C . GLU A 1 636 ? 33.155 -4.803 -21.788 1.00 92.19 636 GLU A C 1
ATOM 5018 O O . GLU A 1 636 ? 33.695 -5.753 -21.215 1.00 92.19 636 GLU A O 1
ATOM 5023 N N . CYS A 1 637 ? 31.915 -4.412 -21.483 1.00 91.12 637 CYS A N 1
ATOM 5024 C CA . CYS A 1 637 ? 31.099 -5.041 -20.448 1.00 91.12 637 CYS A CA 1
ATOM 5025 C C . CYS A 1 637 ? 30.876 -6.541 -20.729 1.00 91.12 637 CYS A C 1
ATOM 5027 O O . CYS A 1 637 ? 31.112 -7.393 -19.865 1.00 91.12 637 CYS A O 1
ATOM 5029 N N . ASN A 1 638 ? 30.533 -6.894 -21.971 1.00 90.44 638 ASN A N 1
ATOM 5030 C CA . ASN A 1 638 ? 30.328 -8.268 -22.429 1.00 90.44 638 ASN A CA 1
ATOM 5031 C C . ASN A 1 638 ? 31.590 -9.129 -22.367 1.00 90.44 638 ASN A C 1
ATOM 5033 O O . ASN A 1 638 ? 31.473 -10.344 -22.222 1.00 90.44 638 ASN A O 1
ATOM 5037 N N . THR A 1 639 ? 32.788 -8.542 -22.378 1.00 90.31 639 THR A N 1
ATOM 5038 C CA . THR A 1 639 ? 34.027 -9.308 -22.162 1.00 90.31 639 THR A CA 1
ATOM 5039 C C . THR A 1 639 ? 34.044 -9.943 -20.764 1.00 90.31 639 THR A C 1
ATOM 5041 O O . THR A 1 639 ? 34.548 -11.051 -20.577 1.00 90.31 639 THR A O 1
ATOM 5044 N N . LYS A 1 640 ? 33.447 -9.277 -19.764 1.00 87.75 640 LYS A N 1
ATOM 5045 C CA . LYS A 1 640 ? 33.284 -9.812 -18.400 1.00 87.75 640 LYS A CA 1
ATOM 5046 C C . LYS A 1 640 ? 32.024 -10.661 -18.247 1.00 87.75 640 LYS A C 1
ATOM 5048 O O . LYS A 1 640 ? 32.070 -11.688 -17.569 1.00 87.75 640 LYS A O 1
ATOM 5053 N N . TYR A 1 641 ? 30.929 -10.252 -18.882 1.00 87.38 641 TYR A N 1
ATOM 5054 C CA . TYR A 1 641 ? 29.617 -10.899 -18.768 1.00 87.38 641 TYR A CA 1
ATOM 5055 C C . TYR A 1 641 ? 29.322 -11.956 -19.847 1.00 87.38 641 TYR A C 1
ATOM 5057 O O . TYR A 1 641 ? 28.223 -12.498 -19.882 1.00 87.38 641 TYR A O 1
ATOM 5065 N N . ARG A 1 642 ? 30.308 -12.310 -20.682 1.00 88.50 642 ARG A N 1
ATOM 5066 C CA . ARG A 1 642 ? 30.259 -13.396 -21.682 1.00 88.50 642 ARG A CA 1
ATOM 5067 C C . ARG A 1 642 ? 29.097 -13.286 -22.681 1.00 88.50 642 ARG A C 1
ATOM 5069 O O . ARG A 1 642 ? 28.495 -14.294 -23.029 1.00 88.50 642 ARG A O 1
ATOM 5076 N N . GLY A 1 643 ? 28.795 -12.072 -23.141 1.00 86.06 643 GLY A N 1
ATOM 5077 C CA . GLY A 1 643 ? 27.760 -11.840 -24.158 1.00 86.06 643 GLY A CA 1
ATOM 5078 C C . GLY A 1 643 ? 26.323 -11.763 -23.628 1.00 86.06 643 GLY A C 1
ATOM 5079 O O . GLY A 1 643 ? 25.400 -11.714 -24.428 1.00 86.06 643 GLY A O 1
ATOM 5080 N N . HIS A 1 644 ? 26.113 -11.766 -22.307 1.00 86.75 644 HIS A N 1
ATOM 5081 C CA . HIS A 1 644 ? 24.772 -11.704 -21.712 1.00 86.75 644 HIS A CA 1
ATOM 5082 C C . HIS A 1 644 ? 24.222 -10.283 -21.496 1.00 86.75 644 HIS A C 1
ATOM 5084 O O . HIS A 1 644 ? 23.093 -10.165 -21.027 1.00 86.75 644 HIS A O 1
ATOM 5090 N N . ILE A 1 645 ? 24.990 -9.229 -21.798 1.00 88.12 645 ILE A N 1
ATOM 5091 C CA . ILE A 1 645 ? 24.525 -7.840 -21.666 1.00 88.12 645 ILE A CA 1
ATOM 5092 C C . ILE A 1 645 ? 23.608 -7.489 -22.831 1.00 88.12 645 ILE A C 1
ATOM 5094 O O . ILE A 1 645 ? 24.003 -7.615 -23.993 1.00 88.12 645 ILE A O 1
ATOM 5098 N N . GLN A 1 646 ? 22.414 -7.011 -22.499 1.00 87.75 646 GLN A N 1
ATOM 5099 C CA . GLN A 1 646 ? 21.394 -6.586 -23.453 1.00 87.75 646 GLN A CA 1
ATOM 5100 C C . GLN A 1 646 ? 21.665 -5.161 -23.953 1.00 87.75 646 GLN A C 1
ATOM 5102 O O . GLN A 1 646 ? 22.337 -4.361 -23.303 1.00 87.75 646 GLN A O 1
ATOM 5107 N N . GLU A 1 647 ? 21.121 -4.805 -25.115 1.00 87.56 647 GLU A N 1
ATOM 5108 C CA . GLU A 1 647 ? 21.226 -3.434 -25.647 1.00 87.56 647 GLU A CA 1
ATOM 5109 C C . GLU A 1 647 ? 20.469 -2.420 -24.774 1.00 87.56 647 GLU A C 1
ATOM 5111 O O . GLU A 1 647 ? 20.910 -1.282 -24.596 1.00 87.56 647 GLU A O 1
ATOM 5116 N N . SER A 1 648 ? 19.387 -2.876 -24.134 1.00 90.00 648 SER A N 1
ATOM 5117 C CA . SER A 1 648 ? 18.613 -2.158 -23.113 1.00 90.00 648 SER A CA 1
ATOM 5118 C C . SER A 1 648 ? 19.358 -1.950 -21.791 1.00 90.00 648 SER A C 1
ATOM 5120 O O . SER A 1 648 ? 18.793 -1.390 -20.853 1.00 90.00 648 SER A O 1
ATOM 5122 N N . GLU A 1 649 ? 20.625 -2.354 -21.699 1.00 92.25 649 GLU A N 1
ATOM 5123 C CA . GLU A 1 649 ? 21.475 -2.183 -20.526 1.00 92.25 649 GLU A CA 1
ATOM 5124 C C . GLU A 1 649 ? 22.650 -1.240 -20.833 1.00 92.25 649 GLU A C 1
ATOM 5126 O O . GLU A 1 649 ? 23.221 -1.222 -21.932 1.00 92.25 649 GLU A O 1
ATOM 5131 N N . ILE A 1 650 ? 23.022 -0.437 -19.836 1.00 92.94 650 ILE A N 1
ATOM 5132 C CA . ILE A 1 650 ? 24.205 0.429 -19.845 1.00 92.94 650 ILE A CA 1
ATOM 5133 C C . ILE A 1 650 ? 25.142 0.018 -18.710 1.00 92.94 650 ILE A C 1
ATOM 5135 O O . ILE A 1 650 ? 24.697 -0.278 -17.599 1.00 92.94 650 ILE A O 1
ATOM 5139 N N . CYS A 1 651 ? 26.448 0.001 -18.989 1.00 92.56 651 CYS A N 1
ATOM 5140 C CA . CYS A 1 651 ? 27.460 -0.415 -18.027 1.00 92.56 651 CYS A CA 1
ATOM 5141 C C . CYS A 1 651 ? 28.375 0.732 -17.590 1.00 92.56 651 CYS A C 1
ATOM 5143 O O . CYS A 1 651 ? 28.725 1.611 -18.379 1.00 92.56 651 CYS A O 1
ATOM 5145 N N . THR A 1 652 ? 28.852 0.665 -16.348 1.00 91.25 652 THR A N 1
ATOM 5146 C CA . THR A 1 652 ? 29.924 1.533 -15.840 1.00 91.25 652 THR A CA 1
ATOM 5147 C C . THR A 1 652 ? 31.111 0.719 -15.346 1.00 91.25 652 THR A C 1
ATOM 5149 O O . THR A 1 652 ? 30.990 -0.459 -15.003 1.00 91.25 652 THR A O 1
ATOM 5152 N N . GLN A 1 653 ? 32.289 1.337 -15.342 1.00 87.12 653 GLN A N 1
ATOM 5153 C CA . GLN A 1 653 ? 33.535 0.697 -14.948 1.00 87.12 653 GLN A CA 1
ATOM 5154 C C . GLN A 1 653 ? 33.481 0.230 -13.488 1.00 87.12 653 GLN A C 1
ATOM 5156 O O . GLN A 1 653 ? 33.141 0.992 -12.583 1.00 87.12 653 GLN A O 1
ATOM 5161 N N . GLY A 1 654 ? 33.911 -1.009 -13.247 1.00 75.19 654 GLY A N 1
ATOM 5162 C CA . GLY A 1 654 ? 34.103 -1.514 -11.892 1.00 75.19 654 GLY A CA 1
ATOM 5163 C C . GLY A 1 654 ? 35.271 -0.823 -11.195 1.00 75.19 654 GLY A C 1
ATOM 5164 O O . GLY A 1 654 ? 36.421 -0.972 -11.612 1.00 75.19 654 GLY A O 1
ATOM 5165 N N . LEU A 1 655 ? 34.996 -0.108 -10.106 1.00 71.38 655 LEU A N 1
ATOM 5166 C CA . LEU A 1 655 ? 36.025 0.542 -9.297 1.00 71.38 655 LEU A CA 1
ATOM 5167 C C . LEU A 1 655 ? 36.740 -0.473 -8.388 1.00 71.38 655 LEU A C 1
ATOM 5169 O O . LEU A 1 655 ? 36.207 -1.528 -8.044 1.00 71.38 655 LEU A O 1
ATOM 5173 N N . VAL A 1 656 ? 37.992 -0.180 -8.018 1.00 52.22 656 VAL A N 1
ATOM 5174 C CA . VAL A 1 656 ? 38.771 -1.029 -7.091 1.00 52.22 656 VAL A CA 1
ATOM 5175 C C . VAL A 1 656 ? 38.178 -0.987 -5.682 1.00 52.22 656 VAL A C 1
ATOM 5177 O O . VAL A 1 656 ? 38.165 -1.996 -4.982 1.00 52.22 656 VAL A O 1
ATOM 5180 N N . VAL A 1 657 ? 37.681 0.181 -5.283 1.00 56.62 657 VAL A N 1
ATOM 5181 C CA . VAL A 1 657 ? 36.896 0.354 -4.062 1.00 56.62 657 VAL A CA 1
ATOM 5182 C C . VAL A 1 657 ? 35.480 -0.157 -4.345 1.00 56.62 657 VAL A C 1
ATOM 5184 O O . VAL A 1 657 ? 34.965 0.150 -5.423 1.00 56.62 657 VAL A O 1
ATOM 5187 N N . PRO A 1 658 ? 34.841 -0.908 -3.427 1.00 57.22 658 PRO A N 1
ATOM 5188 C CA . PRO A 1 658 ? 33.454 -1.331 -3.582 1.00 57.22 658 PRO A CA 1
ATOM 5189 C C . PRO A 1 658 ? 32.524 -0.116 -3.484 1.00 57.22 658 PRO A C 1
ATOM 5191 O O . PRO A 1 658 ? 31.993 0.206 -2.427 1.00 57.22 658 PRO A O 1
ATOM 5194 N N . VAL A 1 659 ? 32.372 0.583 -4.602 1.00 54.28 659 VAL A N 1
ATOM 5195 C CA . VAL A 1 659 ? 31.453 1.702 -4.789 1.00 54.28 659 VAL A CA 1
ATOM 5196 C C . VAL A 1 659 ? 30.462 1.285 -5.859 1.00 54.28 659 VAL A C 1
ATOM 5198 O O . VAL A 1 659 ? 30.852 0.921 -6.968 1.00 54.28 659 VAL A O 1
ATOM 5201 N N . GLY A 1 660 ? 29.184 1.306 -5.520 1.00 58.06 660 GLY A N 1
ATOM 5202 C CA . GLY A 1 660 ? 28.106 0.913 -6.409 1.00 58.06 660 GLY A CA 1
ATOM 5203 C C . GLY A 1 660 ? 26.777 0.985 -5.678 1.00 58.06 660 GLY A C 1
ATOM 5204 O O . GLY A 1 660 ? 26.751 1.118 -4.459 1.00 58.06 660 GLY A O 1
ATOM 5205 N N . ALA A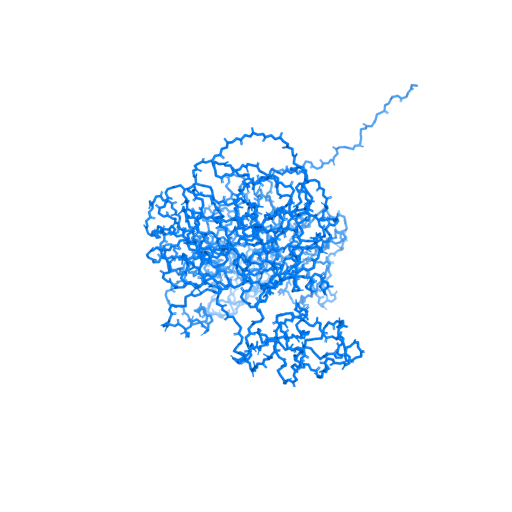 1 661 ? 25.696 0.907 -6.440 1.00 59.22 661 ALA A N 1
ATOM 5206 C CA . ALA A 1 661 ? 24.357 0.926 -5.886 1.00 59.22 661 ALA A CA 1
ATOM 5207 C C . ALA A 1 661 ? 24.027 -0.392 -5.172 1.00 59.22 661 ALA A C 1
ATOM 5209 O O . ALA A 1 661 ? 24.386 -1.476 -5.652 1.00 59.22 661 ALA A O 1
ATOM 5210 N N . CYS A 1 662 ? 23.337 -0.280 -4.044 1.00 68.62 662 CYS A N 1
ATOM 5211 C CA . CYS A 1 662 ? 22.949 -1.376 -3.170 1.00 68.62 662 CYS A CA 1
ATOM 5212 C C . CYS A 1 662 ? 21.436 -1.363 -2.905 1.00 68.62 662 CYS A C 1
ATOM 5214 O O . CYS A 1 662 ? 20.651 -0.673 -3.555 1.00 68.62 662 CYS A O 1
ATOM 5216 N N . GLU A 1 663 ? 21.008 -2.187 -1.957 1.00 67.50 663 GLU A N 1
ATOM 5217 C CA . GLU A 1 663 ? 19.620 -2.230 -1.521 1.00 67.50 663 GLU A CA 1
ATOM 5218 C C . GLU A 1 663 ? 19.195 -0.894 -0.911 1.00 67.50 663 GLU A C 1
ATOM 5220 O O . GLU A 1 663 ? 19.938 -0.310 -0.126 1.00 67.50 663 GLU A O 1
ATOM 5225 N N . GLY A 1 664 ? 18.013 -0.414 -1.303 1.00 70.69 664 GLY A N 1
ATOM 5226 C CA . GLY A 1 664 ? 17.535 0.950 -1.047 1.00 70.69 664 GLY A CA 1
ATOM 5227 C C . GLY A 1 664 ? 17.811 1.930 -2.196 1.00 70.69 664 GLY A C 1
ATOM 5228 O O . GLY A 1 664 ? 17.036 2.863 -2.390 1.00 70.69 664 GLY A O 1
ATOM 5229 N N . ASP A 1 665 ? 18.826 1.685 -3.033 1.00 79.62 665 ASP A N 1
ATOM 5230 C CA . ASP A 1 665 ? 19.137 2.558 -4.178 1.00 79.62 665 ASP A CA 1
ATOM 5231 C C . ASP A 1 665 ? 18.352 2.203 -5.451 1.00 79.62 665 ASP A C 1
ATOM 5233 O O . ASP A 1 665 ? 18.335 2.987 -6.399 1.00 79.62 665 ASP A O 1
ATOM 5237 N N . TYR A 1 666 ? 17.717 1.026 -5.514 1.00 86.00 666 TYR A N 1
ATOM 5238 C CA . TYR A 1 666 ? 16.992 0.570 -6.708 1.00 86.00 666 TYR A CA 1
ATOM 5239 C C . TYR A 1 666 ? 15.939 1.584 -7.156 1.00 86.00 666 TYR A C 1
ATOM 5241 O O . TYR A 1 666 ? 15.208 2.136 -6.339 1.00 86.00 666 TYR A O 1
ATOM 5249 N N . GLY A 1 667 ? 15.880 1.838 -8.462 1.00 89.69 667 GLY A N 1
ATOM 5250 C CA . GLY A 1 667 ? 15.080 2.913 -9.046 1.00 89.69 667 GLY A CA 1
ATOM 5251 C C . GLY A 1 667 ? 15.747 4.290 -9.036 1.00 89.69 667 GLY A C 1
ATOM 5252 O O . GLY A 1 667 ? 15.265 5.199 -9.707 1.00 89.69 667 GLY A O 1
ATOM 5253 N N . GLY A 1 668 ? 16.857 4.462 -8.318 1.00 91.56 668 GLY A N 1
ATOM 5254 C CA . GLY A 1 668 ? 17.635 5.696 -8.328 1.00 91.56 668 GLY A CA 1
ATOM 5255 C C . GLY A 1 668 ? 18.337 5.962 -9.671 1.00 91.56 668 GLY A C 1
ATOM 5256 O O . GLY A 1 668 ? 18.420 5.075 -10.532 1.00 91.56 668 GLY A O 1
ATOM 5257 N N . PRO A 1 669 ? 18.836 7.194 -9.867 1.00 94.38 669 PRO A N 1
ATOM 5258 C CA . PRO A 1 669 ? 19.400 7.634 -11.137 1.00 94.38 669 PRO A CA 1
ATOM 5259 C C . PRO A 1 669 ? 20.835 7.144 -11.360 1.00 94.38 669 PRO A C 1
ATOM 5261 O O . PRO A 1 669 ? 21.640 7.131 -10.434 1.00 94.38 669 PRO A O 1
ATOM 5264 N N . LEU A 1 670 ? 21.183 6.869 -12.618 1.00 94.62 670 LEU A N 1
ATOM 5265 C CA . LEU A 1 670 ? 22.525 7.058 -13.173 1.00 94.62 670 LEU A CA 1
ATOM 5266 C C . LEU A 1 670 ? 22.489 8.336 -14.024 1.00 94.62 670 LEU A C 1
ATOM 5268 O O . LEU A 1 670 ? 22.060 8.325 -15.180 1.00 94.62 670 LEU A O 1
ATOM 5272 N N . ALA A 1 671 ? 22.900 9.449 -13.423 1.00 94.75 671 ALA A N 1
ATOM 5273 C CA . ALA A 1 671 ? 22.859 10.777 -14.015 1.00 94.75 671 ALA A CA 1
ATOM 5274 C C . ALA A 1 671 ? 24.215 11.126 -14.640 1.00 94.75 671 ALA A C 1
ATOM 5276 O O . ALA A 1 671 ? 25.225 11.160 -13.946 1.00 94.75 671 ALA A O 1
ATOM 5277 N N . CYS A 1 672 ? 24.265 11.415 -15.934 1.00 93.31 672 CYS A N 1
ATOM 5278 C CA . CYS A 1 672 ? 25.492 11.822 -16.617 1.00 93.31 672 CYS A CA 1
ATOM 5279 C C . CYS A 1 672 ? 25.455 13.317 -16.920 1.00 93.31 672 CYS A C 1
ATOM 5281 O O . CYS A 1 672 ? 24.424 13.837 -17.347 1.00 93.31 672 CYS A O 1
ATOM 5283 N N . TYR A 1 673 ? 26.579 14.005 -16.721 1.00 86.81 673 TYR A N 1
ATOM 5284 C CA . TYR A 1 673 ? 26.688 15.414 -17.086 1.00 86.81 673 TYR A CA 1
ATOM 5285 C C . TYR A 1 673 ? 26.978 15.525 -18.585 1.00 86.81 673 TYR A C 1
ATOM 5287 O O . TYR A 1 673 ? 27.991 15.020 -19.069 1.00 86.81 673 TYR A O 1
ATOM 5295 N N . THR A 1 674 ? 26.063 16.123 -19.340 1.00 79.62 674 THR A N 1
ATOM 5296 C CA . THR A 1 674 ? 26.116 16.236 -20.803 1.00 79.62 674 THR A CA 1
ATOM 5297 C C . THR A 1 674 ? 25.657 17.635 -21.203 1.00 79.62 674 THR A C 1
ATOM 5299 O O . THR A 1 674 ? 24.571 18.042 -20.807 1.00 79.62 674 THR A O 1
ATOM 5302 N N . HIS A 1 675 ? 26.482 18.372 -21.959 1.00 72.94 675 HIS A N 1
ATOM 5303 C CA . HIS A 1 675 ? 26.170 19.717 -22.480 1.00 72.94 675 HIS A CA 1
ATOM 5304 C C . HIS A 1 675 ? 25.470 20.636 -21.449 1.00 72.94 675 HIS A C 1
ATOM 5306 O O . HIS A 1 675 ? 24.362 21.121 -21.660 1.00 72.94 675 HIS A O 1
ATOM 5312 N N . ASP A 1 676 ? 26.107 20.822 -20.290 1.00 77.19 676 ASP A N 1
ATOM 5313 C CA . ASP A 1 676 ? 25.637 21.663 -19.178 1.00 77.19 676 ASP A CA 1
ATOM 5314 C C . ASP A 1 676 ? 24.349 21.242 -18.455 1.00 77.19 676 ASP A C 1
ATOM 5316 O O . ASP A 1 676 ? 23.740 22.039 -17.728 1.00 77.19 676 ASP A O 1
ATOM 5320 N N . CYS A 1 677 ? 23.930 19.985 -18.610 1.00 87.06 677 CYS A N 1
ATOM 5321 C CA . CYS A 1 677 ? 22.774 19.423 -17.915 1.00 87.06 677 CYS A CA 1
ATOM 5322 C C . CYS A 1 677 ? 23.053 18.011 -17.387 1.00 87.06 677 CYS A C 1
ATOM 5324 O O . CYS A 1 677 ? 23.819 17.240 -17.965 1.00 87.06 677 CYS A O 1
ATOM 5326 N N . TRP A 1 678 ? 22.387 17.649 -16.293 1.00 92.19 678 TRP A N 1
ATOM 5327 C CA . TRP A 1 678 ? 22.326 16.275 -15.799 1.00 92.19 678 TRP A CA 1
ATOM 5328 C C . TRP A 1 678 ? 21.215 15.497 -16.506 1.00 92.19 678 TRP A C 1
ATOM 5330 O O . TRP A 1 678 ? 20.046 15.888 -16.461 1.00 92.19 678 TRP A O 1
ATOM 5340 N N . VAL A 1 679 ? 21.587 14.383 -17.134 1.00 93.94 679 VAL A N 1
ATOM 5341 C CA . VAL A 1 679 ? 20.698 13.534 -17.937 1.00 93.94 679 VAL A CA 1
ATOM 5342 C C . VAL A 1 679 ? 20.607 12.139 -17.323 1.00 93.94 679 VAL A C 1
ATOM 5344 O O . VAL A 1 679 ? 21.630 11.543 -16.985 1.00 93.94 679 VAL A O 1
ATOM 5347 N N . LEU A 1 680 ? 19.393 11.607 -17.187 1.00 95.56 680 LEU A N 1
ATOM 5348 C CA . LEU A 1 680 ? 19.098 10.282 -16.646 1.00 95.56 680 LEU A CA 1
ATOM 5349 C C . LEU A 1 680 ? 19.410 9.202 -17.686 1.00 95.56 680 LEU A C 1
ATOM 5351 O O . LEU A 1 680 ? 18.540 8.781 -18.438 1.00 95.56 680 LEU A O 1
ATOM 5355 N N . GLN A 1 681 ? 20.659 8.757 -17.747 1.00 95.12 681 GLN A N 1
ATOM 5356 C CA . GLN A 1 681 ? 21.091 7.785 -18.755 1.00 95.12 681 GLN A CA 1
ATOM 5357 C C . GLN A 1 681 ? 20.798 6.340 -18.355 1.00 95.12 681 GLN A C 1
ATOM 5359 O O . GLN A 1 681 ? 20.611 5.475 -19.214 1.00 95.12 681 GLN A O 1
ATOM 5364 N N . GLY A 1 682 ? 20.746 6.072 -17.051 1.00 94.56 682 GLY A N 1
ATOM 5365 C CA . GLY A 1 682 ? 20.422 4.749 -16.551 1.00 94.56 682 GLY A CA 1
ATOM 5366 C C . GLY A 1 682 ? 19.592 4.759 -15.278 1.00 94.56 682 GLY A C 1
ATOM 5367 O O . GLY A 1 682 ? 19.512 5.766 -14.575 1.00 94.56 682 GLY A O 1
ATOM 5368 N N . LEU A 1 683 ? 18.997 3.609 -14.982 1.00 94.12 683 LEU A N 1
ATOM 5369 C CA . LEU A 1 683 ? 18.261 3.353 -13.751 1.00 94.12 683 LEU A CA 1
ATOM 5370 C C . LEU A 1 683 ? 18.933 2.227 -12.961 1.00 94.12 683 LEU A C 1
ATOM 5372 O O . LEU A 1 683 ? 19.296 1.189 -13.520 1.00 94.12 683 LEU A O 1
ATOM 5376 N N . ILE A 1 684 ? 19.082 2.423 -11.654 1.00 90.12 684 ILE A N 1
ATOM 5377 C CA . ILE A 1 684 ? 19.644 1.419 -10.753 1.00 90.12 684 ILE A CA 1
ATOM 5378 C C . ILE A 1 684 ? 18.696 0.217 -10.662 1.00 90.12 684 ILE A C 1
ATOM 5380 O O . ILE A 1 684 ? 17.559 0.347 -10.205 1.00 90.12 684 ILE A O 1
ATOM 5384 N N . ILE A 1 685 ? 19.194 -0.964 -11.028 1.00 85.94 685 ILE A N 1
ATOM 5385 C CA . ILE A 1 685 ? 18.461 -2.235 -10.961 1.00 85.94 685 ILE A CA 1
ATOM 5386 C C . ILE A 1 685 ? 19.172 -3.260 -10.062 1.00 85.94 685 ILE A C 1
ATOM 5388 O O . ILE A 1 685 ? 20.391 -3.183 -9.875 1.00 85.94 685 ILE A O 1
ATOM 5392 N N . PRO A 1 686 ? 18.441 -4.237 -9.495 1.00 73.19 686 PRO A N 1
ATOM 5393 C CA . PRO A 1 686 ? 19.035 -5.335 -8.740 1.00 73.19 686 PRO A CA 1
ATOM 5394 C C . PRO A 1 686 ? 19.971 -6.190 -9.594 1.00 73.19 686 PRO A C 1
ATOM 5396 O O . PRO A 1 686 ? 19.558 -6.792 -10.580 1.00 73.19 686 PRO A O 1
ATOM 5399 N N . ASN A 1 687 ? 21.224 -6.307 -9.155 1.00 67.31 687 ASN A N 1
ATOM 5400 C CA . ASN A 1 687 ? 22.227 -7.221 -9.702 1.00 67.31 687 ASN A CA 1
ATOM 5401 C C . ASN A 1 687 ? 22.697 -8.169 -8.608 1.00 67.31 687 ASN A C 1
ATOM 5403 O O . ASN A 1 687 ? 22.797 -7.734 -7.472 1.00 67.31 687 ASN A O 1
ATOM 5407 N N . ARG A 1 688 ? 23.069 -9.413 -8.960 1.00 56.59 688 ARG A N 1
ATOM 5408 C CA . ARG A 1 688 ? 23.443 -10.488 -8.008 1.00 56.59 688 ARG A CA 1
ATOM 5409 C C . ARG A 1 688 ? 24.569 -10.155 -7.021 1.00 56.59 688 ARG A C 1
ATOM 5411 O O . ARG A 1 688 ? 24.726 -10.895 -6.059 1.00 56.59 688 ARG A O 1
ATOM 5418 N N . VAL A 1 689 ? 25.417 -9.163 -7.298 1.00 59.31 689 VAL A N 1
ATOM 5419 C CA . VAL A 1 689 ? 26.464 -8.704 -6.372 1.00 59.31 689 VAL A CA 1
ATOM 5420 C C . VAL A 1 689 ? 26.593 -7.191 -6.492 1.00 59.31 689 VAL A C 1
ATOM 5422 O O . VAL A 1 689 ? 27.010 -6.692 -7.538 1.00 59.31 689 VAL A O 1
ATOM 5425 N N . CYS A 1 690 ? 26.264 -6.467 -5.425 1.00 68.06 690 CYS A N 1
ATOM 5426 C CA . CYS A 1 690 ? 26.369 -5.012 -5.396 1.00 68.06 690 CYS A CA 1
ATOM 5427 C C . CYS A 1 690 ? 27.827 -4.576 -5.232 1.00 68.06 690 CYS A C 1
ATOM 5429 O O . CYS A 1 690 ? 28.610 -5.248 -4.555 1.00 68.06 690 CYS A O 1
ATOM 5431 N N . ALA A 1 691 ? 28.186 -3.449 -5.855 1.00 65.25 691 ALA A N 1
ATOM 5432 C CA . ALA A 1 691 ? 29.497 -2.809 -5.718 1.00 65.25 691 ALA A CA 1
ATOM 5433 C C . ALA A 1 691 ? 30.697 -3.777 -5.850 1.00 65.25 691 ALA A C 1
ATOM 5435 O O . ALA A 1 691 ? 31.707 -3.633 -5.157 1.00 65.25 691 ALA A O 1
ATOM 5436 N N . ARG A 1 692 ? 30.587 -4.802 -6.711 1.00 68.62 692 ARG A N 1
ATOM 5437 C CA . ARG A 1 692 ? 31.610 -5.845 -6.841 1.00 68.62 692 ARG A CA 1
ATOM 5438 C C . ARG A 1 692 ? 32.925 -5.219 -7.329 1.00 68.62 692 ARG A C 1
ATOM 5440 O O . ARG A 1 692 ? 32.964 -4.718 -8.454 1.00 68.62 692 ARG A O 1
ATOM 5447 N N . PRO A 1 693 ? 34.022 -5.282 -6.546 1.00 74.75 693 PRO A N 1
ATOM 5448 C CA . PRO A 1 693 ? 35.275 -4.650 -6.938 1.00 74.75 693 PRO A CA 1
ATOM 5449 C C . PRO A 1 693 ? 35.742 -5.115 -8.317 1.00 74.75 693 PRO A C 1
ATOM 5451 O O . PRO A 1 693 ? 35.802 -6.319 -8.581 1.00 74.75 693 PRO A O 1
ATOM 5454 N N . ARG A 1 694 ? 36.111 -4.163 -9.181 1.00 79.62 694 ARG A N 1
ATOM 5455 C CA . ARG A 1 694 ? 36.611 -4.386 -10.553 1.00 79.62 694 ARG A CA 1
ATOM 5456 C C . ARG A 1 694 ? 35.630 -5.063 -11.522 1.00 79.62 694 ARG A C 1
ATOM 5458 O O . ARG A 1 694 ? 36.040 -5.449 -12.617 1.00 79.62 694 ARG A O 1
ATOM 5465 N N . TRP A 1 695 ? 34.365 -5.235 -11.146 1.00 84.38 695 TRP A N 1
ATOM 5466 C CA . TRP A 1 695 ? 33.323 -5.743 -12.038 1.00 84.38 695 TRP A CA 1
ATOM 5467 C C . TRP A 1 695 ? 32.436 -4.599 -12.523 1.00 84.38 695 TRP A C 1
ATOM 5469 O O . TRP A 1 695 ? 32.078 -3.755 -11.704 1.00 84.38 695 TRP A O 1
ATOM 5479 N N . PRO A 1 696 ? 32.073 -4.554 -13.817 1.00 89.12 696 PRO A N 1
ATOM 5480 C CA . PRO A 1 696 ? 31.194 -3.504 -14.305 1.00 89.12 696 PRO A CA 1
ATOM 5481 C C . PRO A 1 696 ? 29.815 -3.559 -13.647 1.00 89.12 696 PRO A C 1
ATOM 5483 O O . PRO A 1 696 ? 29.258 -4.649 -13.480 1.00 89.12 696 PRO A O 1
ATOM 5486 N N . ALA A 1 697 ? 29.268 -2.397 -13.298 1.00 86.75 697 ALA A N 1
ATOM 5487 C CA . ALA A 1 697 ? 27.895 -2.277 -12.817 1.00 86.75 697 ALA A CA 1
ATOM 5488 C C . ALA A 1 697 ? 26.939 -2.127 -14.007 1.00 86.75 697 ALA A C 1
ATOM 5490 O O . ALA A 1 697 ? 27.288 -1.466 -14.983 1.00 86.75 697 ALA A O 1
ATOM 5491 N N . ILE A 1 698 ? 25.759 -2.747 -13.917 1.00 89.06 698 ILE A N 1
ATOM 5492 C CA . ILE A 1 698 ? 24.738 -2.772 -14.974 1.00 89.06 698 ILE A CA 1
ATOM 5493 C C . ILE A 1 698 ? 23.527 -1.961 -14.511 1.00 89.06 698 ILE A C 1
ATOM 5495 O O . ILE A 1 698 ? 23.077 -2.118 -13.373 1.00 89.06 698 ILE A O 1
ATOM 5499 N N . PHE A 1 699 ? 22.996 -1.136 -15.404 1.00 91.81 699 PHE A N 1
ATOM 5500 C CA . PHE A 1 699 ? 21.813 -0.302 -15.207 1.00 91.81 699 PHE A CA 1
ATOM 5501 C C . PHE A 1 699 ? 20.870 -0.492 -16.398 1.00 91.81 699 PHE A C 1
ATOM 5503 O O . PHE A 1 699 ? 21.337 -0.764 -17.507 1.00 91.81 699 PHE A O 1
ATOM 5510 N N . THR A 1 700 ? 19.565 -0.286 -16.213 1.00 93.25 700 THR A N 1
ATOM 5511 C CA . THR A 1 700 ? 18.651 -0.168 -17.362 1.00 93.25 700 THR A CA 1
ATOM 5512 C C . THR A 1 700 ? 19.018 1.083 -18.148 1.00 93.25 700 THR A C 1
ATOM 5514 O O . THR A 1 700 ? 19.093 2.158 -17.560 1.00 93.25 700 THR A O 1
ATOM 5517 N N . ARG A 1 701 ? 19.212 0.971 -19.463 1.00 94.25 701 ARG A N 1
ATOM 5518 C CA . ARG A 1 701 ? 19.440 2.096 -20.375 1.00 94.25 701 ARG A CA 1
ATOM 5519 C C . ARG A 1 701 ? 18.127 2.827 -20.624 1.00 94.25 701 ARG A C 1
ATOM 5521 O O . ARG A 1 701 ? 17.233 2.296 -21.273 1.00 94.25 701 ARG A O 1
ATOM 5528 N N . VAL A 1 702 ? 18.020 4.060 -20.138 1.00 95.00 702 VAL A N 1
ATOM 5529 C CA . VAL A 1 702 ? 16.761 4.820 -20.199 1.00 95.00 702 VAL A CA 1
ATOM 5530 C C . VAL A 1 702 ? 16.423 5.265 -21.620 1.00 95.00 702 VAL A C 1
ATO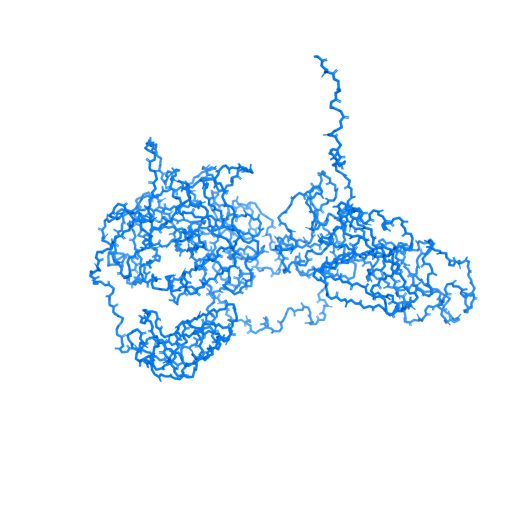M 5532 O O . VAL A 1 702 ? 15.250 5.250 -21.968 1.00 95.00 702 VAL A O 1
ATOM 5535 N N . SER A 1 703 ? 17.419 5.579 -22.458 1.00 92.75 703 SER A N 1
ATOM 5536 C CA . SER A 1 703 ? 17.211 6.059 -23.836 1.00 92.75 703 SER A CA 1
ATOM 5537 C C . SER A 1 703 ? 16.425 5.106 -24.740 1.00 92.75 703 SER A C 1
ATOM 5539 O O . SER A 1 703 ? 15.802 5.567 -25.690 1.00 92.75 703 SER A O 1
ATOM 5541 N N . VAL A 1 704 ? 16.396 3.807 -24.429 1.00 91.81 704 VAL A N 1
ATOM 5542 C CA . VAL A 1 704 ? 15.588 2.811 -25.161 1.00 91.81 704 VAL A CA 1
ATOM 5543 C C . VAL A 1 704 ? 14.093 2.975 -24.893 1.00 91.81 704 VAL A C 1
ATOM 5545 O O . VAL A 1 704 ? 13.288 2.567 -25.710 1.00 91.81 704 VAL A O 1
ATOM 5548 N N . PHE A 1 705 ? 13.725 3.569 -23.757 1.00 94.06 705 PHE A N 1
ATOM 5549 C CA . PHE A 1 705 ? 12.352 3.617 -23.252 1.00 94.06 705 PHE A CA 1
ATOM 5550 C C . PHE A 1 705 ? 11.780 5.043 -23.201 1.00 94.06 705 PHE A C 1
ATOM 5552 O O . PHE A 1 705 ? 10.756 5.268 -22.556 1.00 94.06 705 PHE A O 1
ATOM 5559 N N . VAL A 1 706 ? 12.463 6.029 -23.796 1.00 92.25 706 VAL A N 1
ATOM 5560 C CA . VAL A 1 706 ? 12.087 7.454 -23.712 1.00 92.25 706 VAL A CA 1
ATOM 5561 C C . VAL A 1 706 ? 10.771 7.748 -24.429 1.00 92.25 706 VAL A C 1
ATOM 5563 O O . VAL A 1 706 ? 9.963 8.509 -23.899 1.00 92.25 706 VAL A O 1
ATOM 5566 N N . ASP A 1 707 ? 10.524 7.112 -25.568 1.00 89.69 707 ASP A N 1
ATOM 5567 C CA . ASP A 1 707 ? 9.249 7.136 -26.294 1.00 89.69 707 ASP A CA 1
ATOM 5568 C C . ASP A 1 707 ? 8.086 6.679 -25.395 1.00 89.69 707 ASP A C 1
ATOM 5570 O O . ASP A 1 707 ? 7.117 7.417 -25.208 1.00 89.69 707 ASP A O 1
ATOM 5574 N N . TRP A 1 708 ? 8.222 5.528 -24.723 1.00 93.56 708 TRP A N 1
ATOM 5575 C CA . TRP A 1 708 ? 7.241 5.026 -23.762 1.00 93.56 708 TRP A CA 1
ATOM 5576 C C . TRP A 1 708 ? 7.052 6.002 -22.597 1.00 93.56 708 TRP A C 1
ATOM 5578 O O . TRP A 1 708 ? 5.918 6.290 -22.206 1.00 93.56 708 TRP A O 1
ATOM 5588 N N . ILE A 1 709 ? 8.149 6.535 -22.045 1.00 94.69 709 ILE A N 1
ATOM 5589 C CA . ILE A 1 709 ? 8.094 7.488 -20.931 1.00 94.69 709 ILE A CA 1
ATOM 5590 C C . ILE A 1 709 ? 7.304 8.739 -21.340 1.00 94.69 709 ILE A C 1
ATOM 5592 O O . ILE A 1 709 ? 6.389 9.155 -20.626 1.00 94.69 709 ILE A O 1
ATOM 5596 N N . ASN A 1 710 ? 7.622 9.321 -22.496 1.00 92.38 710 ASN A N 1
ATOM 5597 C CA . ASN A 1 710 ? 6.955 10.512 -23.014 1.00 92.38 710 ASN A CA 1
ATOM 5598 C C . ASN A 1 710 ? 5.479 10.245 -23.313 1.00 92.38 710 ASN A C 1
ATOM 5600 O O . ASN A 1 710 ? 4.624 11.031 -22.900 1.00 92.38 710 ASN A O 1
ATOM 5604 N N . LYS A 1 711 ? 5.174 9.110 -23.946 1.00 90.06 711 LYS A N 1
ATOM 5605 C CA . LYS A 1 711 ? 3.813 8.677 -24.265 1.00 90.06 711 LYS A CA 1
ATOM 5606 C C . LYS A 1 711 ? 2.943 8.553 -23.023 1.00 90.06 711 LYS A C 1
ATOM 5608 O O . LYS A 1 711 ? 1.861 9.132 -22.978 1.00 90.06 711 LYS A O 1
ATOM 5613 N N . VAL A 1 712 ? 3.421 7.874 -21.979 1.00 91.81 712 VAL A N 1
ATOM 5614 C CA . VAL A 1 712 ? 2.686 7.767 -20.708 1.00 91.81 712 VAL A CA 1
ATOM 5615 C C . VAL A 1 712 ? 2.463 9.148 -20.087 1.00 91.81 712 VAL A C 1
ATOM 5617 O O . VAL A 1 712 ? 1.341 9.475 -19.713 1.00 91.81 712 VAL A O 1
ATOM 5620 N N . MET A 1 713 ? 3.497 9.994 -20.024 1.00 91.94 713 MET A N 1
ATOM 5621 C CA . MET A 1 713 ? 3.390 11.336 -19.432 1.00 91.94 713 MET A CA 1
ATOM 5622 C C . MET A 1 713 ? 2.525 12.324 -20.231 1.00 91.94 713 MET A C 1
ATOM 5624 O O . MET A 1 713 ? 2.181 13.387 -19.696 1.00 91.94 713 MET A O 1
ATOM 5628 N N . GLN A 1 714 ? 2.261 12.041 -21.508 1.00 85.75 714 GLN A N 1
ATOM 5629 C CA . GLN A 1 714 ? 1.406 12.839 -22.386 1.00 85.75 714 GLN A CA 1
ATOM 5630 C C . GLN A 1 714 ? -0.049 12.370 -22.343 1.00 85.75 714 GLN A C 1
ATOM 5632 O O . GLN A 1 714 ? -0.950 13.205 -22.354 1.00 85.75 714 GLN A O 1
ATOM 5637 N N . LEU A 1 715 ? -0.264 11.054 -22.327 1.00 79.44 715 LEU A N 1
ATOM 5638 C CA . LEU A 1 715 ? -1.588 10.458 -22.447 1.00 79.44 715 LEU A CA 1
ATOM 5639 C C . LEU A 1 715 ? -2.347 10.379 -21.109 1.00 79.44 715 LEU A C 1
ATOM 5641 O O . LEU A 1 715 ? -3.576 10.383 -21.136 1.00 79.44 715 LEU A O 1
ATOM 5645 N N . GLU A 1 716 ? -1.656 10.314 -19.960 1.00 73.38 716 GLU A N 1
ATOM 5646 C CA . GLU A 1 716 ? -2.285 10.065 -18.645 1.00 73.38 716 GLU A CA 1
ATOM 5647 C C . GLU A 1 716 ? -2.579 11.262 -17.741 1.00 73.38 716 GLU A C 1
ATOM 5649 O O . GLU A 1 716 ? -1.676 12.080 -17.435 1.00 73.38 716 GLU A O 1
#

GO terms:
  GO:0005773 vacuole (C, IDA)
  GO:0007566 embryo implantation (P, IDA)
  GO:0010628 positive regulation of gene expression (P, IMP)
  GO:0010758 regulation of macrophage chemotaxis (P, IMP)
  GO:1904036 negative regulation of epithelial cell apoptotic process (P, IMP)
  GO:0030879 mammary gland development (P, IMP)
  GO:0033601 positive regulation of mammary gland epithelial cell proliferation (P, IMP)
  GO:0046425 regulation of receptor signaling pathway via JAK-STAT (P, IMP)
  GO:0060763 mammary duct terminal end bud growth (P, IMP)